Protein AF-0000000072274643 (afdb_homodimer)

Organism: Rhodospirillum rubrum (strain ATCC 11170 / ATH 1.1.1 / DSM 467 / LMG 4362 / NCIMB 8255 / S1) (NCBI:txid269796)

Secondary structure (DSSP, 8-state):
-----------------------------------SS----SS---SSSHHHHHHTTEE-TTSS-EETT-STTHHHHHHHHHH--TT--PPPHHHHHHHHHHHHHHHHHHHHHHTTPPPPHHHHHHHHHHHTSPPPEEEE-TTT--EEEE-SSHHHHHHHHHHHHHHHHHTSGGGGGEEE-SSTTT--EEE---SS-----S-IIIIIHHHHHHHHHHHHS--/-----------------------------------SS----SS---SSSHHHHHHTTEE-TTSS-EETT-STTHHHHHHHHHH--TT--PPPHHHHHHHHHHHHHHHHHHHHHHTTPPPPHHHHHHHHHHHTSPPPEEEE-TTT--EEEE-SSHHHHHHHHHHHHHHHHHTSGGGGGEEE-SSTTT--EEE---SS-----S-IIIIIHHHHHHHHHHHH---

pLDDT: mean 82.39, std 26.28, range [21.48, 98.94]

Radius of gyration: 28.76 Å; Cα contacts (8 Å, |Δi|>4): 620; chains: 2; bounding box: 74×89×131 Å

Solvent-accessible surface area (backbone atoms only — not comparable to full-atom values): 25471 Å² total; per-residue (Å²): 138,79,76,78,76,81,82,74,76,77,81,75,77,68,76,82,76,79,81,73,79,71,72,73,42,71,62,76,79,54,75,78,73,68,83,60,83,76,60,86,61,88,65,72,83,69,18,78,42,73,34,42,26,50,34,44,39,45,33,27,65,52,58,76,61,44,56,62,51,72,47,89,64,29,54,40,53,47,46,30,69,68,71,49,47,83,84,62,64,84,65,50,72,69,53,49,50,51,52,50,50,51,24,51,37,46,40,56,43,50,51,24,41,43,65,72,44,77,47,56,56,70,44,39,52,52,41,32,58,41,17,60,38,64,61,56,26,62,34,58,38,48,86,79,44,38,35,30,73,47,47,100,46,60,68,50,15,50,48,9,51,36,31,42,47,39,43,52,39,62,34,36,88,58,26,81,32,33,38,55,19,64,49,71,46,34,47,44,50,29,51,46,82,54,92,82,63,68,76,48,50,67,34,60,86,49,54,35,43,50,51,52,48,51,53,50,50,62,66,63,61,68,119,139,77,88,68,89,70,88,62,87,60,87,70,81,69,80,83,73,79,75,70,78,68,76,77,70,68,83,64,90,58,72,85,71,74,83,64,82,80,58,88,61,86,63,71,84,67,19,79,42,73,33,40,26,49,35,43,39,44,33,26,66,52,57,74,62,42,57,62,51,70,47,89,63,29,55,39,54,48,45,30,68,72,72,60,46,82,84,62,63,84,63,49,72,69,54,48,49,50,53,51,50,50,27,52,38,46,40,55,43,50,52,24,41,43,67,73,44,77,47,54,56,70,46,39,51,52,41,32,58,42,17,61,37,63,61,58,27,62,35,58,37,48,86,79,44,39,66,46,74,48,47,100,46,59,66,50,14,49,48,8,51,38,32,42,44,38,43,51,38,62,34,36,89,56,25,81,32,32,37,54,20,65,49,71,46,34,47,43,49,28,53,47,82,54,92,82,62,68,77,50,49,69,34,60,85,49,55,34,43,50,49,52,49,52,52,50,50,62,66,62,61,68,118

Structure (mmCIF, N/CA/C/O backbone):
data_AF-0000000072274643-model_v1
#
loop_
_entity.id
_entity.type
_entity.pdbx_description
1 polymer 'Zinc finger CGNR domain-containing protein'
#
loop_
_atom_site.group_PDB
_atom_site.id
_atom_site.type_symbol
_atom_site.label_atom_id
_atom_site.label_alt_id
_atom_site.label_comp_id
_atom_site.label_asym_id
_atom_site.label_entity_id
_atom_site.label_seq_id
_atom_site.pdbx_PDB_ins_code
_atom_site.Cartn_x
_atom_site.Cartn_y
_atom_site.Cartn_z
_atom_site.occupancy
_atom_site.B_iso_or_equiv
_atom_site.auth_seq_id
_atom_site.auth_comp_id
_atom_site.auth_asym_id
_atom_site.auth_atom_id
_atom_site.pdbx_PDB_model_num
ATOM 1 N N . MET A 1 1 ? 52.156 6.035 -58.188 1 26.97 1 MET A N 1
ATOM 2 C CA . MET A 1 1 ? 52.562 4.898 -57.344 1 26.97 1 MET A CA 1
ATOM 3 C C . MET A 1 1 ? 52.219 5.152 -55.875 1 26.97 1 MET A C 1
ATOM 5 O O . MET A 1 1 ? 53 5.766 -55.156 1 26.97 1 MET A O 1
ATOM 9 N N . GLY A 1 2 ? 51 5.738 -55.656 1 26.72 2 GLY A N 1
ATOM 10 C CA . GLY A 1 2 ? 50.312 6.617 -54.719 1 26.72 2 GLY A CA 1
ATOM 11 C C . GLY A 1 2 ? 49.938 5.934 -53.438 1 26.72 2 GLY A C 1
ATOM 12 O O . GLY A 1 2 ? 49 5.129 -53.406 1 26.72 2 GLY A O 1
ATOM 13 N N . ASP A 1 3 ? 50.969 5.527 -52.688 1 23.17 3 ASP A N 1
ATOM 14 C CA . ASP A 1 3 ? 50.906 4.668 -51.531 1 23.17 3 ASP A CA 1
ATOM 15 C C . ASP A 1 3 ? 50.125 5.336 -50.406 1 23.17 3 ASP A C 1
ATOM 17 O O . ASP A 1 3 ? 50.688 6.152 -49.656 1 23.17 3 ASP A O 1
ATOM 21 N N . LYS A 1 4 ? 48.938 5.934 -50.688 1 27.94 4 LYS A N 1
ATOM 22 C CA . LYS A 1 4 ? 48.188 6.738 -49.719 1 27.94 4 LYS A CA 1
ATOM 23 C C . LYS A 1 4 ? 47.844 5.922 -48.469 1 27.94 4 LYS A C 1
ATOM 25 O O . LYS A 1 4 ? 47.031 5.012 -48.531 1 27.94 4 LYS A O 1
ATOM 30 N N . GLY A 1 5 ? 48.844 5.586 -47.719 1 24.62 5 GLY A N 1
ATOM 31 C CA . GLY A 1 5 ? 48.719 4.719 -46.531 1 24.62 5 GLY A CA 1
ATOM 32 C C . GLY A 1 5 ? 47.594 5.129 -45.594 1 24.62 5 GLY A C 1
ATOM 33 O O . GLY A 1 5 ? 47.031 6.203 -45.781 1 24.62 5 GLY A O 1
ATOM 34 N N . GLY A 1 6 ? 47.312 4.293 -44.5 1 25.25 6 GLY A N 1
ATOM 35 C CA . GLY A 1 6 ? 46.344 3.668 -43.594 1 25.25 6 GLY A CA 1
ATOM 36 C C . GLY A 1 6 ? 46 4.543 -42.406 1 25.25 6 GLY A C 1
ATOM 37 O O . GLY A 1 6 ? 46.875 5.098 -41.75 1 25.25 6 GLY A O 1
ATOM 38 N N . LEU A 1 7 ? 44.938 5.309 -42.5 1 26.11 7 LEU A N 1
ATOM 39 C CA . LEU A 1 7 ? 44.312 6.277 -41.625 1 26.11 7 LEU A CA 1
ATOM 40 C C . LEU A 1 7 ? 44 5.656 -40.25 1 26.11 7 LEU A C 1
ATOM 42 O O . LEU A 1 7 ? 43.188 4.75 -40.156 1 26.11 7 LEU A O 1
ATOM 46 N N . SER A 1 8 ? 45.062 5.215 -39.469 1 25.22 8 SER A N 1
ATOM 47 C CA . SER A 1 8 ? 44.844 4.551 -38.188 1 25.22 8 SER A CA 1
ATOM 48 C C . SER A 1 8 ? 44.094 5.461 -37.219 1 25.22 8 SER A C 1
ATOM 50 O O . SER A 1 8 ? 44.594 6.523 -36.844 1 25.22 8 SER A O 1
ATOM 52 N N . LEU A 1 9 ? 42.781 5.707 -37.5 1 25.61 9 LEU A N 1
ATOM 53 C CA . LEU A 1 9 ? 42.062 6.652 -36.656 1 25.61 9 LEU A CA 1
ATOM 54 C C . LEU A 1 9 ? 42.125 6.223 -35.188 1 25.61 9 LEU A C 1
ATOM 56 O O . LEU A 1 9 ? 41.938 5.047 -34.875 1 25.61 9 LEU A O 1
ATOM 60 N N . PRO A 1 10 ? 42.938 6.926 -34.312 1 28.05 10 PRO A N 1
ATOM 61 C CA . PRO A 1 10 ? 43.156 6.695 -32.875 1 28.05 10 PRO A CA 1
ATOM 62 C C . PRO A 1 10 ? 41.844 6.57 -32.094 1 28.05 10 PRO A C 1
ATOM 64 O O . PRO A 1 10 ? 40.812 7.078 -32.531 1 28.05 10 PRO A O 1
ATOM 67 N N . PHE A 1 11 ? 41.656 5.461 -31.344 1 24.62 11 PHE A N 1
ATOM 68 C CA . PHE A 1 11 ? 40.688 4.898 -30.422 1 24.62 11 PHE A CA 1
ATOM 69 C C . PHE A 1 11 ? 40.406 5.871 -29.281 1 24.62 11 PHE A C 1
ATOM 71 O O . PHE A 1 11 ? 41.25 6.141 -28.453 1 24.62 11 PHE A O 1
ATOM 78 N N . PHE A 1 12 ? 39.75 7.027 -29.625 1 23.55 12 PHE A N 1
ATOM 79 C CA . PHE A 1 12 ? 39.438 7.984 -28.562 1 23.55 12 PHE A CA 1
ATOM 80 C C . PHE A 1 12 ? 38.719 7.301 -27.406 1 23.55 12 PHE A C 1
ATOM 82 O O . PHE A 1 12 ? 37.688 6.625 -27.609 1 23.55 12 PHE A O 1
ATOM 89 N N . MET A 1 13 ? 39.469 6.875 -26.406 1 26.28 13 MET A N 1
ATOM 90 C CA . MET A 1 13 ? 39.062 6.344 -25.109 1 26.28 13 MET A CA 1
ATOM 91 C C . MET A 1 13 ? 38 7.223 -24.469 1 26.28 13 MET A C 1
ATOM 93 O O . MET A 1 13 ? 38.281 8.367 -24.094 1 26.28 13 MET A O 1
ATOM 97 N N . GLY A 1 14 ? 36.844 7.426 -25.156 1 24.31 14 GLY A N 1
ATOM 98 C CA . GLY A 1 14 ? 35.938 8.367 -24.531 1 24.31 14 GLY A CA 1
ATOM 99 C C . GLY A 1 14 ? 35.656 8.047 -23.078 1 24.31 14 GLY A C 1
ATOM 100 O O . GLY A 1 14 ? 35.719 6.887 -22.656 1 24.31 14 GLY A O 1
ATOM 101 N N . PRO A 1 15 ? 35.906 8.992 -22.172 1 24.67 15 PRO A N 1
ATOM 102 C CA . PRO A 1 15 ? 35.812 8.836 -20.719 1 24.67 15 PRO A CA 1
ATOM 103 C C . PRO A 1 15 ? 34.469 8.273 -20.266 1 24.67 15 PRO A C 1
ATOM 105 O O . PRO A 1 15 ? 33.469 8.5 -20.922 1 24.67 15 PRO A O 1
ATOM 108 N N . ALA A 1 16 ? 34.469 7.031 -19.844 1 24.89 16 ALA A N 1
ATOM 109 C CA . ALA A 1 16 ? 33.344 6.348 -19.188 1 24.89 16 ALA A CA 1
ATOM 110 C C . ALA A 1 16 ? 32.688 7.25 -18.172 1 24.89 16 ALA A C 1
ATOM 112 O O . ALA A 1 16 ? 33.281 7.605 -17.156 1 24.89 16 ALA A O 1
ATOM 113 N N . ARG A 1 17 ? 31.875 8.18 -18.688 1 22.3 17 ARG A N 1
ATOM 114 C CA . ARG A 1 17 ? 31.141 9.086 -17.812 1 22.3 17 ARG A CA 1
ATOM 115 C C . ARG A 1 17 ? 30.547 8.328 -16.609 1 22.3 17 ARG A C 1
ATOM 117 O O . ARG A 1 17 ? 30.453 7.102 -16.641 1 22.3 17 ARG A O 1
ATOM 124 N N . ASP A 1 18 ? 29.656 9.102 -15.852 1 22.23 18 ASP A N 1
ATOM 125 C CA . ASP A 1 18 ? 29.172 9.359 -14.492 1 22.23 18 ASP A CA 1
ATOM 126 C C . ASP A 1 18 ? 28.188 8.281 -14.047 1 22.23 18 ASP A C 1
ATOM 128 O O . ASP A 1 18 ? 27.328 7.848 -14.82 1 22.23 18 ASP A O 1
ATOM 132 N N . GLN A 1 19 ? 28.672 7.453 -13.148 1 24.11 19 GLN A N 1
ATOM 133 C CA . GLN A 1 19 ? 28.094 6.465 -12.242 1 24.11 19 GLN A CA 1
ATOM 134 C C . GLN A 1 19 ? 26.703 6.883 -11.773 1 24.11 19 GLN A C 1
ATOM 136 O O . GLN A 1 19 ? 26.531 7.953 -11.188 1 24.11 19 GLN A O 1
ATOM 141 N N . GLY A 1 20 ? 25.797 6.613 -12.742 1 21.48 20 GLY A N 1
ATOM 142 C CA . GLY A 1 20 ? 24.375 6.852 -12.484 1 21.48 20 GLY A CA 1
ATOM 143 C C . GLY A 1 20 ? 23.953 6.484 -11.078 1 21.48 20 GLY A C 1
ATOM 144 O O . GLY A 1 20 ? 24.297 5.406 -10.586 1 21.48 20 GLY A O 1
ATOM 145 N N . LEU A 1 21 ? 23.828 7.469 -10.25 1 24.47 21 LEU A N 1
ATOM 146 C CA . LEU A 1 21 ? 23.297 7.496 -8.891 1 24.47 21 LEU A CA 1
ATOM 147 C C . LEU A 1 21 ? 22 6.703 -8.805 1 24.47 21 LEU A C 1
ATOM 149 O O . LEU A 1 21 ? 20.969 7.133 -9.328 1 24.47 21 LEU A O 1
ATOM 153 N N . GLY A 1 22 ? 22.109 5.422 -9.031 1 22.08 22 GLY A N 1
ATOM 154 C CA . GLY A 1 22 ? 20.969 4.52 -8.914 1 22.08 22 GLY A CA 1
ATOM 155 C C . GLY A 1 22 ? 20.109 4.797 -7.703 1 22.08 22 GLY A C 1
ATOM 156 O O . GLY A 1 22 ? 20.625 4.973 -6.598 1 22.08 22 GLY A O 1
ATOM 157 N N . ALA A 1 23 ? 18.938 5.355 -8.023 1 23.52 23 ALA A N 1
ATOM 158 C CA . ALA A 1 23 ? 17.906 5.746 -7.062 1 23.52 23 ALA A CA 1
ATOM 159 C C . ALA A 1 23 ? 17.578 4.598 -6.113 1 23.52 23 ALA A C 1
ATOM 161 O O . ALA A 1 23 ? 17.391 3.459 -6.547 1 23.52 23 ALA A O 1
ATOM 162 N N . ILE A 1 24 ? 17.969 4.672 -4.918 1 25.16 24 ILE A N 1
ATOM 163 C CA . ILE A 1 24 ? 17.766 3.908 -3.691 1 25.16 24 ILE A CA 1
ATOM 164 C C . ILE A 1 24 ? 16.281 3.574 -3.527 1 25.16 24 ILE A C 1
ATOM 166 O O . ILE A 1 24 ? 15.43 4.465 -3.586 1 25.16 24 ILE A O 1
ATOM 170 N N . VAL A 1 25 ? 15.875 2.451 -3.9 1 24.62 25 VAL A N 1
ATOM 171 C CA . VAL A 1 25 ? 14.594 1.812 -3.602 1 24.62 25 VAL A CA 1
ATOM 172 C C . VAL A 1 25 ? 14.195 2.102 -2.154 1 24.62 25 VAL A C 1
ATOM 174 O O . VAL A 1 25 ? 14.977 1.844 -1.23 1 24.62 25 VAL A O 1
ATOM 177 N N . GLU A 1 26 ? 13.195 2.893 -2.006 1 24.12 26 GLU A N 1
ATOM 178 C CA . GLU A 1 26 ? 12.625 3.51 -0.813 1 24.12 26 GLU A CA 1
ATOM 179 C C . GLU A 1 26 ? 12.133 2.453 0.172 1 24.12 26 GLU A C 1
ATOM 181 O O . GLU A 1 26 ? 11.32 1.595 -0.185 1 24.12 26 GLU A O 1
ATOM 186 N N . LYS A 1 27 ? 12.859 2.004 1.222 1 30.69 27 LYS A N 1
ATOM 187 C CA . LYS A 1 27 ? 12.648 1.399 2.533 1 30.69 27 LYS A CA 1
ATOM 188 C C . LYS A 1 27 ? 11.312 1.819 3.123 1 30.69 27 L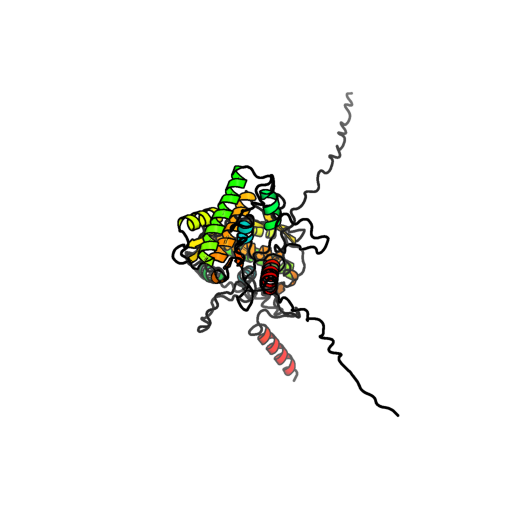YS A C 1
ATOM 190 O O . LYS A 1 27 ? 10.805 2.906 2.828 1 30.69 27 LYS A O 1
ATOM 195 N N . PRO A 1 28 ? 10.555 0.908 3.715 1 28.77 28 PRO A N 1
ATOM 196 C CA . PRO A 1 28 ? 9.5 1.457 4.57 1 28.77 28 PRO A CA 1
ATOM 197 C C . PRO A 1 28 ? 9.93 2.725 5.301 1 28.77 28 PRO A C 1
ATOM 199 O O . PRO A 1 28 ? 11.102 2.871 5.648 1 28.77 28 PRO A O 1
ATOM 202 N N . TYR A 1 29 ? 9.227 3.775 4.938 1 28.58 29 TYR A N 1
ATOM 203 C CA . TYR A 1 29 ? 9.672 5.039 5.512 1 28.58 29 TYR A CA 1
ATOM 204 C C . TYR A 1 29 ? 9.953 4.891 7.004 1 28.58 29 TYR A C 1
ATOM 206 O O . TYR A 1 29 ? 9.031 4.98 7.824 1 28.58 29 TYR A O 1
ATOM 214 N N . LYS A 1 30 ? 10.469 3.842 7.418 1 33 30 LYS A N 1
ATOM 215 C CA . LYS A 1 30 ? 11.008 4.098 8.75 1 33 30 LYS A CA 1
ATOM 216 C C . LYS A 1 30 ? 11.859 5.367 8.766 1 33 30 LYS A C 1
ATOM 218 O O . LYS A 1 30 ? 12.805 5.496 7.988 1 33 30 LYS A O 1
ATOM 223 N N . PRO A 1 31 ? 11.352 6.469 9.172 1 29.75 31 PRO A N 1
ATOM 224 C CA . PRO A 1 31 ? 12.453 7.406 9.367 1 29.75 31 PRO A CA 1
ATOM 225 C C . PRO A 1 31 ? 13.719 6.723 9.891 1 29.75 31 PRO A C 1
ATOM 227 O O . PRO A 1 31 ? 13.641 5.848 10.75 1 29.75 31 PRO A O 1
ATOM 230 N N . VAL A 1 32 ? 14.625 6.34 9.039 1 31.17 32 VAL A N 1
ATOM 231 C CA . VAL A 1 32 ? 15.922 5.973 9.586 1 31.17 32 VAL A CA 1
ATOM 232 C C . VAL A 1 32 ? 16.281 6.91 10.742 1 31.17 32 VAL A C 1
ATOM 234 O O . VAL A 1 32 ? 16.672 8.055 10.523 1 31.17 32 VAL A O 1
ATOM 237 N N . TYR A 1 33 ? 15.586 6.723 11.844 1 29.84 33 TYR A N 1
ATOM 238 C CA . TYR A 1 33 ? 16.094 7.41 13.023 1 29.84 33 TYR A CA 1
ATOM 239 C C . TYR A 1 33 ? 17.5 6.926 13.383 1 29.84 33 TYR A C 1
ATOM 241 O O . TYR A 1 33 ? 17.672 5.773 13.773 1 29.84 33 TYR A O 1
ATOM 249 N N . SER A 1 34 ? 18.578 7.199 12.562 1 30.48 34 SER A N 1
ATOM 250 C CA . SER A 1 34 ? 19.891 7.027 13.164 1 30.48 34 SER A CA 1
ATOM 251 C C . SER A 1 34 ? 19.984 7.727 14.523 1 30.48 34 SER A C 1
ATOM 253 O O . SER A 1 34 ? 19.406 8.805 14.703 1 30.48 34 SER A O 1
ATOM 255 N N . ASP A 1 35 ? 20.312 7.074 15.578 1 31.28 35 ASP A N 1
ATOM 256 C CA . ASP A 1 35 ? 20.609 7.492 16.938 1 31.28 35 ASP A CA 1
ATOM 257 C C . ASP A 1 35 ? 21.594 8.664 16.953 1 31.28 35 ASP A C 1
ATOM 259 O O . ASP A 1 35 ? 22.156 8.992 18 1 31.28 35 ASP A O 1
ATOM 263 N N . SER A 1 36 ? 22.5 8.805 15.875 1 33.78 36 SER A N 1
ATOM 264 C CA . SER A 1 36 ? 23.562 9.727 16.25 1 33.78 36 SER A CA 1
ATOM 265 C C . SER A 1 36 ? 23 11.055 16.734 1 33.78 36 SER A C 1
ATOM 267 O O . SER A 1 36 ? 21.812 11.336 16.562 1 33.78 36 SER A O 1
ATOM 269 N N . MET A 1 37 ? 23.844 12.195 16.859 1 33.66 37 MET A N 1
ATOM 270 C CA . MET A 1 37 ? 23.516 13.547 17.297 1 33.66 37 MET A CA 1
ATOM 271 C C . MET A 1 37 ? 22.219 14.031 16.656 1 33.66 37 MET A C 1
ATOM 273 O O . MET A 1 37 ? 22.062 13.953 15.43 1 33.66 37 MET A O 1
ATOM 277 N N . LYS A 1 38 ? 21.094 14.117 17.312 1 41.25 38 LYS A N 1
ATOM 278 C CA . LYS A 1 38 ? 19.75 14.438 16.828 1 41.25 38 LYS A CA 1
ATOM 279 C C . LYS A 1 38 ? 19.797 15.578 15.82 1 41.25 38 LYS A C 1
ATOM 281 O O . LYS A 1 38 ? 20.141 16.703 16.156 1 41.25 38 LYS A O 1
ATOM 286 N N . PRO A 1 39 ? 20.359 15.586 14.625 1 42.31 39 PRO A N 1
ATOM 287 C CA . PRO A 1 39 ? 20.438 16.797 13.797 1 42.31 39 PRO A CA 1
ATOM 288 C C . PRO A 1 39 ? 19.281 17.75 14.039 1 42.31 39 PRO A C 1
ATOM 290 O O . PRO A 1 39 ? 18.203 17.328 14.484 1 42.31 39 PRO A O 1
ATOM 293 N N . SER A 1 40 ? 19.453 19 14.242 1 47.97 40 SER A N 1
ATOM 294 C CA . SER A 1 40 ? 18.406 20.016 14.242 1 47.97 40 SER A CA 1
ATOM 295 C C . SER A 1 40 ? 17.234 19.609 13.367 1 47.97 40 SER A C 1
ATOM 297 O O . SER A 1 40 ? 17.359 19.547 12.141 1 47.97 40 SER A O 1
ATOM 299 N N . GLU A 1 41 ? 16.438 18.609 13.617 1 68.94 41 GLU A N 1
ATOM 300 C CA . GLU A 1 41 ? 15.438 17.969 12.766 1 68.94 41 GLU A CA 1
ATOM 301 C C . GLU A 1 41 ? 14.445 18.984 12.227 1 68.94 41 GLU A C 1
ATOM 303 O O . GLU A 1 41 ? 13.672 19.562 12.984 1 68.94 41 GLU A O 1
ATOM 308 N N . GLU A 1 42 ? 14.883 19.734 11.234 1 84.75 42 GLU A N 1
ATOM 309 C CA . GLU A 1 42 ? 14.062 20.75 10.57 1 84.75 42 GLU A CA 1
ATOM 310 C C . GLU A 1 42 ? 12.586 20.375 10.602 1 84.75 42 GLU A C 1
ATOM 312 O O . GLU A 1 42 ? 11.727 21.219 10.844 1 84.75 42 GLU A O 1
ATOM 317 N N . PHE A 1 43 ? 12.391 19.125 10.539 1 94.88 43 PHE A N 1
ATOM 318 C CA . PHE A 1 43 ? 11.016 18.656 10.477 1 94.88 43 PHE A CA 1
ATOM 319 C C . PHE A 1 43 ? 10.766 17.578 11.523 1 94.88 43 PHE A C 1
ATOM 321 O O . PHE A 1 43 ? 11.711 16.953 12.008 1 94.88 43 PHE A O 1
ATOM 328 N N . ARG A 1 44 ? 9.57 17.516 11.961 1 92.81 44 ARG A N 1
ATOM 329 C CA . ARG A 1 44 ? 9.117 16.469 12.875 1 92.81 44 ARG A CA 1
ATOM 330 C C . ARG A 1 44 ? 8.125 15.539 12.188 1 92.81 44 ARG A C 1
ATOM 332 O O . ARG A 1 44 ? 7.219 16 11.484 1 92.81 44 ARG A O 1
ATOM 339 N N . PHE A 1 45 ? 8.375 14.281 12.398 1 95 45 PHE A N 1
ATOM 340 C CA . PHE A 1 45 ? 7.477 13.258 11.867 1 95 45 PHE A CA 1
ATOM 341 C C . PHE A 1 45 ? 6.938 12.375 12.984 1 95 45 PHE A C 1
ATOM 343 O O . PHE A 1 45 ? 7.305 11.203 13.094 1 95 45 PHE A O 1
ATOM 350 N N . ASN A 1 46 ? 6.051 12.898 13.773 1 94.25 46 ASN A N 1
ATOM 351 C CA . ASN A 1 46 ? 5.66 12.211 15 1 94.25 46 ASN A CA 1
ATOM 352 C C . ASN A 1 46 ? 4.141 12.133 15.141 1 94.25 46 ASN A C 1
ATOM 354 O O . ASN A 1 46 ? 3.627 11.891 16.234 1 94.25 46 ASN A O 1
ATOM 358 N N . SER A 1 47 ? 3.424 12.406 14.117 1 97.12 47 SER A N 1
ATOM 359 C CA . SER A 1 47 ? 1.968 12.406 14.195 1 97.12 47 SER A CA 1
ATOM 360 C C . SER A 1 47 ? 1.41 10.992 14.086 1 97.12 47 SER A C 1
ATOM 362 O O . SER A 1 47 ? 0.247 10.75 14.414 1 97.12 47 SER A O 1
ATOM 364 N N . GLY A 1 48 ? 2.145 10.086 13.523 1 96.56 48 GLY A N 1
ATOM 365 C CA . GLY A 1 48 ? 1.709 8.719 13.312 1 96.56 48 GLY A CA 1
ATOM 366 C C . GLY A 1 48 ? 1.237 8.453 11.898 1 96.56 48 GLY A C 1
ATOM 367 O O . GLY A 1 48 ? 0.973 7.305 11.531 1 96.56 48 GLY A O 1
ATOM 368 N N . ARG A 1 49 ? 1.062 9.469 11.078 1 97.31 49 ARG A N 1
ATOM 369 C CA . ARG A 1 49 ? 0.639 9.328 9.688 1 97.31 49 ARG A CA 1
ATOM 370 C C . ARG A 1 49 ? 1.279 10.398 8.812 1 97.31 49 ARG A C 1
ATOM 372 O O . ARG A 1 49 ? 1.385 11.555 9.211 1 97.31 49 ARG A O 1
ATOM 379 N N . LEU A 1 50 ? 1.633 10.031 7.598 1 97.44 50 LEU A N 1
ATOM 380 C CA . LEU A 1 50 ? 2.27 10.922 6.637 1 97.44 50 LEU A CA 1
ATOM 381 C C . LEU A 1 50 ? 1.421 12.172 6.414 1 97.44 50 LEU A C 1
ATOM 383 O O . LEU A 1 50 ? 1.941 13.289 6.418 1 97.44 50 LEU A O 1
ATOM 387 N N . SER A 1 51 ? 0.151 12.039 6.199 1 98.69 51 SER A N 1
ATOM 388 C CA . SER A 1 51 ? -0.752 13.148 5.934 1 98.69 51 SER A CA 1
ATOM 389 C C . SER A 1 51 ? -0.806 14.109 7.117 1 98.69 51 SER A C 1
ATOM 391 O O . SER A 1 51 ? -0.729 15.328 6.938 1 98.69 51 SER A O 1
ATOM 393 N N . LEU A 1 52 ? -0.847 13.617 8.289 1 98.69 52 LEU A N 1
ATOM 394 C CA . LEU A 1 52 ? -0.897 14.469 9.477 1 98.69 52 LEU A CA 1
ATOM 395 C C . LEU A 1 52 ? 0.446 15.148 9.719 1 98.69 52 LEU A C 1
ATOM 397 O O . LEU A 1 52 ? 0.497 16.266 10.242 1 98.69 52 LEU A O 1
ATOM 401 N N . ASP A 1 53 ? 1.495 14.484 9.297 1 98.31 53 ASP A N 1
ATOM 402 C CA . ASP A 1 53 ? 2.809 15.109 9.391 1 98.31 53 ASP A CA 1
ATOM 403 C C . ASP A 1 53 ? 2.885 16.359 8.523 1 98.31 53 ASP A C 1
ATOM 405 O O . ASP A 1 53 ? 3.543 17.344 8.891 1 98.31 53 ASP A O 1
ATOM 409 N N . LEU A 1 54 ? 2.244 16.328 7.426 1 98.5 54 LEU A N 1
ATOM 410 C CA . LEU A 1 54 ? 2.203 17.531 6.598 1 98.5 54 LEU A CA 1
ATOM 411 C C . LEU A 1 54 ? 1.411 18.641 7.285 1 98.5 54 LEU A C 1
ATOM 413 O O . LEU A 1 54 ? 1.862 19.781 7.344 1 98.5 54 LEU A O 1
ATOM 417 N N . ALA A 1 55 ? 0.282 18.312 7.805 1 98.69 55 ALA A N 1
ATOM 418 C CA . ALA A 1 55 ? -0.533 19.297 8.508 1 98.69 55 ALA A CA 1
ATOM 419 C C . ALA A 1 55 ? 0.23 19.891 9.688 1 98.69 55 ALA A C 1
ATOM 421 O O . ALA A 1 55 ? 0.068 21.078 10 1 98.69 55 ALA A O 1
ATOM 422 N N . ALA A 1 56 ? 1.108 19.109 10.258 1 98.12 56 ALA A N 1
ATOM 423 C CA . ALA A 1 56 ? 1.828 19.484 11.469 1 98.12 56 ALA A CA 1
ATOM 424 C C . ALA A 1 56 ? 2.982 20.438 11.148 1 98.12 56 ALA A C 1
ATOM 426 O O . ALA A 1 56 ? 3.65 20.938 12.055 1 98.12 56 ALA A O 1
ATOM 427 N N . THR A 1 57 ? 3.148 20.672 9.914 1 98.19 57 THR A N 1
ATOM 428 C CA . THR A 1 57 ? 4.238 21.578 9.547 1 98.19 57 THR A CA 1
ATOM 429 C C . THR A 1 57 ? 3.891 23.016 9.898 1 98.19 57 THR A C 1
ATOM 431 O O . THR A 1 57 ? 4.762 23.891 9.891 1 98.19 57 THR A O 1
ATOM 434 N N . VAL A 1 58 ? 2.684 23.344 10.164 1 98.25 58 VAL A N 1
ATOM 435 C CA . VAL A 1 58 ? 2.338 24.562 10.891 1 98.25 58 VAL A CA 1
ATOM 436 C C . VAL A 1 58 ? 2.215 24.266 12.383 1 98.25 58 VAL A C 1
ATOM 438 O O . VAL A 1 58 ? 1.305 23.547 12.805 1 98.25 58 VAL A O 1
ATOM 441 N N . ARG A 1 59 ? 3.082 24.797 13.07 1 96.31 59 ARG A N 1
ATOM 442 C CA . ARG A 1 59 ? 3.135 24.578 14.516 1 96.31 59 ARG A CA 1
ATOM 443 C C . ARG A 1 59 ? 2.309 25.625 15.266 1 96.31 59 ARG A C 1
ATOM 445 O O . ARG A 1 59 ? 2.074 26.719 14.75 1 96.31 59 ARG A O 1
ATOM 452 N N . ARG A 1 60 ? 1.869 25.25 16.469 1 95.94 60 ARG A N 1
ATOM 453 C CA . ARG A 1 60 ? 1.219 26.172 17.406 1 95.94 60 ARG A CA 1
ATOM 454 C C . ARG A 1 60 ? 0.03 26.859 16.75 1 95.94 60 ARG A C 1
ATOM 456 O O . ARG A 1 60 ? -0.081 28.094 16.797 1 95.94 60 ARG A O 1
ATOM 463 N N . ARG A 1 61 ? -0.822 26.047 16.078 1 95.94 61 ARG A N 1
ATOM 464 C CA . ARG A 1 61 ? -1.976 26.609 15.383 1 95.94 61 ARG A CA 1
ATOM 465 C C . ARG A 1 61 ? -2.963 27.219 16.375 1 95.94 61 ARG A C 1
ATOM 467 O O . ARG A 1 61 ? -3.783 28.062 15.992 1 95.94 61 ARG A O 1
ATOM 474 N N . GLY A 1 62 ? -2.885 26.891 17.594 1 93.81 62 GLY A N 1
ATOM 475 C CA . GLY A 1 62 ? -3.775 27.422 18.609 1 93.81 62 GLY A CA 1
ATOM 476 C C . GLY A 1 62 ? -3.326 28.75 19.172 1 93.81 62 GLY A C 1
ATOM 477 O O . GLY A 1 62 ? -4.031 29.375 19.984 1 93.81 62 GLY A O 1
ATOM 478 N N . SER A 1 63 ? -2.18 29.234 18.797 1 94.31 63 SER A N 1
ATOM 479 C CA . SER A 1 63 ? -1.632 30.516 19.25 1 94.31 63 SER A CA 1
ATOM 480 C C . SER A 1 63 ? -1.009 31.281 18.094 1 94.31 63 SER A C 1
ATOM 482 O O . SER A 1 63 ? -1.722 31.828 17.25 1 94.31 63 SER A O 1
ATOM 484 N N . LEU A 1 64 ? 0.389 31.391 18.125 1 93.81 64 LEU A N 1
ATOM 485 C CA . LEU A 1 64 ? 1.086 32.031 17.016 1 93.81 64 LEU A CA 1
ATOM 486 C C . LEU A 1 64 ? 1.661 30.969 16.062 1 93.81 64 LEU A C 1
ATOM 488 O O . LEU A 1 64 ? 2.758 30.469 16.297 1 93.81 64 LEU A O 1
ATOM 492 N N . PRO A 1 65 ? 0.896 30.75 15.055 1 96.5 65 PRO A N 1
ATOM 493 C CA . PRO A 1 65 ? 1.324 29.672 14.156 1 96.5 65 PRO A CA 1
ATOM 494 C C . PRO A 1 65 ? 2.711 29.922 13.562 1 96.5 65 PRO A C 1
ATOM 496 O O . PRO A 1 65 ? 3.055 31.047 13.234 1 96.5 65 PRO A O 1
ATOM 499 N N . ASN A 1 66 ? 3.508 28.875 13.5 1 96.5 66 ASN A N 1
ATOM 500 C CA . ASN A 1 66 ? 4.828 28.844 12.883 1 96.5 66 ASN A CA 1
ATOM 501 C C . ASN A 1 66 ? 4.883 27.844 11.727 1 96.5 66 ASN A C 1
ATOM 503 O O . ASN A 1 66 ? 4.848 26.641 11.953 1 96.5 66 ASN A O 1
ATOM 507 N N . ASP A 1 67 ? 5.031 28.375 10.516 1 98 67 ASP A N 1
ATOM 508 C CA . ASP A 1 67 ? 5.078 27.547 9.312 1 98 67 ASP A CA 1
ATOM 509 C C . ASP A 1 67 ? 6.512 27.125 8.992 1 98 67 ASP A C 1
ATOM 511 O O . ASP A 1 67 ? 7.289 27.922 8.461 1 98 67 ASP A O 1
ATOM 515 N N . VAL A 1 68 ? 6.789 25.891 9.164 1 97 68 VAL A N 1
ATOM 516 C CA . VAL A 1 68 ? 8.172 25.453 8.992 1 97 68 VAL A CA 1
ATOM 517 C C . VAL A 1 68 ? 8.469 25.25 7.512 1 97 68 VAL A C 1
ATOM 519 O O . VAL A 1 68 ? 9.625 25.078 7.117 1 97 68 VAL A O 1
ATOM 522 N N . LEU A 1 69 ? 7.461 25.359 6.66 1 97.31 69 LEU A N 1
ATOM 523 C CA . LEU A 1 69 ? 7.676 25.219 5.223 1 97.31 69 LEU A CA 1
ATOM 524 C C . LEU A 1 69 ? 7.898 26.594 4.582 1 97.31 69 LEU A C 1
ATOM 526 O O . LEU A 1 69 ? 8.18 26.672 3.383 1 97.31 69 LEU A O 1
ATOM 530 N N . ALA A 1 70 ? 7.844 27.641 5.352 1 96.25 70 ALA A N 1
ATOM 531 C CA . ALA A 1 70 ? 7.938 29 4.797 1 96.25 70 ALA A CA 1
ATOM 532 C C . ALA A 1 70 ? 9.359 29.297 4.324 1 96.25 70 ALA A C 1
ATOM 534 O O . ALA A 1 70 ? 9.555 30.094 3.408 1 96.25 70 ALA A O 1
ATOM 535 N N . ALA A 1 71 ? 10.305 28.641 4.879 1 94.19 71 ALA A N 1
ATOM 536 C CA . ALA A 1 71 ? 11.695 28.875 4.504 1 94.19 71 ALA A CA 1
ATOM 537 C C . ALA A 1 71 ? 11.969 28.391 3.084 1 94.19 71 ALA A C 1
ATOM 539 O O . ALA A 1 71 ? 11.469 27.344 2.668 1 94.19 71 ALA A O 1
ATOM 540 N N . PRO A 1 72 ? 12.789 29.172 2.395 1 92.5 72 PRO A N 1
ATOM 541 C CA . PRO A 1 72 ? 13.125 28.75 1.033 1 92.5 72 PRO A CA 1
ATOM 542 C C . PRO A 1 72 ? 13.68 27.328 0.978 1 92.5 72 PRO A C 1
ATOM 544 O O . PRO A 1 72 ? 14.57 26.969 1.751 1 92.5 72 PRO A O 1
ATOM 547 N N . GLY A 1 73 ? 13.07 26.562 0.152 1 93.81 73 GLY A N 1
ATOM 548 C CA . GLY A 1 73 ? 13.562 25.203 -0.054 1 93.81 73 GLY A CA 1
ATOM 549 C C . GLY A 1 73 ? 12.984 24.203 0.929 1 93.81 73 GLY A C 1
ATOM 550 O O . GLY A 1 73 ? 13.133 22.984 0.751 1 93.81 73 GLY A O 1
ATOM 551 N N . ALA A 1 74 ? 12.281 24.656 1.926 1 95.56 74 ALA A N 1
ATOM 552 C CA . ALA A 1 74 ? 11.797 23.797 3 1 95.56 74 ALA A CA 1
ATOM 553 C C . ALA A 1 74 ? 10.773 22.797 2.479 1 95.56 74 ALA A C 1
ATOM 555 O O . ALA A 1 74 ? 10.812 21.609 2.828 1 95.56 74 ALA A O 1
ATOM 556 N N . PRO A 1 75 ? 9.898 23.25 1.57 1 95.75 75 PRO A N 1
ATOM 557 C CA . PRO A 1 75 ? 8.922 22.281 1.074 1 95.75 75 PRO A CA 1
ATOM 558 C C . PRO A 1 75 ? 9.57 21.094 0.364 1 95.75 75 PRO A C 1
ATOM 560 O O . PRO A 1 75 ? 9.18 19.953 0.587 1 95.75 75 PRO A O 1
ATOM 563 N N . ALA A 1 76 ? 10.578 21.344 -0.391 1 93.94 76 ALA A N 1
ATOM 564 C CA . ALA A 1 76 ? 11.273 20.281 -1.1 1 93.94 76 ALA A CA 1
ATOM 565 C C . ALA A 1 76 ? 12.016 19.375 -0.125 1 93.94 76 ALA A C 1
ATOM 567 O O . ALA A 1 76 ? 11.992 18.141 -0.264 1 93.94 76 ALA A O 1
ATOM 568 N N . ARG A 1 77 ? 12.664 19.953 0.784 1 93.31 77 ARG A N 1
ATOM 569 C CA . A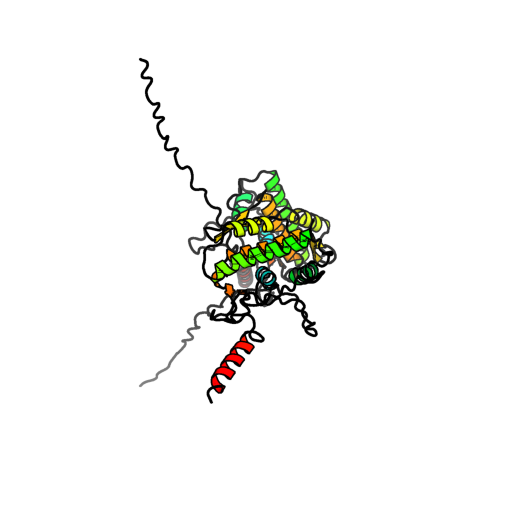RG A 1 77 ? 13.391 19.172 1.777 1 93.31 77 ARG A CA 1
ATOM 570 C C . ARG A 1 77 ? 12.438 18.297 2.596 1 93.31 77 ARG A C 1
ATOM 572 O O . ARG A 1 77 ? 12.734 17.141 2.889 1 93.31 77 ARG A O 1
ATOM 579 N N . TRP A 1 78 ? 11.32 18.875 2.914 1 95.5 78 TRP A N 1
ATOM 580 C CA . TRP A 1 78 ? 10.336 18.109 3.674 1 95.5 78 TRP A CA 1
ATOM 581 C C . TRP A 1 78 ? 9.867 16.891 2.881 1 95.5 78 TRP A C 1
ATOM 583 O O . TRP A 1 78 ? 9.805 15.781 3.412 1 95.5 78 TRP A O 1
ATOM 593 N N . LEU A 1 79 ? 9.562 17.109 1.629 1 94.69 79 LEU A N 1
ATOM 594 C CA . LEU A 1 79 ? 9.078 16.016 0.779 1 94.69 79 LEU A CA 1
ATOM 595 C C . LEU A 1 79 ? 10.125 14.922 0.65 1 94.69 79 LEU A C 1
ATOM 597 O O . LEU A 1 79 ? 9.797 13.734 0.708 1 94.69 79 LEU A O 1
ATOM 601 N N . ARG A 1 80 ? 11.312 15.305 0.481 1 91.44 80 ARG A N 1
ATOM 602 C CA . ARG A 1 80 ? 12.391 14.32 0.365 1 91.44 80 ARG A CA 1
ATOM 603 C C . ARG A 1 80 ? 12.492 13.469 1.626 1 91.44 80 ARG A C 1
ATOM 605 O O . ARG A 1 80 ? 12.648 12.25 1.546 1 91.44 80 ARG A O 1
ATOM 612 N N . GLU A 1 81 ? 12.328 14.117 2.725 1 91 81 GLU A N 1
ATOM 613 C CA . GLU A 1 81 ? 12.422 13.398 3.994 1 91 81 GLU A CA 1
ATOM 614 C C . GLU A 1 81 ? 11.188 12.547 4.238 1 91 81 GLU A C 1
ATOM 616 O O . GLU A 1 81 ? 11.281 11.43 4.75 1 91 81 GLU A O 1
ATOM 621 N N . ALA A 1 82 ? 10.07 13.047 3.887 1 92.19 82 ALA A N 1
ATOM 622 C CA . ALA A 1 82 ? 8.789 12.414 4.195 1 92.19 82 ALA A CA 1
ATOM 623 C C . ALA A 1 82 ? 8.555 11.188 3.311 1 92.19 82 ALA A C 1
ATOM 625 O O . ALA A 1 82 ? 8.102 10.148 3.787 1 92.19 82 ALA A O 1
ATOM 626 N N . ILE A 1 83 ? 8.758 11.289 2.018 1 85.44 83 ILE A N 1
ATOM 627 C CA . ILE A 1 83 ? 8.344 10.258 1.075 1 85.44 83 ILE A CA 1
ATOM 628 C C . ILE A 1 83 ? 9.578 9.562 0.498 1 85.44 83 ILE A C 1
ATOM 630 O O . ILE A 1 83 ? 9.461 8.516 -0.141 1 85.44 83 ILE A O 1
ATOM 634 N N . GLY A 1 84 ? 10.727 10.086 0.763 1 77.31 84 GLY A N 1
ATOM 635 C CA . GLY A 1 84 ? 11.938 9.453 0.264 1 77.31 84 GLY A CA 1
ATOM 636 C C . GLY A 1 84 ? 12.133 9.641 -1.229 1 77.31 84 GLY A C 1
ATOM 637 O O . GLY A 1 84 ? 12.609 8.727 -1.913 1 77.31 84 GLY A O 1
ATOM 638 N N . VAL A 1 85 ? 11.625 10.688 -1.779 1 73 85 VAL A N 1
ATOM 639 C CA . VAL A 1 85 ? 11.859 10.977 -3.189 1 73 85 VAL A CA 1
ATOM 640 C C . VAL A 1 85 ? 13.203 11.695 -3.352 1 73 85 VAL A C 1
ATOM 642 O O . VAL A 1 85 ? 13.273 12.922 -3.23 1 73 85 VAL A O 1
ATOM 645 N N . GLU A 1 86 ? 14.195 10.992 -3.602 1 69 86 GLU A N 1
ATOM 646 C CA . GLU A 1 86 ? 15.539 11.555 -3.594 1 69 86 GLU A CA 1
ATOM 647 C C . GLU A 1 86 ? 15.75 12.508 -4.77 1 69 86 GLU A C 1
ATOM 649 O O . GLU A 1 86 ? 16.516 13.477 -4.668 1 69 86 GLU A O 1
ATOM 654 N N . ASP A 1 87 ? 15.023 12.336 -5.773 1 72.5 87 ASP A N 1
ATOM 655 C CA . ASP A 1 87 ? 15.32 13.117 -6.969 1 72.5 87 ASP A CA 1
ATOM 656 C C . ASP A 1 87 ? 14.328 14.258 -7.141 1 72.5 87 ASP A C 1
ATOM 658 O O . ASP A 1 87 ? 13.992 14.641 -8.266 1 72.5 87 ASP A O 1
ATOM 662 N N . LEU A 1 88 ? 13.914 14.875 -6.066 1 81.5 88 LEU A N 1
ATOM 663 C CA . LEU A 1 88 ? 12.992 15.992 -6.203 1 81.5 88 LEU A CA 1
ATOM 664 C C . LEU A 1 88 ? 13.75 17.312 -6.273 1 81.5 88 LEU A C 1
ATOM 666 O O . LEU A 1 88 ? 14.445 17.688 -5.328 1 81.5 88 LEU A O 1
ATOM 670 N N . PRO A 1 89 ? 13.719 17.969 -7.387 1 80.62 89 PRO A N 1
ATOM 671 C CA . PRO A 1 89 ? 14.328 19.297 -7.484 1 80.62 89 PRO A CA 1
ATOM 672 C C . PRO A 1 89 ? 13.617 20.328 -6.621 1 80.62 89 PRO A C 1
ATOM 674 O O . PRO A 1 89 ? 12.633 20.016 -5.949 1 80.62 89 PRO A O 1
ATOM 677 N N . ALA A 1 90 ? 14.219 21.594 -6.656 1 90.06 90 ALA A N 1
ATOM 678 C CA . ALA A 1 90 ? 13.547 22.719 -6.016 1 90.06 90 ALA A CA 1
ATOM 679 C C . ALA A 1 90 ? 12.141 22.906 -6.578 1 90.06 90 ALA A C 1
ATOM 681 O O . ALA A 1 90 ? 11.922 22.734 -7.777 1 90.06 90 ALA A O 1
ATOM 682 N N . LEU A 1 91 ? 11.297 23.25 -5.695 1 95.25 91 LEU A N 1
ATOM 683 C CA . LEU A 1 91 ? 9.906 23.422 -6.105 1 95.25 91 LEU A CA 1
ATOM 684 C C . LEU A 1 91 ? 9.672 24.828 -6.652 1 95.25 91 LEU A C 1
ATOM 686 O O . LEU A 1 91 ? 10.219 25.812 -6.129 1 95.25 91 LEU A O 1
ATOM 690 N N . SER A 1 92 ? 8.891 24.875 -7.68 1 96.12 92 SER A N 1
ATOM 691 C CA . SER A 1 92 ? 8.398 26.172 -8.133 1 96.12 92 SER A CA 1
ATOM 692 C C . SER A 1 92 ? 7.418 26.766 -7.133 1 96.12 92 SER A C 1
ATOM 694 O O . SER A 1 92 ? 6.895 26.062 -6.266 1 96.12 92 SER A O 1
ATOM 696 N N . PRO A 1 93 ? 7.211 28.047 -7.223 1 96.38 93 PRO A N 1
ATOM 697 C CA . PRO A 1 93 ? 6.223 28.672 -6.344 1 96.38 93 PRO A CA 1
ATOM 698 C C . PRO A 1 93 ? 4.848 28.016 -6.445 1 96.38 93 PRO A C 1
ATOM 700 O O . PRO A 1 93 ? 4.156 27.859 -5.434 1 96.38 93 PRO A O 1
ATOM 703 N N . ALA A 1 94 ? 4.508 27.641 -7.641 1 97.38 94 ALA A N 1
ATOM 704 C CA . ALA A 1 94 ? 3.217 26.984 -7.844 1 97.38 94 ALA A CA 1
ATOM 705 C C . ALA A 1 94 ? 3.166 25.641 -7.145 1 97.38 94 ALA A C 1
ATOM 707 O O . ALA A 1 94 ? 2.143 25.266 -6.562 1 97.38 94 ALA A O 1
ATOM 708 N N . GLN A 1 95 ? 4.262 24.922 -7.207 1 97.44 95 GLN A N 1
ATOM 709 C CA . GLN A 1 95 ? 4.344 23.625 -6.543 1 97.44 95 GLN A CA 1
ATOM 710 C C . GLN A 1 95 ? 4.301 23.766 -5.027 1 97.44 95 GLN A C 1
ATOM 712 O O . GLN A 1 95 ? 3.639 23 -4.336 1 97.44 95 GLN A O 1
ATOM 717 N N . GLU A 1 96 ? 4.953 24.781 -4.535 1 97.56 96 GLU A N 1
ATOM 718 C CA . GLU A 1 96 ? 4.914 25.047 -3.1 1 97.56 96 GLU A CA 1
ATOM 719 C C . GLU A 1 96 ? 3.504 25.391 -2.641 1 97.56 96 GLU A C 1
ATOM 721 O O . GLU A 1 96 ? 3.053 24.922 -1.594 1 97.56 96 GLU A O 1
ATOM 726 N N . ALA A 1 97 ? 2.865 26.188 -3.426 1 98 97 ALA A N 1
ATOM 727 C CA . ALA A 1 97 ? 1.489 26.562 -3.109 1 98 97 ALA A CA 1
ATOM 728 C C . ALA A 1 97 ? 0.575 25.344 -3.098 1 98 97 ALA A C 1
ATOM 730 O O . ALA A 1 97 ? -0.306 25.219 -2.242 1 98 97 ALA A O 1
ATOM 731 N N . ALA A 1 98 ? 0.802 24.406 -4.031 1 98.5 98 ALA A N 1
ATOM 732 C CA . ALA A 1 98 ? -0.006 23.203 -4.105 1 98.5 98 ALA A CA 1
ATOM 733 C C . ALA A 1 98 ? 0.204 22.328 -2.873 1 98.5 98 ALA A C 1
ATOM 735 O O . ALA A 1 98 ? -0.751 21.766 -2.336 1 98.5 98 ALA A O 1
ATOM 736 N N . LEU A 1 99 ? 1.403 22.25 -2.43 1 98.38 99 LEU A N 1
ATOM 737 C CA . LEU A 1 99 ? 1.709 21.469 -1.232 1 98.38 99 LEU A CA 1
ATOM 738 C C . LEU A 1 99 ? 1.027 22.078 -0.008 1 98.38 99 LEU A C 1
ATOM 740 O O . LEU A 1 99 ? 0.439 21.344 0.798 1 98.38 99 LEU A O 1
ATOM 744 N N . ARG A 1 100 ? 1.094 23.359 0.09 1 98.56 100 ARG A N 1
ATOM 745 C CA . ARG A 1 100 ? 0.459 24.047 1.211 1 98.56 100 ARG A CA 1
ATOM 746 C C . ARG A 1 100 ? -1.059 23.906 1.148 1 98.56 100 ARG A C 1
ATOM 748 O O . ARG A 1 100 ? -1.719 23.781 2.182 1 98.56 100 ARG A O 1
ATOM 755 N N . ALA A 1 101 ? -1.56 23.953 -0.057 1 98.81 101 ALA A N 1
ATOM 756 C CA . ALA A 1 101 ? -3 23.781 -0.219 1 98.81 101 ALA A CA 1
ATOM 757 C C . ALA A 1 101 ? -3.432 22.391 0.253 1 98.81 101 ALA A C 1
ATOM 759 O O . ALA A 1 101 ? -4.457 22.25 0.925 1 98.81 101 ALA A O 1
ATOM 760 N N . LEU A 1 102 ? -2.664 21.391 -0.111 1 98.88 102 LEU A N 1
ATOM 761 C CA . LEU A 1 102 ? -2.957 20.047 0.366 1 98.88 102 LEU A CA 1
ATOM 762 C C . LEU A 1 102 ? -2.871 19.984 1.888 1 98.88 102 LEU A C 1
ATOM 764 O O . LEU A 1 102 ? -3.719 19.359 2.535 1 98.88 102 LEU A O 1
ATOM 768 N N . ARG A 1 103 ? -1.87 20.625 2.43 1 98.88 103 ARG A N 1
ATOM 769 C CA . ARG A 1 103 ? -1.701 20.703 3.877 1 98.88 103 ARG A CA 1
ATOM 770 C C . ARG A 1 103 ? -2.967 21.219 4.551 1 98.88 103 ARG A C 1
ATOM 772 O O . ARG A 1 103 ? -3.465 20.609 5.5 1 98.88 103 ARG A O 1
ATOM 779 N N . GLU A 1 104 ? -3.463 22.297 4.027 1 98.81 104 GLU A N 1
ATOM 780 C CA . GLU A 1 104 ? -4.625 22.938 4.641 1 98.81 104 GLU A CA 1
ATOM 781 C C . GLU A 1 104 ? -5.883 22.094 4.445 1 98.81 104 GLU A C 1
ATOM 783 O O . GLU A 1 104 ? -6.762 22.078 5.309 1 98.81 104 GLU A O 1
ATOM 788 N N . THR A 1 105 ? -5.984 21.438 3.301 1 98.94 105 THR A N 1
ATOM 789 C CA . THR A 1 105 ? -7.086 20.516 3.074 1 98.94 105 THR A CA 1
ATOM 790 C C . THR A 1 105 ? -7.078 19.391 4.113 1 98.94 105 THR A C 1
ATOM 792 O O . THR A 1 105 ? -8.109 19.094 4.723 1 98.94 105 THR A O 1
ATOM 795 N N . ILE A 1 106 ? -5.949 18.844 4.352 1 98.94 106 ILE A N 1
ATOM 796 C CA . ILE A 1 106 ? -5.809 17.75 5.305 1 98.94 106 ILE A CA 1
ATOM 797 C C . ILE A 1 106 ? -6.094 18.25 6.719 1 98.94 106 ILE A C 1
ATOM 799 O O . ILE A 1 106 ? -6.789 17.578 7.492 1 98.94 106 ILE A O 1
ATOM 803 N N . TRP A 1 107 ? -5.574 19.438 7.047 1 98.81 107 TRP A N 1
ATOM 804 C CA . TRP A 1 107 ? -5.844 20.031 8.352 1 98.81 107 TRP A CA 1
ATOM 805 C C . TRP A 1 107 ? -7.344 20.188 8.578 1 98.81 107 TRP A C 1
ATOM 807 O O . TRP A 1 107 ? -7.859 19.797 9.633 1 98.81 107 TRP A O 1
ATOM 817 N N . THR A 1 108 ? -8.023 20.703 7.621 1 98.75 108 THR A N 1
ATOM 818 C CA . THR A 1 108 ? -9.461 20.938 7.703 1 98.75 108 THR A CA 1
ATOM 819 C C . THR A 1 108 ? -10.219 19.625 7.938 1 98.75 108 THR A C 1
ATOM 821 O O . THR A 1 108 ? -11.039 19.547 8.852 1 98.75 108 THR A O 1
ATOM 824 N N . LEU A 1 109 ? -9.883 18.625 7.195 1 98.88 109 LEU A N 1
ATOM 825 C CA . LEU A 1 109 ? -10.602 17.359 7.254 1 98.88 109 LEU A CA 1
ATOM 826 C C . LEU A 1 109 ? -10.266 16.609 8.531 1 98.88 109 LEU A C 1
ATOM 828 O O . LEU A 1 109 ? -11.148 16.047 9.188 1 98.88 109 LEU A O 1
ATOM 832 N N . ALA A 1 110 ? -9 16.594 8.891 1 98.81 110 ALA A N 1
ATOM 833 C CA . ALA A 1 110 ? -8.586 15.867 10.094 1 98.81 110 ALA A CA 1
ATOM 834 C C . ALA A 1 110 ? -9.117 16.547 11.352 1 98.81 110 ALA A C 1
ATOM 836 O O . ALA A 1 110 ? -9.445 15.883 12.336 1 98.81 110 ALA A O 1
ATOM 837 N N . THR A 1 111 ? -9.172 17.859 11.32 1 98.44 111 THR A N 1
ATOM 838 C CA . THR A 1 111 ? -9.773 18.594 12.43 1 98.44 111 THR A CA 1
ATOM 839 C C . THR A 1 111 ? -11.242 18.203 12.594 1 98.44 111 THR A C 1
ATOM 841 O O . THR A 1 111 ? -11.688 17.922 13.711 1 98.44 111 THR A O 1
ATOM 844 N N . ALA A 1 112 ? -11.945 18.203 11.516 1 98.44 112 ALA A N 1
ATOM 845 C CA . ALA A 1 112 ? -13.344 17.781 11.562 1 98.44 112 ALA A CA 1
ATOM 846 C C . ALA A 1 112 ? -13.477 16.375 12.117 1 98.44 112 ALA A C 1
ATOM 848 O O . ALA A 1 112 ? -14.328 16.109 12.969 1 98.44 112 ALA A O 1
ATOM 849 N N . ALA A 1 113 ? -12.641 15.484 11.625 1 97.94 113 ALA A N 1
ATOM 850 C CA . ALA A 1 113 ? -12.672 14.102 12.078 1 97.94 113 ALA A CA 1
ATOM 851 C C . ALA A 1 113 ? -12.398 14.008 13.578 1 97.94 113 ALA A C 1
ATOM 853 O O . ALA A 1 113 ? -13.062 13.258 14.297 1 97.94 113 ALA A O 1
ATOM 854 N N . SER A 1 114 ? -11.422 14.734 14.008 1 97.44 114 SER A N 1
ATOM 855 C CA . SER A 1 114 ? -11.031 14.695 15.414 1 97.44 114 SER A CA 1
ATOM 856 C C . SER A 1 114 ? -12.164 15.18 16.312 1 97.44 114 SER A C 1
ATOM 858 O O . SER A 1 114 ? -12.234 14.805 17.484 1 97.44 114 SER A O 1
ATOM 860 N N . ALA A 1 115 ? -13.008 15.977 15.789 1 96.62 115 ALA A N 1
ATOM 861 C CA . ALA A 1 115 ? -14.133 16.531 16.531 1 96.62 115 ALA A CA 1
ATOM 862 C C . ALA A 1 115 ? -15.414 15.75 16.25 1 96.62 115 ALA A C 1
ATOM 864 O O . ALA A 1 115 ? -16.5 16.172 16.641 1 96.62 115 ALA A O 1
ATOM 865 N N . ASP A 1 116 ? -15.297 14.672 15.469 1 95.56 116 ASP A N 1
ATOM 866 C CA . ASP A 1 116 ? -16.438 13.859 15.062 1 95.56 116 ASP A CA 1
ATOM 867 C C . ASP A 1 116 ? -17.484 14.703 14.336 1 95.56 116 ASP A C 1
ATOM 869 O O . ASP A 1 116 ? -18.688 14.555 14.578 1 95.56 116 ASP A O 1
ATOM 873 N N . ALA A 1 117 ? -17.031 15.664 13.609 1 96.94 117 ALA A N 1
ATOM 874 C CA . ALA A 1 117 ? -17.891 16.531 12.82 1 96.94 117 ALA A CA 1
ATOM 875 C C . ALA A 1 117 ? -18 16.047 11.375 1 96.94 117 ALA A C 1
ATOM 877 O O . ALA A 1 117 ? -17.219 15.188 10.945 1 96.94 117 ALA A O 1
ATOM 878 N N . VAL A 1 118 ? -18.906 16.609 10.648 1 97 118 VAL A N 1
ATOM 879 C CA . VAL A 1 118 ? -19.109 16.281 9.242 1 97 118 VAL A CA 1
ATOM 880 C C . VAL A 1 118 ? -17.922 16.781 8.422 1 97 118 VAL A C 1
ATOM 882 O O . VAL A 1 118 ? -17.453 17.906 8.641 1 97 118 VAL A O 1
ATOM 885 N N . LEU A 1 119 ? -17.531 15.953 7.527 1 98.25 119 LEU A N 1
ATOM 886 C CA . LEU A 1 119 ? -16.453 16.391 6.648 1 98.25 119 LEU A CA 1
ATOM 887 C C . LEU A 1 119 ? -16.953 17.391 5.625 1 98.25 119 LEU A C 1
ATOM 889 O O . LEU A 1 119 ? -17.969 17.156 4.961 1 98.25 119 LEU A O 1
ATOM 893 N N . PRO A 1 120 ? -16.297 18.516 5.527 1 98.56 120 PRO A N 1
ATOM 894 C CA . PRO A 1 120 ? -16.688 19.484 4.496 1 98.56 120 PRO A CA 1
ATOM 895 C C . PRO A 1 120 ? -16.531 18.922 3.08 1 98.56 120 PRO A C 1
ATOM 897 O O . PRO A 1 120 ? -15.422 18.547 2.688 1 98.56 120 PRO A O 1
ATOM 900 N N . ALA A 1 121 ? -17.531 19 2.281 1 98.25 121 ALA A N 1
ATOM 901 C CA . ALA A 1 121 ? -17.562 18.359 0.965 1 98.25 121 ALA A CA 1
ATOM 902 C C . ALA A 1 121 ? -16.531 18.984 0.03 1 98.25 121 ALA A C 1
ATOM 904 O O . ALA A 1 121 ? -15.891 18.266 -0.75 1 98.25 121 ALA A O 1
ATOM 905 N N . ALA A 1 122 ? -16.359 20.25 0.125 1 98.56 122 ALA A N 1
ATOM 906 C CA . ALA A 1 122 ? -15.414 20.938 -0.752 1 98.56 122 ALA A CA 1
ATOM 907 C C . ALA A 1 122 ? -13.984 20.469 -0.49 1 98.56 122 ALA A C 1
ATOM 909 O O . ALA A 1 122 ? -13.211 20.281 -1.427 1 98.56 122 ALA A O 1
ATOM 910 N N . ALA A 1 123 ? -13.656 20.281 0.796 1 98.81 123 ALA A N 1
ATOM 911 C CA . ALA A 1 123 ? -12.328 19.797 1.158 1 98.81 123 ALA A CA 1
ATOM 912 C C . ALA A 1 123 ? -12.125 18.359 0.711 1 98.81 123 ALA A C 1
ATOM 914 O O . ALA A 1 123 ? -11.031 17.984 0.28 1 98.81 123 ALA A O 1
ATOM 915 N N . VAL A 1 124 ? -13.141 17.578 0.799 1 98.81 124 VAL A N 1
ATOM 916 C CA . VAL A 1 124 ? -13.086 16.203 0.332 1 98.81 124 VAL A CA 1
ATOM 917 C C . VAL A 1 124 ? -12.844 16.172 -1.175 1 98.81 124 VAL A C 1
ATOM 919 O O . VAL A 1 124 ? -12.023 15.391 -1.665 1 98.81 124 VAL A O 1
ATOM 922 N N . ASP A 1 125 ? -13.516 17.047 -1.895 1 98.75 125 ASP A N 1
ATOM 923 C CA . ASP A 1 125 ? -13.328 17.125 -3.34 1 98.75 125 ASP A CA 1
ATOM 924 C C . ASP A 1 125 ? -11.891 17.484 -3.689 1 98.75 125 ASP A C 1
ATOM 926 O O . ASP A 1 125 ? -11.305 16.906 -4.602 1 98.75 125 ASP A O 1
ATOM 930 N N . ASP A 1 126 ? -11.359 18.438 -2.961 1 98.81 126 ASP A N 1
ATOM 931 C CA . ASP A 1 126 ? -9.977 18.844 -3.184 1 98.81 126 ASP A CA 1
ATOM 932 C C . ASP A 1 126 ? -9.016 17.688 -2.918 1 98.81 126 ASP A C 1
ATOM 934 O O . ASP A 1 126 ? -8.078 17.469 -3.688 1 98.81 126 ASP A O 1
ATOM 938 N N . LEU A 1 127 ? -9.266 16.969 -1.847 1 98.94 127 LEU A N 1
ATOM 939 C CA . LEU A 1 127 ? -8.422 15.828 -1.479 1 98.94 127 LEU A CA 1
ATOM 940 C C . LEU A 1 127 ? -8.484 14.742 -2.545 1 98.94 127 LEU A C 1
ATOM 942 O O . LEU A 1 127 ? -7.445 14.227 -2.971 1 98.94 127 LEU A O 1
ATOM 946 N N . ASN A 1 128 ? -9.664 14.453 -2.996 1 98.75 128 ASN A N 1
ATOM 947 C CA . ASN A 1 128 ? -9.875 13.438 -4.02 1 98.75 128 ASN A CA 1
ATOM 948 C C . ASN A 1 128 ? -9.195 13.82 -5.336 1 98.75 128 ASN A C 1
ATOM 950 O O . ASN A 1 128 ? -8.609 12.977 -6.004 1 98.75 128 ASN A O 1
ATOM 954 N N . ALA A 1 129 ? -9.289 15.062 -5.684 1 98.5 129 ALA A N 1
ATOM 955 C CA . ALA A 1 129 ? -8.656 15.539 -6.91 1 98.5 129 ALA A CA 1
ATOM 956 C C . ALA A 1 129 ? -7.141 15.352 -6.852 1 98.5 129 ALA A C 1
ATOM 958 O O . ALA A 1 129 ? -6.52 14.938 -7.832 1 98.5 129 ALA A O 1
ATOM 959 N N . THR A 1 130 ? -6.566 15.641 -5.719 1 98.69 130 THR A N 1
ATOM 960 C CA . THR A 1 130 ? -5.125 15.5 -5.547 1 98.69 130 THR A CA 1
ATOM 961 C C . THR A 1 130 ? -4.719 14.023 -5.574 1 98.69 130 THR A C 1
ATOM 963 O O . THR A 1 130 ? -3.711 13.664 -6.188 1 98.69 130 THR A O 1
ATOM 966 N N . ALA A 1 131 ? -5.539 13.164 -4.965 1 98.25 131 ALA A N 1
ATOM 967 C CA . ALA A 1 131 ? -5.242 11.734 -4.895 1 98.25 131 ALA A CA 1
ATOM 968 C C . ALA A 1 131 ? -5.309 11.094 -6.277 1 98.25 131 ALA A C 1
ATOM 970 O O . ALA A 1 131 ? -4.793 9.992 -6.484 1 98.25 131 ALA A O 1
ATOM 971 N N . ALA A 1 132 ? -5.918 11.805 -7.207 1 96.81 132 ALA A N 1
ATOM 972 C CA . ALA A 1 132 ? -6.156 11.25 -8.539 1 96.81 132 ALA A CA 1
ATOM 973 C C . ALA A 1 132 ? -4.918 11.398 -9.422 1 96.81 132 ALA A C 1
ATOM 975 O O . ALA A 1 132 ? -4.848 10.812 -10.508 1 96.81 132 ALA A O 1
ATOM 976 N N . PHE A 1 133 ? -3.918 12.18 -8.961 1 95.94 133 PHE A N 1
ATOM 977 C CA . PHE A 1 133 ? -2.684 12.266 -9.734 1 95.94 133 PHE A CA 1
ATOM 978 C C . PHE A 1 133 ? -1.997 10.906 -9.805 1 95.94 133 PHE A C 1
ATOM 980 O O . PHE A 1 133 ? -2.148 10.078 -8.906 1 95.94 133 PHE A O 1
ATOM 987 N N . PRO A 1 134 ? -1.244 10.688 -10.867 1 93.44 134 PRO A N 1
ATOM 988 C CA . PRO A 1 134 ? -0.561 9.398 -11.008 1 93.44 134 PRO A CA 1
ATOM 989 C C . PRO A 1 134 ? 0.488 9.164 -9.922 1 93.44 134 PRO A C 1
ATOM 991 O O . PRO A 1 134 ? 1.289 10.062 -9.625 1 93.44 134 PRO A O 1
ATOM 994 N N . LEU A 1 135 ? 0.451 7.98 -9.438 1 93.5 135 LEU A N 1
ATOM 995 C CA . LEU A 1 135 ? 1.437 7.57 -8.438 1 93.5 135 LEU A CA 1
ATOM 996 C C . LEU A 1 135 ? 2.713 7.074 -9.109 1 93.5 135 LEU A C 1
ATOM 998 O O . LEU A 1 135 ? 2.719 6.789 -10.312 1 93.5 135 LEU A O 1
ATOM 1002 N N . ALA A 1 136 ? 3.754 7.059 -8.266 1 92.31 136 ALA A N 1
ATOM 1003 C CA . ALA A 1 136 ? 4.969 6.387 -8.727 1 92.31 136 ALA A CA 1
ATOM 1004 C C . ALA A 1 136 ? 4.742 4.887 -8.875 1 92.31 136 ALA A C 1
ATOM 1006 O O . ALA A 1 136 ? 3.934 4.297 -8.148 1 92.31 136 ALA A O 1
ATOM 1007 N N . THR A 1 137 ? 5.43 4.309 -9.82 1 94.44 137 THR A N 1
ATOM 1008 C CA . THR A 1 137 ? 5.301 2.879 -10.078 1 94.44 137 THR A CA 1
ATOM 1009 C C . THR A 1 137 ? 6.578 2.139 -9.703 1 94.44 137 THR A C 1
ATOM 1011 O O . THR A 1 137 ? 7.684 2.631 -9.945 1 94.44 137 THR A O 1
ATOM 1014 N N . PRO A 1 138 ? 6.43 0.996 -9.055 1 95.75 138 PRO A N 1
ATOM 1015 C CA . PRO A 1 138 ? 7.629 0.228 -8.711 1 95.75 138 PRO A CA 1
ATOM 1016 C C . PRO A 1 138 ? 8.258 -0.462 -9.922 1 95.75 138 PRO A C 1
ATOM 1018 O O . PRO A 1 138 ? 7.539 -0.963 -10.789 1 95.75 138 PRO A O 1
ATOM 1021 N N . GLN A 1 139 ? 9.531 -0.396 -9.977 1 96.69 139 GLN A N 1
ATOM 1022 C CA . GLN A 1 139 ? 10.32 -1.083 -10.992 1 96.69 139 GLN A CA 1
ATOM 1023 C C . GLN A 1 139 ? 11.383 -1.97 -10.352 1 96.69 139 GLN A C 1
ATOM 1025 O O . GLN A 1 139 ? 12.133 -1.521 -9.484 1 96.69 139 GLN A O 1
ATOM 1030 N N . LEU A 1 140 ? 11.414 -3.197 -10.812 1 98.25 140 LEU A N 1
ATOM 1031 C CA . LEU A 1 140 ? 12.383 -4.172 -10.328 1 98.25 140 LEU A CA 1
ATOM 1032 C C . LEU A 1 140 ? 13.617 -4.207 -11.227 1 98.25 140 LEU A C 1
ATOM 1034 O O . LEU A 1 140 ? 13.492 -4.227 -12.453 1 98.25 140 LEU A O 1
ATOM 1038 N N . ASP A 1 141 ? 14.766 -4.078 -10.609 1 97.19 141 ASP A N 1
ATOM 1039 C CA . ASP A 1 141 ? 16 -4.281 -11.352 1 97.19 141 ASP A CA 1
ATOM 1040 C C . ASP A 1 141 ? 16.422 -5.75 -11.32 1 97.19 141 ASP A C 1
ATOM 1042 O O . ASP A 1 141 ? 16.625 -6.32 -10.25 1 97.19 141 ASP A O 1
ATOM 1046 N N . ALA A 1 142 ? 16.609 -6.312 -12.453 1 95.5 142 ALA A N 1
ATOM 1047 C CA . ALA A 1 142 ? 16.875 -7.746 -12.547 1 95.5 142 ALA A CA 1
ATOM 1048 C C . ALA A 1 142 ? 18.234 -8.086 -11.961 1 95.5 142 ALA A C 1
ATOM 1050 O O . ALA A 1 142 ? 18.406 -9.133 -11.336 1 95.5 142 ALA A O 1
ATOM 1051 N N . ALA A 1 143 ? 19.172 -7.234 -12.133 1 94.44 143 ALA A N 1
ATOM 1052 C CA . ALA A 1 143 ? 20.547 -7.508 -11.734 1 94.44 143 ALA A CA 1
ATOM 1053 C C . ALA A 1 143 ? 20.734 -7.316 -10.234 1 94.44 143 ALA A C 1
ATOM 1055 O O . ALA A 1 143 ? 21.219 -8.211 -9.539 1 94.44 143 ALA A O 1
ATOM 1056 N N . SER A 1 144 ? 20.266 -6.211 -9.688 1 95.06 144 SER A N 1
ATOM 1057 C CA . SER A 1 144 ? 20.484 -5.902 -8.281 1 95.06 144 SER A CA 1
ATOM 1058 C C . SER A 1 144 ? 19.344 -6.402 -7.41 1 95.06 144 SER A C 1
ATOM 1060 O O . SER A 1 144 ? 19.453 -6.449 -6.184 1 95.06 144 SER A O 1
ATOM 1062 N N . VAL A 1 145 ? 18.25 -6.75 -8.047 1 96 145 VAL A N 1
ATOM 1063 C CA . VAL A 1 145 ? 17.047 -7.223 -7.375 1 96 145 VAL A CA 1
ATOM 1064 C C . VAL A 1 145 ? 16.578 -6.184 -6.359 1 96 145 VAL A C 1
ATOM 1066 O O . VAL A 1 145 ? 16.281 -6.52 -5.215 1 96 145 VAL A O 1
ATOM 1069 N N . THR A 1 146 ? 16.656 -4.945 -6.758 1 95.69 146 THR A N 1
ATOM 1070 C CA . THR A 1 146 ? 16.156 -3.834 -5.961 1 95.69 146 THR A CA 1
ATOM 1071 C C . THR A 1 146 ? 14.992 -3.143 -6.668 1 95.69 146 THR A C 1
ATOM 1073 O O . THR A 1 146 ? 14.82 -3.293 -7.879 1 95.69 146 THR A O 1
ATOM 1076 N N . VAL A 1 147 ? 14.188 -2.51 -5.852 1 96.31 147 VAL A N 1
ATOM 1077 C CA . VAL A 1 147 ? 13.008 -1.836 -6.391 1 96.31 147 VAL A CA 1
ATOM 1078 C C . VAL A 1 147 ? 13.227 -0.324 -6.367 1 96.31 147 VAL A C 1
ATOM 1080 O O . VAL A 1 147 ? 13.711 0.226 -5.379 1 96.31 147 VAL A O 1
ATOM 1083 N N . ARG A 1 148 ? 12.938 0.279 -7.469 1 92 148 ARG A N 1
ATOM 1084 C CA . ARG A 1 148 ? 12.898 1.736 -7.531 1 92 148 ARG A CA 1
ATOM 1085 C C . ARG A 1 148 ? 11.516 2.232 -7.926 1 92 148 ARG A C 1
ATOM 1087 O O . ARG A 1 148 ? 10.781 1.545 -8.641 1 92 148 ARG A O 1
ATOM 1094 N N . LEU A 1 149 ? 11.164 3.357 -7.422 1 91.75 149 LEU A N 1
ATOM 1095 C CA . LEU A 1 149 ? 9.906 3.992 -7.793 1 91.75 149 LEU A CA 1
ATOM 1096 C C . LEU A 1 149 ? 10.117 5.004 -8.914 1 91.75 149 LEU A C 1
ATOM 1098 O O . LEU A 1 149 ? 10.984 5.871 -8.82 1 91.75 149 LEU A O 1
ATOM 1102 N N . LEU A 1 150 ? 9.352 4.809 -9.961 1 90.81 150 LEU A N 1
ATOM 1103 C CA . LEU A 1 150 ? 9.43 5.719 -11.094 1 90.81 150 LEU A CA 1
ATOM 1104 C C . LEU A 1 150 ? 8.156 6.543 -11.227 1 90.81 150 LEU A C 1
ATOM 1106 O O . LEU A 1 150 ? 7.047 6.004 -11.117 1 90.81 150 LEU A O 1
ATOM 1110 N N . ALA A 1 151 ? 8.32 7.84 -11.352 1 91.44 151 ALA A N 1
ATOM 1111 C CA . ALA A 1 151 ? 7.188 8.734 -11.578 1 91.44 151 ALA A CA 1
ATOM 1112 C C . ALA A 1 151 ? 7.453 9.672 -12.758 1 91.44 151 ALA A C 1
ATOM 1114 O O . ALA A 1 151 ? 8.562 10.188 -12.906 1 91.44 151 ALA A O 1
ATOM 1115 N N . ALA A 1 152 ? 6.441 9.812 -13.609 1 90.56 152 ALA A N 1
ATOM 1116 C CA . ALA A 1 152 ? 6.547 10.812 -14.672 1 90.56 152 ALA A CA 1
ATOM 1117 C C . ALA A 1 152 ? 6.719 12.211 -14.086 1 90.56 152 ALA A C 1
ATOM 1119 O O . ALA A 1 152 ? 7.48 13.023 -14.617 1 90.56 152 ALA A O 1
ATOM 1120 N N . ASP A 1 153 ? 6.047 12.492 -13.039 1 92.94 153 ASP A N 1
ATOM 1121 C CA . ASP A 1 153 ? 6.141 13.719 -12.25 1 92.94 153 ASP A CA 1
ATOM 1122 C C . ASP A 1 153 ? 6.262 13.414 -10.758 1 92.94 153 ASP A C 1
ATOM 1124 O O . ASP A 1 153 ? 5.254 13.195 -10.086 1 92.94 153 ASP A O 1
ATOM 1128 N N . PRO A 1 154 ? 7.484 13.469 -10.266 1 92.94 154 PRO A N 1
ATOM 1129 C CA . PRO A 1 154 ? 7.707 13.078 -8.875 1 92.94 154 PRO A CA 1
ATOM 1130 C C . PRO A 1 154 ? 6.945 13.961 -7.883 1 92.94 154 PRO A C 1
ATOM 1132 O O . PRO A 1 154 ? 6.516 13.484 -6.832 1 92.94 154 PRO A O 1
ATOM 1135 N N . PHE A 1 155 ? 6.73 15.234 -8.227 1 94.75 155 PHE A N 1
ATOM 1136 C CA . PHE A 1 155 ? 6.012 16.125 -7.328 1 94.75 155 PHE A CA 1
ATOM 1137 C C . PHE A 1 155 ? 4.539 15.734 -7.234 1 94.75 155 PHE A C 1
ATOM 1139 O O . PHE A 1 155 ? 4 15.586 -6.137 1 94.75 155 PHE A O 1
ATOM 1146 N N . LEU A 1 156 ? 3.947 15.5 -8.352 1 95.44 156 LEU A N 1
ATOM 1147 C CA . LEU A 1 156 ? 2.537 15.125 -8.359 1 95.44 156 LEU A CA 1
ATOM 1148 C C . LEU A 1 156 ? 2.33 13.766 -7.707 1 95.44 156 LEU A C 1
ATOM 1150 O O . LEU A 1 156 ? 1.332 13.547 -7.02 1 95.44 156 LEU A O 1
ATOM 1154 N N . ALA A 1 157 ? 3.285 12.906 -7.949 1 94.81 157 ALA A N 1
ATOM 1155 C CA . ALA A 1 157 ? 3.209 11.594 -7.309 1 94.81 157 ALA A CA 1
ATOM 1156 C C . ALA A 1 157 ? 3.277 11.719 -5.793 1 94.81 157 ALA A C 1
ATOM 1158 O O . ALA A 1 157 ? 2.58 11 -5.07 1 94.81 157 ALA A O 1
ATOM 1159 N N . ALA A 1 158 ? 4.09 12.594 -5.324 1 95.38 158 ALA A N 1
ATOM 1160 C CA . ALA A 1 158 ? 4.211 12.82 -3.887 1 95.38 158 ALA A CA 1
ATOM 1161 C C . ALA A 1 158 ? 2.908 13.367 -3.305 1 95.38 158 ALA A C 1
ATOM 1163 O O . ALA A 1 158 ? 2.453 12.914 -2.252 1 95.38 158 ALA A O 1
ATOM 1164 N N . LEU A 1 159 ? 2.322 14.297 -4.02 1 97.5 159 LEU A N 1
ATOM 1165 C CA . LEU A 1 159 ? 1.053 14.844 -3.564 1 97.5 159 LEU A CA 1
ATOM 1166 C C . LEU A 1 159 ? -0.019 13.766 -3.498 1 97.5 159 LEU A C 1
ATOM 1168 O O . LEU A 1 159 ? -0.768 13.688 -2.52 1 97.5 159 LEU A O 1
ATOM 1172 N N . ALA A 1 160 ? -0.006 12.984 -4.52 1 97.19 160 ALA A N 1
ATOM 1173 C CA . ALA A 1 160 ? -0.994 11.914 -4.586 1 97.19 160 ALA A CA 1
ATOM 1174 C C . ALA A 1 160 ? -0.801 10.922 -3.441 1 97.19 160 ALA A C 1
ATOM 1176 O O . ALA A 1 160 ? -1.774 10.445 -2.852 1 97.19 160 ALA A O 1
ATOM 1177 N N . ALA A 1 161 ? 0.392 10.625 -3.162 1 96.44 161 ALA A N 1
ATOM 1178 C CA . ALA A 1 161 ? 0.694 9.688 -2.08 1 96.44 161 ALA A CA 1
ATOM 1179 C C . ALA A 1 161 ? 0.223 10.234 -0.736 1 96.44 161 ALA A C 1
ATOM 1181 O O . ALA A 1 161 ? -0.375 9.516 0.062 1 96.44 161 ALA A O 1
ATOM 1182 N N . ILE A 1 162 ? 0.455 11.477 -0.499 1 98.12 162 ILE A N 1
ATOM 1183 C CA . ILE A 1 162 ? 0.041 12.109 0.749 1 98.12 162 ILE A CA 1
ATOM 1184 C C . ILE A 1 162 ? -1.483 12.156 0.823 1 98.12 162 ILE A C 1
ATOM 1186 O O . ILE A 1 162 ? -2.072 11.828 1.856 1 98.12 162 ILE A O 1
ATOM 1190 N N . ALA A 1 163 ? -2.1 12.531 -0.292 1 98.81 163 ALA A N 1
ATOM 1191 C CA . ALA A 1 163 ? -3.557 12.586 -0.345 1 98.81 163 ALA A CA 1
ATOM 1192 C C . ALA A 1 163 ? -4.168 11.203 -0.136 1 98.81 163 ALA A C 1
ATOM 1194 O O . ALA A 1 163 ? -5.164 11.062 0.58 1 98.81 163 ALA A O 1
ATOM 1195 N N . GLY A 1 164 ? -3.537 10.25 -0.761 1 98.31 164 GLY A N 1
ATOM 1196 C CA . GLY A 1 164 ? -3.996 8.891 -0.56 1 98.31 164 GLY A CA 1
ATOM 1197 C C . GLY A 1 164 ? -3.893 8.43 0.883 1 98.31 164 GLY A C 1
ATOM 1198 O O . GLY A 1 164 ? -4.781 7.738 1.385 1 98.31 164 GLY A O 1
ATOM 1199 N N . ASP A 1 165 ? -2.857 8.812 1.483 1 98.12 165 ASP A N 1
ATOM 1200 C CA . ASP A 1 165 ? -2.682 8.5 2.898 1 98.12 165 ASP A CA 1
ATOM 1201 C C . ASP A 1 165 ? -3.785 9.133 3.742 1 98.12 165 ASP A C 1
ATOM 1203 O O . ASP A 1 165 ? -4.32 8.492 4.648 1 98.12 165 ASP A O 1
ATOM 1207 N N . ALA A 1 166 ? -4.121 10.297 3.443 1 98.81 166 ALA A N 1
ATOM 1208 C CA . ALA A 1 166 ? -5.195 11 4.148 1 98.81 166 ALA A CA 1
ATOM 1209 C C . ALA A 1 166 ? -6.535 10.297 3.938 1 98.81 166 ALA A C 1
ATOM 1211 O O . ALA A 1 166 ? -7.305 10.117 4.883 1 98.81 166 ALA A O 1
ATOM 1212 N N . ILE A 1 167 ? -6.77 9.914 2.734 1 98.81 167 ILE A N 1
ATOM 1213 C CA . ILE A 1 167 ? -8.023 9.242 2.416 1 98.81 167 ILE A CA 1
ATOM 1214 C C . ILE A 1 167 ? -8.109 7.922 3.174 1 98.81 167 ILE A C 1
ATOM 1216 O O . ILE A 1 167 ? -9.148 7.598 3.752 1 98.81 167 ILE A O 1
ATOM 1220 N N . ASP A 1 168 ? -7.051 7.23 3.191 1 98 168 ASP A N 1
ATOM 1221 C CA . ASP A 1 168 ? -7 5.969 3.928 1 98 168 ASP A CA 1
ATOM 1222 C C . ASP A 1 168 ? -7.301 6.188 5.41 1 98 168 ASP A C 1
ATOM 1224 O O . ASP A 1 168 ? -8.07 5.438 6.008 1 98 168 ASP A O 1
ATOM 1228 N N . LEU A 1 169 ? -6.75 7.195 5.949 1 98.31 169 LEU A N 1
ATOM 1229 C CA . LEU A 1 169 ? -6.934 7.512 7.359 1 98.31 169 LEU A CA 1
ATOM 1230 C C . LEU A 1 169 ? -8.367 7.953 7.637 1 98.31 169 LEU A C 1
ATOM 1232 O O . LEU A 1 169 ? -9.031 7.387 8.508 1 98.31 169 LEU A O 1
ATOM 1236 N N . LEU A 1 170 ? -8.875 8.859 6.895 1 98.56 170 LEU A N 1
ATOM 1237 C CA . LEU A 1 170 ? -10.172 9.484 7.121 1 98.56 170 LEU A CA 1
ATOM 1238 C C . LEU A 1 170 ? -11.312 8.516 6.832 1 98.56 170 LEU A C 1
ATOM 1240 O O . LEU A 1 170 ? -12.375 8.586 7.449 1 98.56 170 LEU A O 1
ATOM 1244 N N . GLY A 1 171 ? -11.016 7.668 5.922 1 98 171 GLY A N 1
ATOM 1245 C CA . GLY A 1 171 ? -12.047 6.715 5.539 1 98 171 GLY A CA 1
ATOM 1246 C C . GLY A 1 171 ? -11.891 5.363 6.215 1 98 171 GLY A C 1
ATOM 1247 O O . GLY A 1 171 ? -12.656 4.438 5.949 1 98 171 GLY A O 1
ATOM 1248 N N . GLY A 1 172 ? -10.906 5.246 7.055 1 96.62 172 GLY A N 1
ATOM 1249 C CA . GLY A 1 172 ? -10.594 3.949 7.633 1 96.62 172 GLY A CA 1
ATOM 1250 C C . GLY A 1 172 ? -10.922 3.859 9.109 1 96.62 172 GLY A C 1
ATOM 1251 O O . GLY A 1 172 ? -11.5 4.789 9.68 1 96.62 172 GLY A O 1
ATOM 1252 N N . ALA A 1 173 ? -10.492 2.75 9.664 1 94.25 173 ALA A N 1
ATOM 1253 C CA . ALA A 1 173 ? -10.836 2.408 11.047 1 94.25 173 ALA A CA 1
ATOM 1254 C C . ALA A 1 173 ? -10.133 3.34 12.031 1 94.25 173 ALA A C 1
ATOM 1256 O O . ALA A 1 173 ? -10.609 3.541 13.148 1 94.25 173 ALA A O 1
ATOM 1257 N N . LEU A 1 174 ? -9.094 3.963 11.594 1 96.56 174 LEU A N 1
ATOM 1258 C CA . LEU A 1 174 ? -8.281 4.762 12.508 1 96.56 174 LEU A CA 1
ATOM 1259 C C . LEU A 1 174 ? -8.789 6.203 12.562 1 96.56 174 LEU A C 1
ATOM 1261 O O . LEU A 1 174 ? -8.258 7.023 13.312 1 96.56 174 LEU A O 1
ATOM 1265 N N . ARG A 1 175 ? -9.789 6.496 11.852 1 97.25 175 ARG A N 1
ATOM 1266 C CA . ARG A 1 175 ? -10.336 7.848 11.805 1 97.25 175 ARG A CA 1
ATOM 1267 C C . ARG A 1 175 ? -10.672 8.352 13.211 1 97.25 175 ARG A C 1
ATOM 1269 O O . ARG A 1 175 ? -10.398 9.5 13.547 1 97.25 175 ARG A O 1
ATOM 1276 N N . SER A 1 176 ? -11.211 7.438 14.016 1 96 176 SER A N 1
ATOM 1277 C CA . SER A 1 176 ? -11.688 7.812 15.344 1 96 176 SER A CA 1
ATOM 1278 C C . SER A 1 176 ? -10.531 8.016 16.312 1 96 176 SER A C 1
ATOM 1280 O O . SER A 1 176 ? -10.727 8.461 17.438 1 96 176 SER A O 1
ATOM 1282 N N . ARG A 1 177 ? -9.328 7.723 15.82 1 97.81 177 ARG A N 1
ATOM 1283 C CA . ARG A 1 177 ? -8.156 7.824 16.672 1 97.81 177 ARG A CA 1
ATOM 1284 C C . ARG A 1 177 ? -7.391 9.117 16.406 1 97.81 177 ARG A C 1
ATOM 1286 O O . ARG A 1 177 ? -6.328 9.344 16.984 1 97.81 177 ARG A O 1
ATOM 1293 N N . ILE A 1 178 ? -7.891 9.852 15.539 1 98.5 178 ILE A N 1
ATOM 1294 C CA . ILE A 1 178 ? -7.301 11.164 15.305 1 98.5 178 ILE A CA 1
ATOM 1295 C C . ILE A 1 178 ? -7.613 12.086 16.484 1 98.5 178 ILE A C 1
ATOM 1297 O O . ILE A 1 178 ? -8.773 12.258 16.859 1 98.5 178 ILE A O 1
ATOM 1301 N N . LYS A 1 179 ? -6.586 12.711 17.016 1 98.19 179 LYS A N 1
ATOM 1302 C CA . LYS A 1 179 ? -6.75 13.609 18.141 1 98.19 179 LYS A CA 1
ATOM 1303 C C . LYS A 1 179 ? -5.992 14.914 17.922 1 98.19 179 LYS A C 1
ATOM 1305 O O . LYS A 1 179 ? -5.039 14.961 17.141 1 98.19 179 LYS A O 1
ATOM 1310 N N . ALA A 1 180 ? -6.43 15.891 18.656 1 97.88 180 ALA A N 1
ATOM 1311 C CA . ALA A 1 180 ? -5.707 17.156 18.75 1 97.88 180 ALA A CA 1
ATOM 1312 C C . ALA A 1 180 ? -4.988 17.266 20.094 1 97.88 180 ALA A C 1
ATOM 1314 O O . ALA A 1 180 ? -5.539 16.906 21.125 1 97.88 180 ALA A O 1
ATOM 1315 N N . CYS A 1 181 ? -3.754 17.703 20.016 1 98.06 181 CYS A N 1
ATOM 1316 C CA . CYS A 1 181 ? -2.979 17.953 21.219 1 98.06 181 CYS A CA 1
ATOM 1317 C C . CYS A 1 181 ? -3.752 18.828 22.203 1 98.06 181 CYS A C 1
ATOM 1319 O O . CYS A 1 181 ? -4.301 19.859 21.797 1 98.06 181 CYS A O 1
ATOM 1321 N N . ALA A 1 182 ? -3.746 18.484 23.453 1 96.31 182 ALA A N 1
ATOM 1322 C CA . ALA A 1 182 ? -4.566 19.141 24.453 1 96.31 182 ALA A CA 1
ATOM 1323 C C . ALA A 1 182 ? -3.912 20.438 24.938 1 96.31 182 ALA A C 1
ATOM 1325 O O . ALA A 1 182 ? -4.531 21.234 25.656 1 96.31 182 ALA A O 1
ATOM 1326 N N . GLN A 1 183 ? -2.666 20.641 24.578 1 95.06 183 GLN A N 1
ATOM 1327 C CA . GLN A 1 183 ? -2.084 21.953 24.859 1 95.06 183 GLN A CA 1
ATOM 1328 C C . GLN A 1 183 ? -2.779 23.047 24.047 1 95.06 183 GLN A C 1
ATOM 1330 O O . GLN A 1 183 ? -2.818 22.984 22.812 1 95.06 183 GLN A O 1
ATOM 1335 N N . PRO A 1 184 ? -3.309 24.062 24.703 1 92.75 184 PRO A N 1
ATOM 1336 C CA . PRO A 1 184 ? -4.152 25.047 24.016 1 92.75 184 PRO A CA 1
ATOM 1337 C C . PRO A 1 184 ? -3.42 25.781 22.906 1 92.75 184 PRO A C 1
ATOM 1339 O O . PRO A 1 184 ? -4.043 26.219 21.938 1 92.75 184 PRO A O 1
ATOM 1342 N N . ASP A 1 185 ? -2.107 25.953 23.062 1 94.25 185 ASP A N 1
ATOM 1343 C CA . ASP A 1 185 ? -1.364 26.734 22.094 1 94.25 185 ASP A CA 1
ATOM 1344 C C . ASP A 1 185 ? -0.841 25.844 20.953 1 94.25 185 ASP A C 1
ATOM 1346 O O . ASP A 1 185 ? -0.283 26.344 19.984 1 94.25 185 ASP A O 1
ATOM 1350 N N . CYS A 1 186 ? -0.916 24.609 20.984 1 96.25 186 CYS A N 1
ATOM 1351 C CA . CYS A 1 186 ? -0.319 23.672 20.031 1 96.25 186 CYS A CA 1
ATOM 1352 C C . CYS A 1 186 ? -1.357 23.172 19.047 1 96.25 186 CYS A C 1
ATOM 1354 O O . CYS A 1 186 ? -1.372 23.594 17.891 1 96.25 186 CYS A O 1
ATOM 1356 N N . GLN A 1 187 ? -2.279 22.297 19.328 1 95.56 187 GLN A N 1
ATOM 1357 C CA . GLN A 1 187 ? -3.418 21.734 18.625 1 95.56 187 GLN A CA 1
ATOM 1358 C C . GLN A 1 187 ? -2.959 20.828 17.469 1 95.56 187 GLN A C 1
ATOM 1360 O O . GLN A 1 187 ? -3.699 20.609 16.516 1 95.56 187 GLN A O 1
ATOM 1365 N N . MET A 1 188 ? -1.661 20.406 17.594 1 97.94 188 MET A N 1
ATOM 1366 C CA . MET A 1 188 ? -1.194 19.453 16.578 1 97.94 188 MET A CA 1
ATOM 1367 C C . MET A 1 188 ? -2.094 18.234 16.531 1 97.94 188 MET A C 1
ATOM 1369 O O . MET A 1 188 ? -2.504 17.703 17.562 1 97.94 188 MET A O 1
ATOM 1373 N N . LEU A 1 189 ? -2.488 17.812 15.312 1 98.5 189 LEU A N 1
ATOM 1374 C CA . LEU A 1 189 ? -3.256 16.594 15.125 1 98.5 189 LEU A CA 1
ATOM 1375 C C . LEU A 1 189 ? -2.334 15.375 15.07 1 98.5 189 LEU A C 1
ATOM 1377 O O . LEU A 1 189 ? -1.266 15.43 14.453 1 98.5 189 LEU A O 1
ATOM 1381 N N . PHE A 1 190 ? -2.678 14.297 15.711 1 98.31 190 PHE A N 1
ATOM 1382 C CA . PHE A 1 190 ? -1.879 13.078 15.719 1 98.31 190 PHE A CA 1
ATOM 1383 C C . PHE A 1 190 ? -2.768 11.852 15.859 1 98.31 190 PHE A C 1
ATOM 1385 O O . PHE A 1 190 ? -3.961 11.969 16.141 1 98.31 190 PHE A O 1
ATOM 1392 N N . LEU A 1 191 ? -2.201 10.75 15.508 1 98 191 LEU A N 1
ATOM 1393 C CA . LEU A 1 191 ? -2.895 9.477 15.656 1 98 191 LEU A CA 1
ATOM 1394 C C . LEU A 1 191 ? -2.596 8.852 17.016 1 98 191 LEU A C 1
ATOM 1396 O O . LEU A 1 191 ? -1.434 8.625 17.359 1 98 191 LEU A O 1
ATOM 1400 N N . ASP A 1 192 ? -3.6 8.648 17.812 1 97.44 192 ASP A N 1
ATOM 1401 C CA . ASP A 1 192 ? -3.445 7.988 19.109 1 97.44 192 ASP A CA 1
ATOM 1402 C C . ASP A 1 192 ? -3.518 6.469 18.953 1 97.44 192 ASP A C 1
ATOM 1404 O O . ASP A 1 192 ? -4.602 5.887 19.016 1 97.44 192 ASP A O 1
ATOM 1408 N N . LEU A 1 193 ? -2.408 5.809 18.906 1 94.44 193 LEU A N 1
ATOM 1409 C CA . LEU A 1 193 ? -2.352 4.359 18.719 1 94.44 193 LEU A CA 1
ATOM 1410 C C . LEU A 1 193 ? -2.182 3.648 20.062 1 94.44 193 LEU A C 1
ATOM 1412 O O . LEU A 1 193 ? -1.914 2.445 20.094 1 94.44 193 LEU A O 1
ATOM 1416 N N . SER A 1 194 ? -2.328 4.422 21.094 1 92.81 194 SER A N 1
ATOM 1417 C CA . SER A 1 194 ? -2.215 3.803 22.406 1 92.81 194 SER A CA 1
ATOM 1418 C C . SER A 1 194 ? -3.385 2.863 22.688 1 92.81 194 SER A C 1
ATOM 1420 O O . SER A 1 194 ? -4.473 3.041 22.125 1 92.81 194 SER A O 1
ATOM 1422 N N . ARG A 1 195 ? -3.256 1.815 23.422 1 90.75 195 ARG A N 1
ATOM 1423 C CA . ARG A 1 195 ? -4.277 0.841 23.781 1 90.75 195 ARG A CA 1
ATOM 1424 C C . ARG A 1 195 ? -5.441 1.513 24.5 1 90.75 195 ARG A C 1
ATOM 1426 O O . ARG A 1 195 ? -6.605 1.2 24.234 1 90.75 195 ARG A O 1
ATOM 1433 N N . SER A 1 196 ? -5.141 2.477 25.406 1 91.75 196 SER A N 1
ATOM 1434 C CA . SER A 1 196 ? -6.141 3.131 26.25 1 91.75 196 SER A CA 1
ATOM 1435 C C . SER A 1 196 ? -6.883 4.215 25.469 1 91.75 196 SER A C 1
ATOM 1437 O O . SER A 1 196 ? -7.945 4.672 25.891 1 91.75 196 SER A O 1
ATOM 1439 N N . ARG A 1 197 ? -6.324 4.719 24.406 1 93.31 197 ARG A N 1
ATOM 1440 C CA . ARG A 1 197 ? -6.887 5.801 23.609 1 93.31 197 ARG A CA 1
ATOM 1441 C C . ARG A 1 197 ? -7.059 7.066 24.453 1 93.31 197 ARG A C 1
ATOM 1443 O O . ARG A 1 197 ? -8.047 7.785 24.297 1 93.31 197 ARG A O 1
ATOM 1450 N N . ARG A 1 198 ? -6.105 7.285 25.312 1 93.94 198 ARG A N 1
ATOM 1451 C CA . ARG A 1 198 ? -6.254 8.414 26.219 1 93.94 198 ARG A CA 1
ATOM 1452 C C . ARG A 1 198 ? -5.078 9.383 26.094 1 93.94 198 ARG A C 1
ATOM 1454 O O . ARG A 1 198 ? -4.887 10.25 26.953 1 93.94 198 ARG A O 1
ATOM 1461 N N . ARG A 1 199 ? -4.332 9.102 25.031 1 95.75 199 ARG A N 1
ATOM 1462 C CA . ARG A 1 199 ? -3.229 10.031 24.812 1 95.75 199 ARG A CA 1
ATOM 1463 C C . ARG A 1 199 ? -3.74 11.453 24.609 1 95.75 199 ARG A C 1
ATOM 1465 O O . ARG A 1 199 ? -4.664 11.68 23.828 1 95.75 199 ARG A O 1
ATOM 1472 N N . ARG A 1 200 ? -3.043 12.398 25.328 1 95.25 200 ARG A N 1
ATOM 1473 C CA . ARG A 1 200 ? -3.529 13.773 25.312 1 95.25 200 ARG A CA 1
ATOM 1474 C C . ARG A 1 200 ? -2.568 14.68 24.562 1 95.25 200 ARG A C 1
ATOM 1476 O O . ARG A 1 200 ? -2.979 15.703 24 1 95.25 200 ARG A O 1
ATOM 1483 N N . TRP A 1 201 ? -1.319 14.234 24.609 1 96.19 201 TRP A N 1
ATOM 1484 C CA . TRP A 1 201 ? -0.285 15.133 24.109 1 96.19 201 TRP A CA 1
ATOM 1485 C C . TRP A 1 201 ? 0.342 14.594 22.844 1 96.19 201 TRP A C 1
ATOM 1487 O O . TRP A 1 201 ? 0.575 13.383 22.719 1 96.19 201 TRP A O 1
ATOM 1497 N N . CYS A 1 202 ? 0.708 15.484 21.922 1 96.56 202 CYS A N 1
ATOM 1498 C CA . CYS A 1 202 ? 1.369 15.094 20.672 1 96.56 202 CYS A CA 1
ATOM 1499 C C . CYS A 1 202 ? 2.781 14.586 20.953 1 96.56 202 CYS A C 1
ATOM 1501 O O . CYS A 1 202 ? 3.311 13.781 20.188 1 96.56 202 CYS A O 1
ATOM 1503 N N . SER A 1 203 ? 3.361 15.156 21.953 1 95.12 203 SER A N 1
ATOM 1504 C CA . SER A 1 203 ? 4.684 14.75 22.422 1 95.12 203 SER A CA 1
ATOM 1505 C C . SER A 1 203 ? 4.801 14.859 23.938 1 95.12 203 SER A C 1
ATOM 1507 O O . SER A 1 203 ? 4.602 15.93 24.5 1 95.12 203 SER A O 1
ATOM 1509 N N . MET A 1 204 ? 5.176 13.82 24.531 1 91.44 204 MET A N 1
ATOM 1510 C CA . MET A 1 204 ? 5.328 13.828 25.984 1 91.44 204 MET A CA 1
ATOM 1511 C C . MET A 1 204 ? 6.539 14.648 26.406 1 91.44 204 MET A C 1
ATOM 1513 O O . MET A 1 204 ? 6.539 15.266 27.469 1 91.44 204 MET A O 1
ATOM 1517 N N . ASP A 1 205 ? 7.48 14.672 25.5 1 92.5 205 ASP A N 1
ATOM 1518 C CA . ASP A 1 205 ? 8.719 15.367 25.828 1 92.5 205 ASP A CA 1
ATOM 1519 C C . ASP A 1 205 ? 8.578 16.875 25.609 1 92.5 205 ASP A C 1
ATOM 1521 O O . ASP A 1 205 ? 9.422 17.656 26.047 1 92.5 205 ASP A O 1
ATOM 1525 N N . ARG A 1 206 ? 7.562 17.266 24.953 1 93.81 206 ARG A N 1
ATOM 1526 C CA . ARG A 1 206 ? 7.348 18.688 24.688 1 93.81 206 ARG A CA 1
ATOM 1527 C C . ARG A 1 206 ? 6.039 19.156 25.312 1 93.81 206 ARG A C 1
ATOM 1529 O O . ARG A 1 206 ? 6.02 19.594 26.469 1 93.81 206 ARG A O 1
ATOM 1536 N N . CYS A 1 207 ? 4.969 18.922 24.734 1 95.19 207 CYS A N 1
ATOM 1537 C CA . CYS A 1 207 ? 3.686 19.406 25.25 1 95.19 207 CYS A CA 1
ATOM 1538 C C . CYS A 1 207 ? 3.344 18.75 26.578 1 95.19 207 CYS A C 1
ATOM 1540 O O . CYS A 1 207 ? 2.828 19.406 27.484 1 95.19 207 CYS A O 1
ATOM 1542 N N . GLY A 1 208 ? 3.605 17.438 26.719 1 93.75 208 GLY A N 1
ATOM 1543 C CA . GLY A 1 208 ? 3.381 16.766 27.984 1 93.75 208 GLY A CA 1
ATOM 1544 C C . GLY A 1 208 ? 4.219 17.344 29.125 1 93.75 208 GLY A C 1
ATOM 1545 O O . GLY A 1 208 ? 3.707 17.594 30.219 1 93.75 208 GLY A O 1
ATOM 1546 N N . SER A 1 209 ? 5.43 17.531 28.844 1 92.88 209 SER A N 1
ATOM 1547 C CA . SER A 1 209 ? 6.348 18.109 29.812 1 92.88 209 SER A CA 1
ATOM 1548 C C . SER A 1 209 ? 5.91 19.5 30.25 1 92.88 209 SER A C 1
ATOM 1550 O O . SER A 1 209 ? 5.965 19.828 31.438 1 92.88 209 SER A O 1
ATOM 1552 N N . ARG A 1 210 ? 5.527 20.234 29.312 1 92.75 210 ARG A N 1
ATOM 1553 C CA . ARG A 1 210 ? 5.047 21.594 29.609 1 92.75 210 ARG A CA 1
ATOM 1554 C C . ARG A 1 210 ? 3.809 21.547 30.5 1 92.75 210 ARG A C 1
ATOM 1556 O O . ARG A 1 210 ? 3.688 22.328 31.453 1 92.75 210 ARG A O 1
ATOM 1563 N N . ALA A 1 211 ? 2.896 20.688 30.188 1 91.88 211 ALA A N 1
ATOM 1564 C CA . ALA A 1 211 ? 1.682 20.562 30.984 1 91.88 211 ALA A CA 1
ATOM 1565 C C . ALA A 1 211 ? 2.008 20.156 32.406 1 91.88 211 ALA A C 1
ATOM 1567 O O . ALA A 1 211 ? 1.427 20.688 33.375 1 91.88 211 ALA A O 1
ATOM 1568 N N . LYS A 1 212 ? 2.869 19.234 32.5 1 91.88 212 LYS A N 1
ATOM 1569 C CA . LYS A 1 212 ? 3.303 18.797 33.812 1 91.88 212 LYS A CA 1
ATOM 1570 C C . LYS A 1 212 ? 3.947 19.953 34.594 1 91.88 212 LYS A C 1
ATOM 1572 O O . LYS A 1 212 ? 3.705 20.125 35.781 1 91.88 212 LYS A O 1
ATOM 1577 N N . GLY A 1 213 ? 4.762 20.656 33.938 1 90.56 213 GLY A N 1
ATOM 1578 C CA . GLY A 1 213 ? 5.367 21.828 34.531 1 90.56 213 GLY A CA 1
ATOM 1579 C C . GLY A 1 213 ? 4.352 22.875 35 1 90.56 213 GLY A C 1
ATOM 1580 O O . GLY A 1 213 ? 4.441 23.391 36.094 1 90.56 213 GLY A O 1
ATOM 1581 N N . ASP A 1 214 ? 3.461 23.141 34.156 1 90.25 214 ASP A N 1
ATOM 1582 C CA . ASP A 1 214 ? 2.398 24.094 34.5 1 90.25 214 ASP A CA 1
ATOM 1583 C C . ASP A 1 214 ? 1.601 23.625 35.719 1 90.25 214 ASP A C 1
ATOM 1585 O O . ASP A 1 214 ? 1.298 24.422 36.594 1 90.25 214 ASP A O 1
ATOM 1589 N N . ALA A 1 215 ? 1.28 22.344 35.688 1 88.81 215 ALA A N 1
ATOM 1590 C CA . ALA A 1 215 ? 0.55 21.781 36.844 1 88.81 215 ALA A CA 1
ATOM 1591 C C . ALA A 1 215 ? 1.358 21.891 38.125 1 88.81 215 ALA A C 1
ATOM 1593 O O . ALA A 1 215 ? 0.807 22.203 39.188 1 88.81 215 ALA A O 1
ATOM 1594 N N . PHE A 1 216 ? 2.557 21.672 38 1 90.12 216 PHE A N 1
ATOM 1595 C CA . PHE A 1 216 ? 3.457 21.781 39.156 1 90.12 216 PHE A CA 1
ATOM 1596 C C . PHE A 1 216 ? 3.49 23.203 39.688 1 90.12 216 PHE A C 1
ATOM 1598 O O . PHE A 1 216 ? 3.379 23.422 40.906 1 90.12 216 PHE A O 1
ATOM 1605 N N . ARG A 1 217 ? 3.627 24.156 38.844 1 89.81 217 ARG A N 1
ATOM 1606 C CA . ARG A 1 217 ? 3.672 25.562 39.219 1 89.81 217 ARG A CA 1
ATOM 1607 C C . ARG A 1 217 ? 2.363 26 39.875 1 89.81 217 ARG A C 1
ATOM 1609 O O . ARG A 1 217 ? 2.367 26.75 40.844 1 89.81 217 ARG A O 1
ATOM 1616 N N . GLN A 1 218 ? 1.31 25.531 39.375 1 88.44 218 GLN A N 1
ATOM 1617 C CA . GLN A 1 218 ? -0.001 25.875 39.906 1 88.44 218 GLN A CA 1
ATOM 1618 C C . GLN A 1 218 ? -0.177 25.312 41.312 1 88.44 218 GLN A C 1
ATOM 1620 O O . GLN A 1 218 ? -0.745 25.969 42.188 1 88.44 218 GLN A O 1
ATOM 1625 N N . ARG A 1 219 ? 0.362 24.141 41.5 1 88.12 219 ARG A N 1
ATOM 1626 C CA . ARG A 1 219 ? 0.264 23.5 42.812 1 88.12 219 ARG A CA 1
ATOM 1627 C C . ARG A 1 219 ? 1.147 24.203 43.812 1 88.12 219 ARG A C 1
ATOM 1629 O O . ARG A 1 219 ? 0.836 24.219 45.031 1 88.12 219 ARG A O 1
ATOM 1636 N N . HIS A 1 220 ? 2.182 24.766 43.469 1 84.81 220 HIS A N 1
ATOM 1637 C CA . HIS A 1 220 ? 3.135 25.359 44.406 1 84.81 220 HIS A CA 1
ATOM 1638 C C . HIS A 1 220 ? 2.986 26.875 44.438 1 84.81 220 HIS A C 1
ATOM 1640 O O . HIS A 1 220 ? 3.697 27.562 45.188 1 84.81 220 HIS A O 1
ATOM 1646 N N . ARG A 1 221 ? 2.385 27.531 43.625 1 72.81 221 ARG A N 1
ATOM 1647 C CA . ARG A 1 221 ? 2.072 28.953 43.75 1 72.81 221 ARG A CA 1
ATOM 1648 C C . ARG A 1 221 ? 1.105 29.188 44.906 1 72.81 221 ARG A C 1
ATOM 1650 O O . ARG A 1 221 ? 0.91 30.312 45.344 1 72.81 221 ARG A O 1
ATOM 1657 N N . ASP A 1 222 ? 0.287 28.312 45.375 1 54.44 222 ASP A N 1
ATOM 1658 C CA . ASP A 1 222 ? -0.532 28.641 46.531 1 54.44 222 ASP A CA 1
ATOM 1659 C C . ASP A 1 222 ? 0.328 28.797 47.781 1 54.44 222 ASP A C 1
ATOM 1661 O O . ASP A 1 222 ? 0.905 27.828 48.281 1 54.44 222 ASP A O 1
ATOM 1665 N N . PRO A 1 223 ? 1.157 29.875 47.844 1 49.94 223 PRO A N 1
ATOM 1666 C CA . PRO A 1 223 ? 1.513 30.203 49.25 1 49.94 223 PRO A CA 1
ATOM 1667 C C . PRO A 1 223 ? 0.299 30.562 50.094 1 49.94 223 PRO A C 1
ATOM 1669 O O . PRO A 1 223 ? -0.712 31.031 49.562 1 49.94 223 PRO A O 1
ATOM 1672 N N . MET B 1 1 ? 26.891 -6.625 74.25 1 24.83 1 MET B N 1
ATOM 1673 C CA . MET B 1 1 ? 25.828 -7.387 73.625 1 24.83 1 MET B CA 1
ATOM 1674 C C . MET B 1 1 ? 25.422 -6.742 72.312 1 24.83 1 MET B C 1
ATOM 1676 O O . MET B 1 1 ? 25.672 -5.555 72.062 1 24.83 1 MET B O 1
ATOM 1680 N N . GLY B 1 2 ? 24.688 -7.562 71.438 1 22.89 2 GLY B N 1
ATOM 1681 C CA . GLY B 1 2 ? 24.562 -7.957 70 1 22.89 2 GLY B CA 1
ATOM 1682 C C . GLY B 1 2 ? 23.594 -7.09 69.25 1 22.89 2 GLY B C 1
ATOM 1683 O O . GLY B 1 2 ? 23.344 -7.332 68.062 1 22.89 2 GLY B O 1
ATOM 1684 N N . ASP B 1 3 ? 22.875 -6.215 69.812 1 22.53 3 ASP B N 1
ATOM 1685 C CA . ASP B 1 3 ? 21.609 -6.047 69.125 1 22.53 3 ASP B CA 1
ATOM 1686 C C . ASP B 1 3 ? 21.812 -5.438 67.75 1 22.53 3 ASP B C 1
ATOM 1688 O O . ASP B 1 3 ? 22.547 -4.457 67.625 1 22.53 3 ASP B O 1
ATOM 1692 N N . LYS B 1 4 ? 21.328 -6.16 66.688 1 24.58 4 LYS B N 1
ATOM 1693 C CA . LYS B 1 4 ? 21.281 -6.469 65.312 1 24.58 4 LYS B CA 1
ATOM 1694 C C . LYS B 1 4 ? 20.484 -5.414 64.5 1 24.58 4 LYS B C 1
ATOM 1696 O O . LYS B 1 4 ? 20.234 -5.566 63.344 1 24.58 4 LYS B O 1
ATOM 1701 N N . GLY B 1 5 ? 19.922 -4.348 65 1 24.61 5 GLY B N 1
ATOM 1702 C CA . GLY B 1 5 ? 18.75 -3.934 64.25 1 24.61 5 GLY B CA 1
ATOM 1703 C C . GLY B 1 5 ? 19.047 -3.566 62.812 1 24.61 5 GLY B C 1
ATOM 1704 O O . GLY B 1 5 ? 20.109 -3.018 62.531 1 24.61 5 GLY B O 1
ATOM 1705 N N . GLY B 1 6 ? 18.469 -4.301 61.812 1 24.25 6 GLY B N 1
ATOM 1706 C CA . GLY B 1 6 ? 18.453 -4.652 60.406 1 24.25 6 GLY B CA 1
ATOM 1707 C C . GLY B 1 6 ? 17.938 -3.533 59.5 1 24.25 6 GLY B C 1
ATOM 1708 O O . GLY B 1 6 ? 16.859 -3.646 58.938 1 24.25 6 GLY B O 1
ATOM 1709 N N . LEU B 1 7 ? 18.062 -2.242 59.625 1 26.91 7 L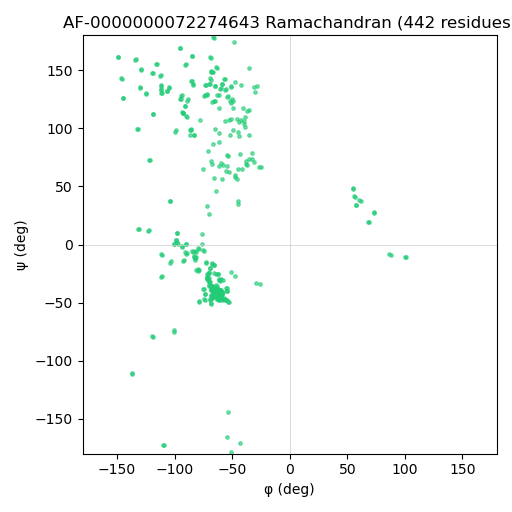EU B N 1
ATOM 1710 C CA . LEU B 1 7 ? 17.203 -1.391 58.812 1 26.91 7 LEU B CA 1
ATOM 1711 C C . LEU B 1 7 ? 17.469 -1.644 57.312 1 26.91 7 LEU B C 1
ATOM 1713 O O . LEU B 1 7 ? 18.594 -1.446 56.844 1 26.91 7 LEU B O 1
ATOM 1717 N N . SER B 1 8 ? 16.75 -2.662 56.656 1 23.97 8 SER B N 1
ATOM 1718 C CA . SER B 1 8 ? 16.812 -3.234 55.312 1 23.97 8 SER B CA 1
ATOM 1719 C C . SER B 1 8 ? 16.297 -2.248 54.25 1 23.97 8 SER B C 1
ATOM 1721 O O . SER B 1 8 ? 16.281 -2.555 53.062 1 23.97 8 SER B O 1
ATOM 1723 N N . LEU B 1 9 ? 16.266 -0.975 54.25 1 25.8 9 LEU B N 1
ATOM 1724 C CA . LEU B 1 9 ? 15.305 -0.421 53.281 1 25.8 9 LEU B CA 1
ATOM 1725 C C . LEU B 1 9 ? 15.719 -0.737 51.844 1 25.8 9 LEU B C 1
ATOM 1727 O O . LEU B 1 9 ? 16.688 -0.161 51.344 1 25.8 9 LEU B O 1
ATOM 1731 N N . PRO B 1 10 ? 15.938 -2.002 51.312 1 26.34 10 PRO B N 1
ATOM 1732 C CA . PRO B 1 10 ? 16.625 -2.146 50.031 1 26.34 10 PRO B CA 1
ATOM 1733 C C . PRO B 1 10 ? 15.734 -1.797 48.844 1 26.34 10 PRO B C 1
ATOM 1735 O O . PRO B 1 10 ? 16.172 -1.892 47.688 1 26.34 10 PRO B O 1
ATOM 1738 N N . PHE B 1 11 ? 14.523 -1.242 48.844 1 24.02 11 PHE B N 1
ATOM 1739 C CA . PHE B 1 11 ? 13.727 -1.73 47.719 1 24.02 11 PHE B CA 1
ATOM 1740 C C . PHE B 1 11 ? 14.312 -1.252 46.406 1 24.02 11 PHE B C 1
ATOM 1742 O O . PHE B 1 11 ? 14.438 -0.048 46.156 1 24.02 11 PHE B O 1
ATOM 1749 N N . PHE B 1 12 ? 15.266 -1.918 45.781 1 23.53 12 PHE B N 1
ATOM 1750 C CA . PHE B 1 12 ? 15.914 -1.748 44.469 1 23.53 12 PHE B CA 1
ATOM 1751 C C . PHE B 1 12 ? 14.891 -1.83 43.344 1 23.53 12 PHE B C 1
ATOM 1753 O O . PHE B 1 12 ? 14.359 -2.906 43.062 1 23.53 12 PHE B O 1
ATOM 1760 N N . MET B 1 13 ? 13.82 -0.97 43.375 1 25.47 13 MET B N 1
ATOM 1761 C CA . MET B 1 13 ? 12.883 -1.177 42.281 1 25.47 13 MET B CA 1
ATOM 1762 C C . MET B 1 13 ? 13.625 -1.333 40.938 1 25.47 13 MET B C 1
ATOM 1764 O O . MET B 1 13 ? 14.555 -0.579 40.656 1 25.47 13 MET B O 1
ATOM 1768 N N . GLY B 1 14 ? 13.656 -2.527 40.406 1 24.25 14 GLY B N 1
ATOM 1769 C CA . GLY B 1 14 ? 14.172 -3.143 39.188 1 24.25 14 GLY B CA 1
ATOM 1770 C C . GLY B 1 14 ? 13.805 -2.373 37.938 1 24.25 14 GLY B C 1
ATOM 1771 O O . GLY B 1 14 ? 12.891 -1.546 37.938 1 24.25 14 GLY B O 1
ATOM 1772 N N . PRO B 1 15 ? 14.805 -2.328 37.062 1 24.7 15 PRO B N 1
ATOM 1773 C CA . PRO B 1 15 ? 14.781 -1.601 35.781 1 24.7 15 PRO B CA 1
ATOM 1774 C C . PRO B 1 15 ? 13.531 -1.889 34.969 1 24.7 15 PRO B C 1
ATOM 1776 O O . PRO B 1 15 ? 12.922 -2.951 35.094 1 24.7 15 PRO B O 1
ATOM 1779 N N . ALA B 1 16 ? 12.734 -0.903 34.719 1 23.48 16 ALA B N 1
ATOM 1780 C CA . ALA B 1 16 ? 11.594 -0.927 33.812 1 23.48 16 ALA B CA 1
ATOM 1781 C C . ALA B 1 16 ? 11.914 -1.721 32.562 1 23.48 16 ALA B C 1
ATOM 1783 O O . ALA B 1 16 ? 12.922 -1.458 31.891 1 23.48 16 ALA B O 1
ATOM 1784 N N . ARG B 1 17 ? 11.422 -2.984 32.406 1 23.23 17 ARG B N 1
ATOM 1785 C CA . ARG B 1 17 ? 11.406 -3.941 31.312 1 23.23 17 ARG B CA 1
ATOM 1786 C C . ARG B 1 17 ? 11.094 -3.246 30 1 23.23 17 ARG B C 1
ATOM 1788 O O . ARG B 1 17 ? 10.422 -2.211 29.969 1 23.23 17 ARG B O 1
ATOM 1795 N N . ASP B 1 18 ? 11.812 -3.637 29 1 24.27 18 ASP B N 1
ATOM 1796 C CA . ASP B 1 18 ? 11.875 -3.477 27.547 1 24.27 18 ASP B CA 1
ATOM 1797 C C . ASP B 1 18 ? 10.492 -3.646 26.922 1 24.27 18 ASP B C 1
ATOM 1799 O O . ASP B 1 18 ? 9.953 -4.758 26.875 1 24.27 18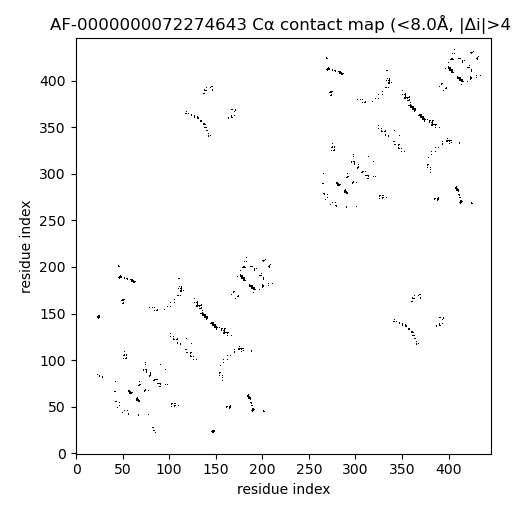 ASP B O 1
ATOM 1803 N N . GLN B 1 19 ? 9.523 -2.822 27.391 1 25.47 19 GLN B N 1
ATOM 1804 C CA . GLN B 1 19 ? 8.289 -3.043 26.656 1 25.47 19 GLN B CA 1
ATOM 1805 C C . GLN B 1 19 ? 8.547 -3.154 25.156 1 25.47 19 GLN B C 1
ATOM 1807 O O . GLN B 1 19 ? 9.172 -2.271 24.562 1 25.47 19 GLN B O 1
ATOM 1812 N N . GLY B 1 20 ? 8.727 -4.359 24.688 1 23.52 20 GLY B N 1
ATOM 1813 C CA . GLY B 1 20 ? 8.68 -4.863 23.328 1 23.52 20 GLY B CA 1
ATOM 1814 C C . GLY B 1 20 ? 7.633 -4.168 22.469 1 23.52 20 GLY B C 1
ATOM 1815 O O . GLY B 1 20 ? 6.441 -4.227 22.766 1 23.52 20 GLY B O 1
ATOM 1816 N N . LEU B 1 21 ? 7.965 -2.91 22.109 1 26.78 21 LEU B N 1
ATOM 1817 C CA . LEU B 1 21 ? 7.164 -2.355 21.031 1 26.78 21 LEU B CA 1
ATOM 1818 C C . LEU B 1 21 ? 6.82 -3.432 20 1 26.78 21 LEU B C 1
ATOM 1820 O O . LEU B 1 21 ? 7.68 -3.859 19.234 1 26.78 21 LEU B O 1
ATOM 1824 N N . GLY B 1 22 ? 5.996 -4.387 20.375 1 25.12 22 GLY B N 1
ATOM 1825 C CA . GLY B 1 22 ? 5.445 -5.328 19.406 1 25.12 22 GLY B CA 1
ATOM 1826 C C . GLY B 1 22 ? 5.047 -4.68 18.094 1 25.12 22 GLY B C 1
ATOM 1827 O O . GLY B 1 22 ? 4.676 -3.504 18.062 1 25.12 22 GLY B O 1
ATOM 1828 N N . ALA B 1 23 ? 5.738 -5.133 17.031 1 28.81 23 ALA B N 1
ATOM 1829 C CA . ALA B 1 23 ? 5.461 -5.008 15.609 1 28.81 23 ALA B CA 1
ATOM 1830 C C . ALA B 1 23 ? 3.959 -5.008 15.336 1 28.81 23 ALA B C 1
ATOM 1832 O O . ALA B 1 23 ? 3.287 -6.023 15.539 1 28.81 23 ALA B O 1
ATOM 1833 N N . ILE B 1 24 ? 3.352 -3.926 15.664 1 25.05 24 ILE B N 1
ATOM 1834 C CA . ILE B 1 24 ? 2.016 -3.934 15.07 1 25.05 24 ILE B CA 1
ATOM 1835 C C . ILE B 1 24 ? 2.115 -4.199 13.57 1 25.05 24 ILE B C 1
ATOM 1837 O O . ILE B 1 24 ? 2.543 -3.332 12.805 1 25.05 24 ILE B O 1
ATOM 1841 N N . VAL B 1 25 ? 2.562 -5.223 13.094 1 27.33 25 VAL B N 1
ATOM 1842 C CA . VAL B 1 25 ? 2.33 -5.785 11.766 1 27.33 25 VAL B CA 1
ATOM 1843 C C . VAL B 1 25 ? 0.84 -5.723 11.43 1 27.33 25 VAL B C 1
ATOM 1845 O O . VAL B 1 25 ? 0.085 -6.641 11.766 1 27.33 25 VAL B O 1
ATOM 1848 N N . GLU B 1 26 ? 0.152 -4.672 11.883 1 27.69 26 GLU B N 1
ATOM 1849 C CA . GLU B 1 26 ? -1.22 -5.055 11.562 1 27.69 26 GLU B CA 1
ATOM 1850 C C . GLU B 1 26 ? -1.358 -5.422 10.086 1 27.69 26 GLU B C 1
ATOM 1852 O O . GLU B 1 26 ? -0.482 -5.109 9.273 1 27.69 26 GLU B O 1
ATOM 1857 N N . LYS B 1 27 ? -2.701 -5.043 9.344 1 28.09 27 LYS B N 1
ATOM 1858 C CA . LYS B 1 27 ? -3.611 -5.98 8.695 1 28.09 27 LYS B CA 1
ATOM 1859 C C . LYS B 1 27 ? -3.182 -6.27 7.262 1 28.09 27 LYS B C 1
ATOM 1861 O O . LYS B 1 27 ? -3.08 -5.352 6.445 1 28.09 27 LYS B O 1
ATOM 1866 N N . PRO B 1 28 ? -2.561 -7.312 7.047 1 27.66 28 PRO B N 1
ATOM 1867 C CA . PRO B 1 28 ? -2.463 -7.891 5.703 1 27.66 28 PRO B CA 1
ATOM 1868 C C . PRO B 1 28 ? -3.74 -7.699 4.887 1 27.66 28 PRO B C 1
ATOM 1870 O O . PRO B 1 28 ? -4.801 -7.426 5.449 1 27.66 28 PRO B O 1
ATOM 1873 N N . TYR B 1 29 ? -3.529 -7.637 3.518 1 30.28 29 TYR B N 1
ATOM 1874 C CA . TYR B 1 29 ? -4.582 -8.094 2.621 1 30.28 29 TYR B CA 1
ATOM 1875 C C . TYR B 1 29 ? -5.387 -9.227 3.258 1 30.28 29 TYR B C 1
ATOM 1877 O O . TYR B 1 29 ? -4.891 -10.344 3.406 1 30.28 29 TYR B O 1
ATOM 1885 N N . LYS B 1 30 ? -6.117 -8.852 4.188 1 35.03 30 LYS B N 1
ATOM 1886 C CA . LYS B 1 30 ? -7.008 -9.945 4.547 1 35.03 30 LYS B CA 1
ATOM 1887 C C . LYS B 1 30 ? -7.961 -10.281 3.404 1 35.03 30 LYS B C 1
ATOM 1889 O O . LYS B 1 30 ? -8.75 -9.438 2.98 1 35.03 30 LYS B O 1
ATOM 1894 N N . PRO B 1 31 ? -7.742 -11.211 2.66 1 32.59 31 PRO B N 1
ATOM 1895 C CA . PRO B 1 31 ? -8.938 -11.625 1.926 1 32.59 31 PRO B CA 1
ATOM 1896 C C . PRO B 1 31 ? -10.195 -11.602 2.789 1 32.59 31 PRO B C 1
ATOM 1898 O O . PRO B 1 31 ? -10.133 -11.883 3.988 1 32.59 31 PRO B O 1
ATOM 1901 N N . VAL B 1 32 ? -11.062 -10.648 2.605 1 31.47 32 VAL B N 1
ATOM 1902 C CA . VAL B 1 32 ? -12.367 -10.766 3.26 1 31.47 32 VAL B CA 1
ATOM 1903 C C . VAL B 1 32 ? -12.828 -12.227 3.227 1 31.47 32 VAL B C 1
ATOM 1905 O O . VAL B 1 32 ? -13.359 -12.688 2.219 1 31.47 32 VAL B O 1
ATOM 1908 N N . TYR B 1 33 ? -12.164 -13.086 3.98 1 30.92 33 TYR B N 1
ATOM 1909 C CA . TYR B 1 33 ? -12.664 -14.445 4.137 1 30.92 33 TYR B CA 1
ATOM 1910 C C . TYR B 1 33 ? -13.93 -14.469 4.992 1 30.92 33 TYR B C 1
ATOM 1912 O O . TYR B 1 33 ? -13.898 -14.078 6.16 1 30.92 33 TYR B O 1
ATOM 1920 N N . SER B 1 34 ? -15.133 -14.156 4.465 1 30.58 34 SER B N 1
ATOM 1921 C CA . SER B 1 34 ? -16.344 -14.531 5.199 1 30.58 34 SER B CA 1
ATOM 1922 C C . SER B 1 34 ? -16.312 -16 5.598 1 30.58 34 SER B C 1
ATOM 1924 O O . SER B 1 34 ? -15.852 -16.859 4.828 1 30.58 34 SER B O 1
ATOM 1926 N N . ASP B 1 35 ? -16.406 -16.422 6.852 1 32.81 35 ASP B N 1
ATOM 1927 C CA . ASP B 1 35 ? -16.5 -17.734 7.512 1 32.81 35 ASP B CA 1
ATOM 1928 C C . ASP B 1 35 ? -17.609 -18.578 6.902 1 32.81 35 ASP B C 1
ATOM 1930 O O . ASP B 1 35 ? -18.031 -19.578 7.504 1 32.81 35 ASP B O 1
ATOM 1934 N N . SER B 1 36 ? -18.672 -18.062 6.238 1 33.34 36 SER B N 1
ATOM 1935 C CA . SER B 1 36 ? -19.75 -19.016 6.035 1 33.34 36 SER B CA 1
ATOM 1936 C C . SER B 1 36 ? -19.25 -20.312 5.422 1 33.34 36 SER B C 1
ATOM 1938 O O . SER B 1 36 ? -18.141 -20.359 4.895 1 33.34 36 SER B O 1
ATOM 1940 N N . MET B 1 37 ? -20.188 -21.375 5.113 1 34.03 37 MET B N 1
ATOM 1941 C CA . MET B 1 37 ? -19.984 -22.656 4.449 1 34.03 37 MET B CA 1
ATOM 1942 C C . MET B 1 37 ? -18.969 -22.531 3.32 1 34.03 37 MET B C 1
ATOM 1944 O O . MET B 1 37 ? -19.078 -21.641 2.484 1 34.03 37 MET B O 1
ATOM 1948 N N . LYS B 1 38 ? -17.812 -23.172 3.416 1 41.31 38 LYS B N 1
ATOM 1949 C CA . LYS B 1 38 ? -16.688 -23.062 2.496 1 41.31 38 LYS B CA 1
ATOM 1950 C C . LYS B 1 38 ? -17.141 -23.188 1.046 1 41.31 38 LYS B C 1
ATOM 1952 O O . LYS B 1 38 ? -17.578 -24.266 0.62 1 41.31 38 LYS B O 1
ATOM 1957 N N . PRO B 1 39 ? -17.984 -22.438 0.385 1 42.81 39 PRO B N 1
ATOM 1958 C CA . PRO B 1 39 ? -18.406 -22.734 -0.991 1 42.81 39 PRO B CA 1
ATOM 1959 C C . PRO B 1 39 ? -17.297 -23.438 -1.795 1 42.81 39 PRO B C 1
ATOM 1961 O O . PRO B 1 39 ? -16.125 -23.328 -1.451 1 42.81 39 PRO B O 1
ATOM 1964 N N . SER B 1 40 ? -17.547 -24.469 -2.557 1 47.94 40 SER B N 1
ATOM 1965 C CA . SER B 1 40 ? -16.625 -25.031 -3.537 1 47.94 40 SER B CA 1
ATOM 1966 C C . SER B 1 40 ? -15.633 -23.969 -4.016 1 47.94 40 SER B C 1
ATOM 1968 O O . SER B 1 40 ? -16.016 -23.016 -4.699 1 47.94 40 SER B O 1
ATOM 1970 N N . GLU B 1 41 ? -14.711 -23.438 -3.229 1 68.19 41 GLU B N 1
ATOM 1971 C CA . GLU B 1 41 ? -13.883 -22.266 -3.473 1 68.19 41 GLU B CA 1
ATOM 1972 C C . GLU B 1 41 ? -13.141 -22.375 -4.797 1 68.19 41 GLU B C 1
ATOM 1974 O O . GLU B 1 41 ? -12.281 -23.25 -4.961 1 68.19 41 GLU B O 1
ATOM 1979 N N . GLU B 1 42 ? -13.875 -22.156 -5.871 1 84.75 42 GLU B N 1
ATOM 1980 C CA . GLU B 1 42 ? -13.32 -22.172 -7.219 1 84.75 42 GLU B CA 1
ATOM 1981 C C . GLU B 1 42 ? -11.836 -21.828 -7.207 1 84.75 42 GLU B C 1
ATOM 1983 O O . GLU B 1 42 ? -11.039 -22.453 -7.902 1 84.75 42 GLU B O 1
ATOM 1988 N N . PHE B 1 43 ? -11.539 -21 -6.316 1 94.69 43 PHE B N 1
ATOM 1989 C CA . PHE B 1 43 ? -10.164 -20.531 -6.262 1 94.69 43 PHE B CA 1
ATOM 1990 C C . PHE B 1 43 ? -9.594 -20.672 -4.855 1 94.69 43 PHE B C 1
ATOM 1992 O O . PHE B 1 43 ? -10.352 -20.75 -3.883 1 94.69 43 PHE B O 1
ATOM 1999 N N . ARG B 1 44 ? -8.336 -20.859 -4.793 1 92.75 44 ARG B N 1
ATOM 2000 C CA . ARG B 1 44 ? -7.598 -20.891 -3.535 1 92.75 44 ARG B CA 1
ATOM 2001 C C . ARG B 1 44 ? -6.68 -19.688 -3.404 1 92.75 44 ARG B C 1
ATOM 2003 O O . ARG B 1 44 ? -5.992 -19.312 -4.359 1 92.75 44 ARG B O 1
ATOM 2010 N N . PHE B 1 45 ? -6.754 -19.094 -2.254 1 94.81 45 PHE B N 1
ATOM 2011 C CA . PHE B 1 45 ? -5.895 -17.953 -1.943 1 94.81 45 PHE B CA 1
ATOM 2012 C C . PHE B 1 45 ? -5.047 -18.25 -0.709 1 94.81 45 PHE B C 1
ATOM 2014 O O . PHE B 1 45 ? -5.25 -17.641 0.344 1 94.81 45 PHE B O 1
ATOM 2021 N N . ASN B 1 46 ? -4.074 -19.094 -0.833 1 94.19 46 ASN B N 1
ATOM 2022 C CA . ASN B 1 46 ? -3.375 -19.594 0.346 1 94.19 46 ASN B CA 1
ATOM 2023 C C . ASN B 1 46 ? -1.861 -19.516 0.174 1 94.19 46 ASN B C 1
ATOM 2025 O O . ASN B 1 46 ? -1.114 -20.172 0.897 1 94.19 46 ASN B O 1
ATOM 2029 N N . SER B 1 47 ? -1.397 -18.828 -0.791 1 97.06 47 SER B N 1
ATOM 2030 C CA . SER B 1 47 ? 0.038 -18.734 -1.039 1 97.06 47 SER B CA 1
ATOM 2031 C C . SER B 1 47 ? 0.702 -17.734 -0.102 1 97.06 47 SER B C 1
ATOM 2033 O O . SER B 1 47 ? 1.926 -17.734 0.047 1 97.06 47 SER B O 1
ATOM 2035 N N . GLY B 1 48 ? -0.041 -16.797 0.427 1 96.38 48 GLY B N 1
ATOM 2036 C CA . GLY B 1 48 ? 0.48 -15.758 1.294 1 96.38 48 GLY B CA 1
ATOM 2037 C C . GLY B 1 48 ? 0.677 -14.43 0.58 1 96.38 48 GLY B C 1
ATOM 2038 O O . GLY B 1 48 ? 0.985 -13.422 1.212 1 96.38 48 GLY B O 1
ATOM 2039 N N . ARG B 1 49 ? 0.573 -14.391 -0.737 1 97.25 49 ARG B N 1
ATOM 2040 C CA . ARG B 1 49 ? 0.714 -13.172 -1.522 1 97.25 49 ARG B CA 1
ATOM 2041 C C . ARG B 1 49 ? -0.199 -13.195 -2.742 1 97.25 49 ARG B C 1
ATOM 2043 O O . ARG B 1 49 ? -0.339 -14.227 -3.4 1 97.25 49 ARG B O 1
ATOM 2050 N N . LEU B 1 50 ? -0.763 -12.055 -3.074 1 97.38 50 LEU B N 1
ATOM 2051 C CA . LEU B 1 50 ? -1.669 -11.914 -4.211 1 97.38 50 LEU B CA 1
ATOM 2052 C C . LEU B 1 50 ? -1.015 -12.414 -5.492 1 97.38 50 LEU B C 1
ATOM 2054 O O . LEU B 1 50 ? -1.635 -13.148 -6.262 1 97.38 50 LEU B O 1
ATOM 2058 N N . SER B 1 51 ? 0.189 -12.039 -5.781 1 98.69 51 SER B N 1
ATOM 2059 C CA . SER B 1 51 ? 0.899 -12.422 -7 1 98.69 51 SER B CA 1
ATOM 2060 C C . SER B 1 51 ? 1.097 -13.93 -7.074 1 98.69 51 SER B C 1
ATOM 2062 O O . SER B 1 51 ? 0.858 -14.539 -8.117 1 98.69 51 SER B O 1
ATOM 2064 N N . LEU B 1 52 ? 1.429 -14.547 -6.008 1 98.69 52 LEU B N 1
ATOM 2065 C CA . LEU B 1 52 ? 1.636 -15.992 -5.996 1 98.69 52 LEU B CA 1
ATOM 2066 C C . LEU B 1 52 ? 0.309 -16.734 -6.113 1 98.69 52 LEU B C 1
ATOM 2068 O O . LEU B 1 52 ? 0.253 -17.828 -6.668 1 98.69 52 LEU B O 1
ATOM 2072 N N . ASP B 1 53 ? -0.738 -16.094 -5.621 1 98.31 53 ASP B N 1
ATOM 2073 C CA . ASP B 1 53 ? -2.059 -16.688 -5.785 1 98.31 53 ASP B CA 1
ATOM 2074 C C . ASP B 1 53 ? -2.441 -16.781 -7.262 1 98.31 53 ASP B C 1
ATOM 2076 O O . ASP B 1 53 ? -3.105 -17.734 -7.676 1 98.31 53 ASP B O 1
ATOM 2080 N N . LEU B 1 54 ? -2.033 -15.828 -8 1 98.5 54 LEU B N 1
ATOM 2081 C CA . LEU B 1 54 ? -2.285 -15.914 -9.438 1 98.5 54 LEU B CA 1
ATOM 2082 C C . LEU B 1 54 ? -1.486 -17.047 -10.07 1 98.5 54 LEU B C 1
ATOM 2084 O O . LEU B 1 54 ? -2.031 -17.844 -10.836 1 98.5 54 LEU B O 1
ATOM 2088 N N . ALA B 1 55 ? -0.241 -17.141 -9.75 1 98.69 55 ALA B N 1
ATOM 2089 C CA . ALA B 1 55 ? 0.596 -18.219 -10.273 1 98.69 55 ALA B CA 1
ATOM 2090 C C . ALA B 1 55 ? 0.03 -19.578 -9.906 1 98.69 55 ALA B C 1
ATOM 2092 O O . ALA B 1 55 ? 0.13 -20.531 -10.688 1 98.69 55 ALA B O 1
ATOM 2093 N N . ALA B 1 56 ? -0.632 -19.625 -8.781 1 98.12 56 ALA B N 1
ATOM 2094 C CA . ALA B 1 56 ? -1.125 -20.891 -8.227 1 98.12 56 ALA B CA 1
ATOM 2095 C C . ALA B 1 56 ? -2.408 -21.328 -8.922 1 98.12 56 ALA B C 1
ATOM 2097 O O . ALA B 1 56 ? -2.924 -22.422 -8.656 1 98.12 56 ALA B O 1
ATOM 2098 N N . THR B 1 57 ? -2.857 -20.531 -9.789 1 98.19 57 THR B N 1
ATOM 2099 C CA . THR B 1 57 ? -4.086 -20.891 -10.492 1 98.19 57 THR B CA 1
ATOM 2100 C C . THR B 1 57 ? -3.82 -22.016 -11.492 1 98.19 57 THR B C 1
ATOM 2102 O O . THR B 1 57 ? -4.758 -22.641 -12 1 98.19 57 THR B O 1
ATOM 2105 N N . VAL B 1 58 ? -2.611 -22.297 -11.844 1 98.25 58 VAL B N 1
ATOM 2106 C CA . VAL B 1 58 ? -2.252 -23.578 -12.453 1 98.25 58 VAL B CA 1
ATOM 2107 C C . VAL B 1 58 ? -1.797 -24.547 -11.375 1 98.25 58 VAL B C 1
ATOM 2109 O O . VAL B 1 58 ? -0.754 -24.359 -10.742 1 98.25 58 VAL B O 1
ATOM 2112 N N . ARG B 1 59 ? -2.557 -25.531 -11.219 1 96.38 59 ARG B N 1
ATOM 2113 C CA . ARG B 1 59 ? -2.289 -26.531 -10.195 1 96.38 59 ARG B CA 1
ATOM 2114 C C . ARG B 1 59 ? -1.44 -27.672 -10.75 1 96.38 59 ARG B C 1
ATOM 2116 O O . ARG B 1 59 ? -1.43 -27.906 -11.961 1 96.38 59 ARG B O 1
ATOM 2123 N N . ARG B 1 60 ? -0.72 -28.328 -9.844 1 96 60 ARG B N 1
ATOM 2124 C CA . ARG B 1 60 ? 0.012 -29.547 -10.156 1 96 60 ARG B CA 1
ATOM 2125 C C . ARG B 1 60 ? 0.963 -29.328 -11.328 1 96 60 ARG B C 1
ATOM 2127 O O . ARG B 1 60 ? 0.954 -30.109 -12.289 1 96 60 ARG B O 1
ATOM 2134 N N . ARG B 1 61 ? 1.734 -28.234 -11.242 1 95.88 61 ARG B N 1
ATOM 2135 C CA . ARG B 1 61 ? 2.654 -27.906 -12.328 1 95.88 61 ARG B CA 1
ATOM 2136 C C . ARG B 1 61 ? 3.758 -28.953 -12.445 1 95.88 61 ARG B C 1
ATOM 2138 O O . ARG B 1 61 ? 4.391 -29.094 -13.492 1 95.88 61 ARG B O 1
ATOM 2145 N N . GLY B 1 62 ? 3.963 -29.719 -11.461 1 93.88 62 GLY B N 1
ATOM 2146 C CA . GLY B 1 62 ? 4.984 -30.766 -11.461 1 93.88 62 GLY B CA 1
ATOM 2147 C C . GLY B 1 62 ? 4.523 -32.062 -12.102 1 93.88 62 GLY B C 1
ATOM 2148 O O . GLY B 1 62 ? 5.312 -33 -12.266 1 93.88 62 GLY B O 1
ATOM 2149 N N . SER B 1 63 ? 3.285 -32.156 -12.453 1 94.5 63 SER B N 1
ATOM 2150 C CA . SER B 1 63 ? 2.711 -33.344 -13.086 1 94.5 63 SER B CA 1
ATOM 2151 C C . SER B 1 63 ? 1.79 -32.969 -14.234 1 94.5 63 SER B C 1
ATOM 2153 O O . SER B 1 63 ? 2.258 -32.562 -15.305 1 94.5 63 SER B O 1
ATOM 2155 N N . LEU B 1 64 ? 0.438 -33.219 -14.031 1 93.88 64 LEU B N 1
ATOM 2156 C CA . LEU B 1 64 ? -0.53 -32.781 -15.039 1 93.88 64 LEU B CA 1
ATOM 2157 C C . LEU B 1 64 ? -1.178 -31.469 -14.641 1 93.88 64 LEU B C 1
ATOM 2159 O O . LEU B 1 64 ? -2.141 -31.453 -13.867 1 93.88 64 LEU B O 1
ATOM 2163 N N . PRO B 1 65 ? -0.636 -30.469 -15.211 1 96.56 65 PRO B N 1
ATOM 2164 C CA . PRO B 1 65 ? -1.13 -29.141 -14.797 1 96.56 65 PRO B CA 1
ATOM 2165 C C . PRO B 1 65 ? -2.627 -28.969 -15.047 1 96.56 65 PRO B C 1
ATOM 2167 O O . PRO B 1 65 ? -3.146 -29.453 -16.062 1 96.56 65 PRO B O 1
ATOM 2170 N N . ASN B 1 66 ? -3.299 -28.375 -14.102 1 96.56 66 ASN B N 1
ATOM 2171 C CA . ASN B 1 66 ? -4.711 -28.016 -14.164 1 96.56 66 ASN B CA 1
ATOM 2172 C C . ASN B 1 66 ? -4.902 -26.5 -14.039 1 96.56 66 ASN B C 1
ATOM 2174 O O . ASN B 1 66 ? -4.699 -25.938 -12.961 1 96.56 66 ASN B O 1
ATOM 2178 N N . ASP B 1 67 ? -5.344 -25.891 -15.117 1 97.94 67 ASP B N 1
ATOM 2179 C CA . ASP B 1 67 ? -5.555 -24.438 -15.156 1 97.94 67 ASP B CA 1
ATOM 2180 C C . ASP B 1 67 ? -6.977 -24.078 -14.727 1 97.94 67 ASP B C 1
ATOM 2182 O O . ASP B 1 67 ? -7.918 -24.219 -15.508 1 97.94 67 ASP B O 1
ATOM 2186 N N . VAL B 1 68 ? -7.086 -23.484 -13.594 1 97 68 VAL B N 1
ATOM 2187 C CA . VAL B 1 68 ? -8.422 -23.234 -13.07 1 97 68 VAL B CA 1
ATOM 2188 C C . VAL B 1 68 ? -8.992 -21.969 -13.703 1 97 68 VAL B C 1
ATOM 2190 O O . VAL B 1 68 ? -10.18 -21.672 -13.562 1 97 68 VAL B O 1
ATOM 2193 N N . LEU B 1 69 ? -8.195 -21.25 -14.5 1 97.31 69 LEU B N 1
ATOM 2194 C CA . LEU B 1 69 ? -8.68 -20.062 -15.188 1 97.31 69 LEU B CA 1
ATOM 2195 C C . LEU B 1 69 ? -9.164 -20.406 -16.594 1 97.31 69 LEU B C 1
ATOM 2197 O O . LEU B 1 69 ? -9.68 -19.547 -17.297 1 97.31 69 LEU B O 1
ATOM 2201 N N . ALA B 1 70 ? -9.047 -21.656 -16.984 1 96.25 70 ALA B N 1
ATOM 2202 C CA . ALA B 1 70 ? -9.383 -22.047 -18.344 1 96.25 70 ALA B CA 1
ATOM 2203 C C . ALA B 1 70 ? -10.898 -22 -18.562 1 96.25 70 ALA B C 1
ATOM 2205 O O . ALA B 1 70 ? -11.359 -21.797 -19.688 1 96.25 70 ALA B O 1
ATOM 2206 N N . ALA B 1 71 ? -11.633 -22.141 -17.531 1 94.19 71 ALA B N 1
ATOM 2207 C CA . ALA B 1 71 ? -13.086 -22.141 -17.672 1 94.19 71 ALA B CA 1
ATOM 2208 C C . ALA B 1 71 ? -13.602 -20.766 -18.062 1 94.19 71 ALA B C 1
ATOM 2210 O O . ALA B 1 71 ? -13.086 -19.75 -17.578 1 94.19 71 ALA B O 1
ATOM 2211 N N . PRO B 1 72 ? -14.617 -20.766 -18.906 1 92.44 72 PRO B N 1
ATOM 2212 C CA . PRO B 1 72 ? -15.18 -19.484 -19.297 1 92.44 72 PRO B CA 1
ATOM 2213 C C . PRO B 1 72 ? -15.586 -18.625 -18.094 1 92.44 72 PRO B C 1
ATOM 2215 O O . PRO B 1 72 ? -16.266 -19.109 -17.188 1 92.44 72 PRO B O 1
ATOM 2218 N N . GLY B 1 73 ? -15.102 -17.438 -18.109 1 93.88 73 GLY B N 1
ATOM 2219 C CA . GLY B 1 73 ? -15.484 -16.5 -17.062 1 93.88 73 GLY B CA 1
ATOM 2220 C C . GLY B 1 73 ? -14.625 -16.609 -15.812 1 93.88 73 GLY B C 1
ATOM 2221 O O . GLY B 1 73 ? -14.688 -15.75 -14.938 1 93.88 73 GLY B O 1
ATOM 2222 N N . ALA B 1 74 ? -13.781 -17.594 -15.719 1 95.56 74 ALA B N 1
ATOM 2223 C CA . ALA B 1 74 ? -13.008 -17.859 -14.508 1 95.56 74 ALA B CA 1
ATOM 2224 C C . ALA B 1 74 ? -12.008 -16.734 -14.234 1 95.56 74 ALA B C 1
ATOM 2226 O O . ALA B 1 74 ? -11.859 -16.297 -13.094 1 95.56 74 ALA B O 1
ATOM 2227 N N . PRO B 1 75 ? -11.383 -16.234 -15.312 1 95.75 75 PRO B N 1
ATOM 2228 C CA . PRO B 1 75 ? -10.438 -15.148 -15.039 1 95.75 75 PRO B CA 1
ATOM 2229 C C . PRO B 1 75 ? -11.094 -13.93 -14.398 1 95.75 75 PRO B C 1
ATOM 2231 O O . PRO B 1 75 ? -10.555 -13.367 -13.438 1 95.75 75 PRO B O 1
ATOM 2234 N N . ALA B 1 76 ? -12.258 -13.594 -14.828 1 93.94 76 ALA B N 1
ATOM 2235 C CA . ALA B 1 76 ? -12.969 -12.453 -14.258 1 93.94 76 ALA B CA 1
ATOM 2236 C C . ALA B 1 76 ? -13.406 -12.742 -12.82 1 93.94 76 ALA B C 1
ATOM 2238 O O . ALA B 1 76 ? -13.289 -11.883 -11.945 1 93.94 76 ALA B O 1
ATOM 2239 N N . ARG B 1 77 ? -13.898 -13.875 -12.609 1 93.31 77 ARG B N 1
ATOM 2240 C CA . ARG B 1 77 ? -14.328 -14.25 -11.266 1 93.31 77 ARG B CA 1
ATOM 2241 C C . ARG B 1 77 ? -13.148 -14.273 -10.297 1 93.31 77 ARG B C 1
ATOM 2243 O O . ARG B 1 77 ? -13.266 -13.82 -9.156 1 93.31 77 ARG B O 1
ATOM 2250 N N . TRP B 1 78 ? -12.055 -14.766 -10.797 1 95.44 78 TRP B N 1
ATOM 2251 C CA . TRP B 1 78 ? -10.867 -14.797 -9.945 1 95.44 78 TRP B CA 1
ATOM 2252 C C . TRP B 1 78 ? -10.445 -13.383 -9.555 1 95.44 78 TRP B C 1
ATOM 2254 O O . TRP B 1 78 ? -10.164 -13.117 -8.383 1 95.44 78 TRP B O 1
ATOM 2264 N N . LEU B 1 79 ? -10.438 -12.484 -10.508 1 94.62 79 LEU B N 1
ATOM 2265 C CA . LEU B 1 79 ? -10.031 -11.109 -10.25 1 94.62 79 LEU B CA 1
ATOM 2266 C C . LEU B 1 79 ? -10.969 -10.445 -9.25 1 94.62 79 LEU B C 1
ATOM 2268 O O . LEU B 1 79 ? -10.516 -9.734 -8.352 1 94.62 79 LEU B O 1
ATOM 2272 N N . ARG B 1 80 ? -12.188 -10.664 -9.391 1 91.38 80 ARG B N 1
ATOM 2273 C CA . ARG B 1 80 ? -13.156 -10.086 -8.469 1 91.38 80 ARG B CA 1
ATOM 2274 C C . ARG B 1 80 ? -12.922 -10.562 -7.047 1 91.38 80 ARG B C 1
ATOM 2276 O O . ARG B 1 80 ? -12.961 -9.773 -6.102 1 91.38 80 ARG B O 1
ATOM 2283 N N . GLU B 1 81 ? -12.586 -11.797 -6.938 1 90.94 81 GLU B N 1
ATOM 2284 C CA . GLU B 1 81 ? -12.344 -12.367 -5.617 1 90.94 81 GLU B CA 1
ATOM 2285 C C . GLU B 1 81 ? -11 -11.914 -5.055 1 90.94 81 GLU B C 1
ATOM 2287 O O . GLU B 1 81 ? -10.875 -11.648 -3.857 1 90.94 81 GLU B O 1
ATOM 2292 N N . ALA B 1 82 ? -10.039 -11.82 -5.887 1 92.06 82 ALA B N 1
ATOM 2293 C CA . ALA B 1 82 ? -8.664 -11.547 -5.469 1 92.06 82 ALA B CA 1
ATOM 2294 C C . ALA B 1 82 ? -8.492 -10.086 -5.074 1 92.06 82 ALA B C 1
ATOM 2296 O O . ALA B 1 82 ? -7.852 -9.781 -4.062 1 92.06 82 ALA B O 1
ATOM 2297 N N . ILE B 1 83 ? -8.969 -9.141 -5.863 1 85.25 83 ILE B N 1
ATOM 2298 C CA . ILE B 1 83 ? -8.648 -7.727 -5.672 1 85.25 83 ILE B CA 1
ATOM 2299 C C . ILE B 1 83 ? -9.898 -6.969 -5.23 1 85.25 83 ILE B C 1
ATOM 2301 O O . ILE B 1 83 ? -9.812 -5.809 -4.824 1 85.25 83 ILE B O 1
ATOM 2305 N N . GLY B 1 84 ? -11.016 -7.617 -5.25 1 77.12 84 GLY B N 1
ATOM 2306 C CA . GLY B 1 84 ? -12.227 -6.961 -4.801 1 77.12 84 GLY B CA 1
ATOM 2307 C C . GLY B 1 84 ? -12.75 -5.926 -5.781 1 77.12 84 GLY B C 1
ATOM 2308 O O . GLY B 1 84 ? -13.266 -4.883 -5.375 1 77.12 84 GLY B O 1
ATOM 2309 N N . VAL B 1 85 ? -12.461 -6.086 -7.031 1 72.5 85 VAL B N 1
ATOM 2310 C CA . VAL B 1 85 ? -13.008 -5.184 -8.039 1 72.5 85 VAL B CA 1
ATOM 2311 C C . VAL B 1 85 ? -14.422 -5.633 -8.422 1 72.5 85 VAL B C 1
ATOM 2313 O O . VAL B 1 85 ? -14.586 -6.5 -9.281 1 72.5 85 VAL B O 1
ATOM 2316 N N . GLU B 1 86 ? -15.367 -5.098 -7.812 1 69.19 86 GLU B N 1
ATOM 2317 C CA . GLU B 1 86 ? -16.734 -5.586 -7.973 1 69.19 86 GLU B CA 1
ATOM 2318 C C . GLU B 1 86 ? -17.281 -5.262 -9.367 1 69.19 86 GLU B C 1
ATOM 2320 O O . GLU B 1 86 ? -18.109 -6.004 -9.898 1 69.19 86 GLU B O 1
ATOM 2325 N N . ASP B 1 87 ? -16.766 -4.301 -9.969 1 73.19 87 ASP B N 1
ATOM 2326 C CA . ASP B 1 87 ? -17.375 -3.867 -11.219 1 73.19 87 ASP B CA 1
ATOM 2327 C C . ASP B 1 87 ? -16.562 -4.336 -12.422 1 73.19 87 ASP B C 1
ATOM 2329 O O . ASP B 1 87 ? -16.484 -3.641 -13.438 1 73.19 87 ASP B O 1
ATOM 2333 N N . LEU B 1 88 ? -16.016 -5.5 -12.367 1 81.88 88 LEU B N 1
ATOM 2334 C CA . LEU B 1 88 ? -15.266 -5.988 -13.516 1 81.88 88 LEU B CA 1
ATOM 2335 C C . LEU B 1 88 ? -16.156 -6.82 -14.438 1 81.88 88 LEU B C 1
ATOM 2337 O O . LEU B 1 88 ? -16.672 -7.859 -14.031 1 81.88 88 LEU B O 1
ATOM 2341 N N . PRO B 1 89 ? -16.406 -6.355 -15.609 1 80.81 89 PRO B N 1
ATOM 2342 C CA . PRO B 1 89 ? -17.156 -7.156 -16.578 1 80.81 89 PRO B CA 1
ATOM 2343 C C . PRO B 1 89 ? -16.391 -8.391 -17.031 1 80.81 89 PRO B C 1
ATOM 2345 O O . PRO B 1 89 ? -15.273 -8.633 -16.594 1 80.81 89 PRO B O 1
ATOM 2348 N N . ALA B 1 90 ? -17.125 -9.195 -17.938 1 90.19 90 ALA B N 1
ATOM 2349 C CA . ALA B 1 90 ? -16.453 -10.312 -18.578 1 90.19 90 ALA B CA 1
ATOM 2350 C C . ALA B 1 90 ? -15.211 -9.844 -19.344 1 90.19 90 ALA B C 1
ATOM 2352 O O . ALA B 1 90 ? -15.219 -8.766 -19.953 1 90.19 90 ALA B O 1
ATOM 2353 N N . LEU B 1 91 ? -14.25 -10.664 -19.266 1 95.25 91 LEU B N 1
ATOM 2354 C CA . LEU B 1 91 ? -13 -10.305 -19.922 1 95.25 91 LEU B CA 1
ATOM 2355 C C . LEU B 1 91 ? -13.023 -10.703 -21.391 1 95.25 91 LEU B C 1
ATOM 2357 O O . LEU B 1 91 ? -13.547 -11.758 -21.75 1 95.25 91 LEU B O 1
ATOM 2361 N N . SER B 1 92 ? -12.477 -9.844 -22.188 1 96.06 92 SER B N 1
ATOM 2362 C CA . SER B 1 92 ? -12.219 -10.227 -23.578 1 96.06 92 SER B CA 1
ATOM 2363 C C . SER B 1 92 ? -11.117 -11.281 -23.656 1 96.06 92 SER B C 1
ATOM 2365 O O . SER B 1 92 ? -10.367 -11.477 -22.703 1 96.06 92 SER B O 1
ATOM 2367 N N . PRO B 1 93 ? -11.078 -11.969 -24.75 1 96.38 93 PRO B N 1
ATOM 2368 C CA . PRO B 1 93 ? -9.992 -12.938 -24.938 1 96.38 93 PRO B CA 1
ATOM 2369 C C . PRO B 1 93 ? -8.609 -12.32 -24.766 1 96.38 93 PRO B C 1
ATOM 2371 O O . PRO B 1 93 ? -7.715 -12.953 -24.188 1 96.38 93 PRO B O 1
ATOM 2374 N N . ALA B 1 94 ? -8.492 -11.109 -25.234 1 97.31 94 ALA B N 1
ATOM 2375 C CA . ALA B 1 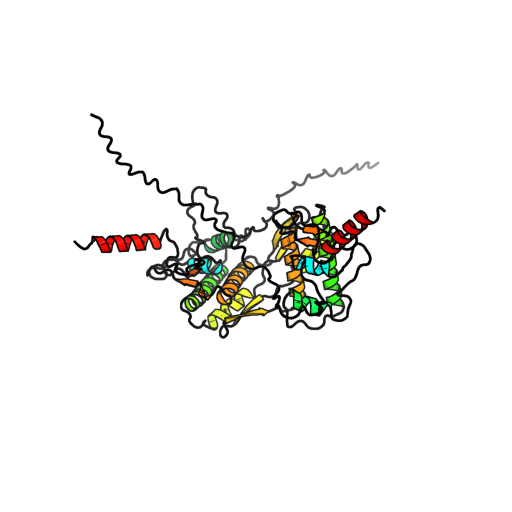94 ? -7.215 -10.422 -25.109 1 97.31 94 ALA B CA 1
ATOM 2376 C C . ALA B 1 94 ? -6.883 -10.141 -23.641 1 97.31 94 ALA B C 1
ATOM 2378 O O . ALA B 1 94 ? -5.727 -10.273 -23.234 1 97.31 94 ALA B O 1
ATOM 2379 N N . GLN B 1 95 ? -7.879 -9.766 -22.875 1 97.44 95 GLN B N 1
ATOM 2380 C CA . GLN B 1 95 ? -7.684 -9.5 -21.453 1 97.44 95 GLN B CA 1
ATOM 2381 C C . GLN B 1 95 ? -7.352 -10.781 -20.703 1 97.44 95 GLN B C 1
ATOM 2383 O O . GLN B 1 95 ? -6.484 -10.789 -19.828 1 97.44 95 GLN B O 1
ATOM 2388 N N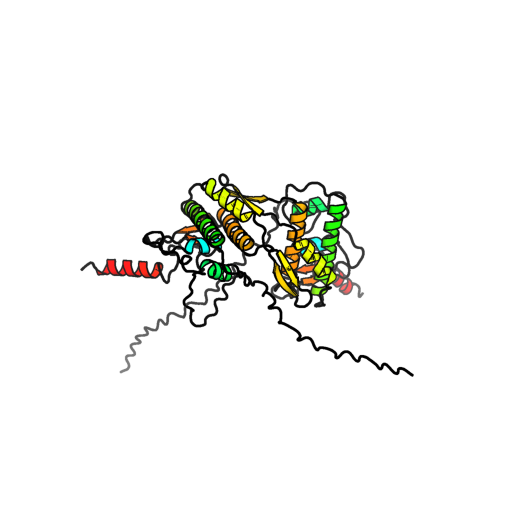 . GLU B 1 96 ? -7.984 -11.852 -21.078 1 97.56 96 GLU B N 1
ATOM 2389 C CA . GLU B 1 96 ? -7.68 -13.133 -20.469 1 97.56 96 GLU B CA 1
ATOM 2390 C C . GLU B 1 96 ? -6.242 -13.562 -20.766 1 97.56 96 GLU B C 1
ATOM 2392 O O . GLU B 1 96 ? -5.543 -14.055 -19.875 1 97.56 96 GLU B O 1
ATOM 2397 N N . ALA B 1 97 ? -5.867 -13.359 -21.969 1 98 97 ALA B N 1
ATOM 2398 C CA . ALA B 1 97 ? -4.504 -13.695 -22.359 1 98 97 ALA B CA 1
ATOM 2399 C C . ALA B 1 97 ? -3.488 -12.867 -21.578 1 98 97 ALA B C 1
ATOM 2401 O O . ALA B 1 97 ? -2.443 -13.375 -21.172 1 98 97 ALA B O 1
ATOM 2402 N N . ALA B 1 98 ? -3.807 -11.594 -21.344 1 98.44 98 ALA B N 1
ATOM 2403 C CA . ALA B 1 98 ? -2.912 -10.711 -20.609 1 98.44 98 ALA B CA 1
ATOM 2404 C C . ALA B 1 98 ? -2.775 -11.172 -19.156 1 98.44 98 ALA B C 1
ATOM 2406 O O . ALA B 1 98 ? -1.679 -11.148 -18.594 1 98.44 98 ALA B O 1
ATOM 2407 N N . LEU B 1 99 ? -3.844 -11.602 -18.594 1 98.38 99 LEU B N 1
ATOM 2408 C CA . LEU B 1 99 ? -3.818 -12.102 -17.219 1 98.38 99 LEU B CA 1
ATOM 2409 C C . LEU B 1 99 ? -2.965 -13.359 -17.125 1 98.38 99 LEU B C 1
ATOM 2411 O O . LEU B 1 99 ? -2.154 -13.492 -16.203 1 98.38 99 LEU B O 1
ATOM 2415 N N . ARG B 1 100 ? -3.133 -14.219 -18.062 1 98.56 100 ARG B N 1
ATOM 2416 C CA . ARG B 1 100 ? -2.354 -15.453 -18.078 1 98.56 100 ARG B CA 1
ATOM 2417 C C . ARG B 1 100 ? -0.876 -15.164 -18.312 1 98.56 100 ARG B C 1
ATOM 2419 O O . ARG B 1 100 ? -0.008 -15.836 -17.75 1 98.56 100 ARG B O 1
ATOM 2426 N N . ALA B 1 101 ? -0.641 -14.211 -19.156 1 98.81 101 ALA B N 1
ATOM 2427 C CA . ALA B 1 101 ? 0.746 -13.82 -19.406 1 98.81 101 ALA B CA 1
ATOM 2428 C C . ALA B 1 101 ? 1.403 -13.305 -18.125 1 98.81 101 ALA B C 1
ATOM 2430 O O . ALA B 1 101 ? 2.553 -13.641 -17.828 1 98.81 101 ALA B O 1
ATOM 2431 N N . LEU B 1 102 ? 0.681 -12.484 -17.406 1 98.88 102 LEU B N 1
ATOM 2432 C CA . LEU B 1 102 ? 1.201 -12.008 -16.125 1 98.88 102 LEU B CA 1
ATOM 2433 C C . LEU B 1 102 ? 1.437 -13.172 -15.164 1 98.88 102 LEU B C 1
ATOM 2435 O O . LEU B 1 102 ? 2.457 -13.219 -14.477 1 98.88 102 LEU B O 1
ATOM 2439 N N . ARG B 1 103 ? 0.512 -14.094 -15.148 1 98.88 103 ARG B N 1
ATOM 2440 C CA . ARG B 1 103 ? 0.638 -15.289 -14.328 1 98.88 103 ARG B CA 1
ATOM 2441 C C . ARG B 1 103 ? 1.956 -16 -14.602 1 98.88 103 ARG B C 1
ATOM 2443 O O . ARG B 1 103 ? 2.699 -16.328 -13.672 1 98.88 103 ARG B O 1
ATOM 2450 N N . GLU B 1 104 ? 2.219 -16.203 -15.859 1 98.81 104 GLU B N 1
ATOM 2451 C CA . GLU B 1 104 ? 3.41 -16.953 -16.234 1 98.81 104 GLU B CA 1
ATOM 2452 C C . GLU B 1 104 ? 4.68 -16.172 -15.953 1 98.81 104 GLU B C 1
ATOM 2454 O O . GLU B 1 104 ? 5.715 -16.75 -15.617 1 98.81 104 GLU B O 1
ATOM 2459 N N . THR B 1 105 ? 4.609 -14.859 -16.125 1 98.94 105 THR B N 1
ATOM 2460 C CA . THR B 1 105 ? 5.73 -14 -15.758 1 98.94 105 THR B CA 1
ATOM 2461 C C . THR B 1 105 ? 6.047 -14.141 -14.266 1 98.94 105 THR B C 1
ATOM 2463 O O . THR B 1 105 ? 7.207 -14.328 -13.891 1 98.94 105 THR B O 1
ATOM 2466 N N . ILE B 1 106 ? 5.055 -14.102 -13.469 1 98.94 106 ILE B N 1
ATOM 2467 C CA . ILE B 1 106 ? 5.223 -14.195 -12.023 1 98.94 106 ILE B CA 1
ATOM 2468 C C . ILE B 1 106 ? 5.742 -15.586 -11.656 1 98.94 106 ILE B C 1
ATOM 2470 O O . ILE B 1 106 ? 6.645 -15.711 -10.828 1 98.94 106 ILE B O 1
ATOM 2474 N N . TRP B 1 107 ? 5.184 -16.625 -12.281 1 98.81 107 TRP B N 1
ATOM 2475 C CA . TRP B 1 107 ? 5.656 -17.984 -12.047 1 98.81 107 TRP B CA 1
ATOM 2476 C C . TRP B 1 107 ? 7.148 -18.094 -12.344 1 98.81 107 TRP B C 1
ATOM 2478 O O . TRP B 1 107 ? 7.906 -18.641 -11.531 1 98.81 107 TRP B O 1
ATOM 2488 N N . THR B 1 108 ? 7.562 -17.594 -13.445 1 98.75 108 THR B N 1
ATOM 2489 C CA . THR B 1 108 ? 8.953 -17.656 -13.883 1 98.75 108 THR B CA 1
ATOM 2490 C C . THR B 1 108 ? 9.867 -16.969 -12.875 1 98.75 108 THR B C 1
ATOM 2492 O O . THR B 1 108 ? 10.867 -17.547 -12.445 1 98.75 108 THR B O 1
ATOM 2495 N N . LEU B 1 109 ? 9.492 -15.812 -12.453 1 98.88 109 LEU B N 1
ATOM 2496 C CA . LEU B 1 109 ? 10.328 -15.016 -11.57 1 98.88 109 LEU B CA 1
ATOM 2497 C C . LEU B 1 109 ? 10.344 -15.594 -10.156 1 98.88 109 LEU B C 1
ATOM 2499 O O . LEU B 1 109 ? 11.398 -15.68 -9.523 1 98.88 109 LEU B O 1
ATOM 2503 N N . ALA B 1 110 ? 9.18 -15.992 -9.688 1 98.81 110 ALA B N 1
ATOM 2504 C CA . ALA B 1 110 ? 9.094 -16.547 -8.336 1 98.81 110 ALA B CA 1
ATOM 2505 C C . ALA B 1 110 ? 9.805 -17.891 -8.242 1 98.81 110 ALA B C 1
ATOM 2507 O O . ALA B 1 110 ? 10.391 -18.219 -7.211 1 98.81 110 ALA B O 1
ATOM 2508 N N . THR B 1 111 ? 9.727 -18.656 -9.297 1 98.44 111 THR B N 1
ATOM 2509 C CA . THR B 1 111 ? 10.469 -19.906 -9.344 1 98.44 111 THR B CA 1
ATOM 2510 C C . THR B 1 111 ? 11.969 -19.656 -9.25 1 98.44 111 THR B C 1
ATOM 2512 O O . THR B 1 111 ? 12.664 -20.312 -8.469 1 98.44 111 THR B O 1
ATOM 2515 N N . ALA B 1 112 ? 12.43 -18.75 -10.023 1 98.44 112 ALA B N 1
ATOM 2516 C CA . ALA B 1 112 ? 13.844 -18.375 -9.953 1 98.44 112 ALA B CA 1
ATOM 2517 C C . ALA B 1 112 ? 14.227 -17.938 -8.539 1 98.44 112 ALA B C 1
ATOM 2519 O O . ALA B 1 112 ? 15.258 -18.359 -8.016 1 98.44 112 ALA B O 1
ATOM 2520 N N . ALA B 1 113 ? 13.414 -17.109 -7.969 1 98 113 ALA B N 1
ATOM 2521 C CA . ALA B 1 113 ? 13.68 -16.609 -6.621 1 98 113 ALA B CA 1
ATOM 2522 C C . ALA B 1 113 ? 13.719 -17.75 -5.617 1 98 113 ALA B C 1
ATOM 2524 O O . ALA B 1 113 ? 14.594 -17.797 -4.746 1 98 113 ALA B O 1
ATOM 2525 N N . SER B 1 114 ? 12.781 -18.641 -5.738 1 97.5 114 SER B N 1
ATOM 2526 C CA . SER B 1 114 ? 12.703 -19.766 -4.809 1 97.5 114 SER B CA 1
ATOM 2527 C C . SER B 1 114 ? 13.938 -20.641 -4.898 1 97.5 114 SER B C 1
ATOM 2529 O O . SER B 1 114 ? 14.289 -21.328 -3.936 1 97.5 114 SER B O 1
ATOM 2531 N N . ALA B 1 115 ? 14.578 -20.625 -6.004 1 96.69 115 ALA B N 1
ATOM 2532 C CA . ALA B 1 115 ? 15.773 -21.438 -6.238 1 96.69 115 ALA B CA 1
ATOM 2533 C C . ALA B 1 115 ? 17.031 -20.609 -6.051 1 96.69 115 ALA B C 1
ATOM 2535 O O . ALA B 1 115 ? 18.141 -21.047 -6.383 1 96.69 115 ALA B O 1
ATOM 2536 N N . ASP B 1 116 ? 16.859 -19.359 -5.637 1 95.5 116 ASP B N 1
ATOM 2537 C CA . ASP B 1 116 ? 17.969 -18.422 -5.469 1 95.5 116 ASP B CA 1
ATOM 2538 C C . ASP B 1 116 ? 18.75 -18.25 -6.77 1 95.5 116 ASP B C 1
ATOM 2540 O O . ASP B 1 116 ? 19.984 -18.234 -6.754 1 95.5 116 ASP B O 1
ATOM 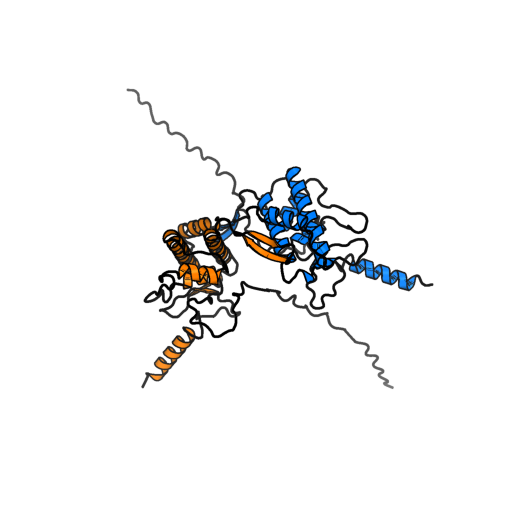2544 N N . ALA B 1 117 ? 18.062 -18.312 -7.848 1 96.88 117 ALA B N 1
ATOM 2545 C CA . ALA B 1 117 ? 18.656 -18.141 -9.172 1 96.88 117 ALA B CA 1
ATOM 2546 C C . ALA B 1 117 ? 18.516 -16.688 -9.648 1 96.88 117 ALA B C 1
ATOM 2548 O O . ALA B 1 117 ? 17.75 -15.914 -9.062 1 96.88 117 ALA B O 1
ATOM 2549 N N . VAL B 1 118 ? 19.188 -16.375 -10.695 1 96.88 118 VAL B N 1
ATOM 2550 C CA . VAL B 1 118 ? 19.109 -15.039 -11.289 1 96.88 118 VAL B CA 1
ATOM 2551 C C . VAL B 1 118 ? 17.75 -14.828 -11.93 1 96.88 118 VAL B C 1
ATOM 2553 O O . VAL B 1 118 ? 17.219 -15.727 -12.586 1 96.88 118 VAL B O 1
ATOM 2556 N N . LEU B 1 119 ? 17.25 -13.664 -11.703 1 98.25 119 LEU B N 1
ATOM 2557 C CA . LEU B 1 119 ? 15.977 -13.352 -12.336 1 98.25 119 LEU B CA 1
ATOM 2558 C C . LEU B 1 119 ? 16.156 -13.109 -13.828 1 98.25 119 LEU B C 1
ATOM 2560 O O . LEU B 1 119 ? 17.031 -12.336 -14.234 1 98.25 119 LEU B O 1
ATOM 2564 N N . PRO B 1 120 ? 15.391 -13.766 -14.633 1 98.56 120 PRO B N 1
ATOM 2565 C CA . PRO B 1 120 ? 15.469 -13.5 -16.062 1 98.56 120 PRO B CA 1
ATOM 2566 C C . PRO B 1 120 ? 15.07 -12.062 -16.422 1 98.56 120 PRO B C 1
ATOM 2568 O O . PRO B 1 120 ? 13.953 -11.633 -16.125 1 98.56 120 PRO B O 1
ATOM 2571 N N . ALA B 1 121 ? 15.875 -11.383 -17.156 1 98.31 121 ALA B N 1
ATOM 2572 C CA . ALA B 1 121 ? 15.703 -9.961 -17.438 1 98.31 121 ALA B CA 1
ATOM 2573 C C . ALA B 1 121 ? 14.438 -9.703 -18.266 1 98.31 121 ALA B C 1
ATOM 2575 O O . ALA B 1 121 ? 13.727 -8.727 -18.031 1 98.31 121 ALA B O 1
ATOM 2576 N N . ALA B 1 122 ? 14.164 -10.57 -19.172 1 98.62 122 ALA B N 1
ATOM 2577 C CA . ALA B 1 122 ? 13 -10.398 -20.031 1 98.62 122 ALA B CA 1
ATOM 2578 C C . ALA B 1 122 ? 11.711 -10.461 -19.219 1 98.62 122 ALA B C 1
ATOM 2580 O O . ALA B 1 122 ? 10.773 -9.688 -19.453 1 98.62 122 ALA B O 1
ATOM 2581 N N . ALA B 1 123 ? 11.664 -11.406 -18.25 1 98.88 123 ALA B N 1
ATOM 2582 C CA . ALA B 1 123 ? 10.492 -11.531 -17.391 1 98.88 123 ALA B CA 1
ATOM 2583 C C . ALA B 1 123 ? 10.352 -10.32 -16.469 1 98.88 123 ALA B C 1
ATOM 2585 O O . ALA B 1 123 ? 9.242 -9.859 -16.203 1 98.88 123 ALA B O 1
ATOM 2586 N N . VAL B 1 124 ? 11.445 -9.812 -16.016 1 98.81 124 VAL B N 1
ATOM 2587 C CA . VAL B 1 124 ? 11.438 -8.609 -15.195 1 98.81 124 VAL B CA 1
ATOM 2588 C C . VAL B 1 124 ? 10.898 -7.434 -16 1 98.81 124 VAL B C 1
ATOM 2590 O O . VAL B 1 124 ? 10.078 -6.656 -15.508 1 98.81 124 VAL B O 1
ATOM 2593 N N . ASP B 1 125 ? 11.305 -7.32 -17.25 1 98.75 125 ASP B N 1
ATOM 2594 C CA . ASP B 1 125 ? 10.82 -6.254 -18.109 1 98.75 125 ASP B CA 1
ATOM 2595 C C . ASP B 1 125 ? 9.305 -6.344 -18.297 1 98.75 125 ASP B C 1
ATOM 2597 O O . ASP B 1 125 ? 8.609 -5.328 -18.25 1 98.75 125 ASP B O 1
ATOM 2601 N N . ASP B 1 126 ? 8.859 -7.551 -18.5 1 98.81 126 ASP B N 1
ATOM 2602 C CA . ASP B 1 126 ? 7.426 -7.766 -18.672 1 98.81 126 ASP B CA 1
ATOM 2603 C C . ASP B 1 126 ? 6.66 -7.375 -17.406 1 98.81 126 ASP B C 1
ATOM 2605 O O . ASP B 1 126 ? 5.609 -6.73 -17.484 1 98.81 126 ASP B O 1
ATOM 2609 N N . LEU B 1 127 ? 7.191 -7.758 -16.266 1 98.94 127 LEU B N 1
ATOM 2610 C CA . LEU B 1 127 ? 6.566 -7.441 -14.992 1 98.94 127 LEU B CA 1
ATOM 2611 C C . LEU B 1 127 ? 6.516 -5.934 -14.773 1 98.94 127 LEU B C 1
ATOM 2613 O O . LEU B 1 127 ? 5.469 -5.391 -14.398 1 98.94 127 LEU B O 1
ATOM 2617 N N . ASN B 1 128 ? 7.602 -5.281 -15.047 1 98.75 128 ASN B N 1
ATOM 2618 C CA . ASN B 1 128 ? 7.695 -3.834 -14.883 1 98.75 128 ASN B CA 1
ATOM 2619 C C . ASN B 1 128 ? 6.73 -3.104 -15.812 1 98.75 128 ASN B C 1
ATOM 2621 O O . ASN B 1 128 ? 6.105 -2.119 -15.414 1 98.75 128 ASN B O 1
ATOM 2625 N N . ALA B 1 129 ? 6.609 -3.57 -17 1 98.56 129 ALA B N 1
ATOM 2626 C CA . ALA B 1 129 ? 5.691 -2.963 -17.969 1 98.56 129 ALA B CA 1
ATOM 2627 C C . ALA B 1 129 ? 4.25 -3.049 -17.469 1 98.56 129 ALA B C 1
ATOM 2629 O O . ALA B 1 129 ? 3.488 -2.086 -17.594 1 98.56 129 ALA B O 1
ATOM 2630 N N . THR B 1 130 ? 3.908 -4.172 -16.922 1 98.69 130 THR B N 1
ATOM 2631 C CA . THR B 1 130 ? 2.555 -4.367 -16.406 1 98.69 130 THR B CA 1
ATOM 2632 C C . THR B 1 130 ? 2.305 -3.49 -15.188 1 98.69 130 THR B C 1
ATOM 2634 O O . THR B 1 130 ? 1.232 -2.896 -15.055 1 98.69 130 THR B O 1
ATOM 2637 N N . ALA B 1 131 ? 3.318 -3.371 -14.336 1 98.25 131 ALA B N 1
ATOM 2638 C CA . ALA B 1 131 ? 3.193 -2.586 -13.109 1 98.25 131 ALA B CA 1
ATOM 2639 C C . ALA B 1 131 ? 3.037 -1.102 -13.422 1 98.25 131 ALA B C 1
ATOM 2641 O O . ALA B 1 131 ? 2.6 -0.323 -12.57 1 98.25 131 ALA B O 1
ATOM 2642 N N . ALA B 1 132 ? 3.371 -0.732 -14.641 1 96.81 132 ALA B N 1
ATOM 2643 C CA . ALA B 1 132 ? 3.383 0.677 -15.023 1 96.81 132 ALA B CA 1
ATOM 2644 C C . ALA B 1 132 ? 1.984 1.152 -15.406 1 96.81 132 ALA B C 1
ATOM 2646 O O . ALA B 1 132 ? 1.753 2.354 -15.57 1 96.81 132 ALA B O 1
ATOM 2647 N N . PHE B 1 133 ? 1.02 0.205 -15.539 1 96.06 133 PHE B N 1
ATOM 2648 C CA . PHE B 1 133 ? -0.348 0.634 -15.805 1 96.06 133 PHE B CA 1
ATOM 2649 C C . PHE B 1 133 ? -0.896 1.452 -14.641 1 96.06 133 PHE B C 1
ATOM 2651 O O . PHE B 1 133 ? -0.481 1.267 -13.492 1 96.06 133 PHE B O 1
ATOM 2658 N N . PRO B 1 134 ? -1.825 2.332 -14.93 1 93.56 134 PRO B N 1
ATOM 2659 C CA . PRO B 1 134 ? -2.389 3.16 -13.859 1 93.56 134 PRO B CA 1
ATOM 2660 C C . PRO B 1 134 ? -3.16 2.342 -12.828 1 93.56 134 PRO B C 1
ATOM 2662 O O . PRO B 1 134 ? -3.967 1.481 -13.188 1 93.56 134 PRO B O 1
ATOM 2665 N N . LEU B 1 135 ? -2.902 2.688 -11.625 1 93.5 135 LEU B N 1
ATOM 2666 C CA . LEU B 1 135 ? -3.613 2.055 -10.523 1 93.5 135 LEU B CA 1
ATOM 2667 C C . LEU B 1 135 ? -4.945 2.752 -10.258 1 93.5 135 LEU B C 1
ATOM 2669 O O . LEU B 1 135 ? -5.168 3.869 -10.734 1 93.5 135 LEU B O 1
ATOM 2673 N N . ALA B 1 136 ? -5.773 2.006 -9.539 1 92.44 136 ALA B N 1
ATOM 2674 C CA . ALA B 1 136 ? -6.98 2.646 -9.031 1 92.44 136 ALA B CA 1
ATOM 2675 C C . ALA B 1 136 ? -6.641 3.703 -7.98 1 92.44 136 ALA B C 1
ATOM 2677 O O . ALA B 1 136 ? -5.648 3.576 -7.262 1 92.44 136 ALA B O 1
ATOM 2678 N N . THR B 1 137 ? -7.453 4.73 -7.93 1 94.44 137 THR B N 1
ATOM 2679 C CA . THR B 1 137 ? -7.238 5.824 -6.988 1 94.44 137 THR B CA 1
ATOM 2680 C C . THR B 1 137 ? -8.328 5.844 -5.922 1 94.44 137 THR B C 1
ATOM 2682 O O . THR B 1 137 ? -9.508 5.629 -6.227 1 94.44 137 THR B O 1
ATOM 2685 N N . PRO B 1 138 ? -7.934 6.035 -4.684 1 95.81 138 PRO B N 1
ATOM 2686 C CA . PRO B 1 138 ? -8.945 6.113 -3.631 1 95.81 138 PRO B CA 1
ATOM 2687 C C . PRO B 1 138 ? -9.734 7.422 -3.666 1 95.81 138 PRO B C 1
ATOM 2689 O O . PRO B 1 138 ? -9.164 8.484 -3.93 1 95.81 138 PRO B O 1
ATOM 2692 N N . GLN B 1 139 ? -11.008 7.301 -3.49 1 96.75 139 GLN B N 1
ATOM 2693 C CA . GLN B 1 139 ? -11.922 8.438 -3.383 1 96.75 139 GLN B CA 1
ATOM 2694 C C . GLN B 1 139 ? -12.734 8.367 -2.094 1 96.75 139 GLN B C 1
ATOM 2696 O O . GLN B 1 139 ? -13.328 7.336 -1.786 1 96.75 139 GLN B O 1
ATOM 2701 N N . LEU B 1 140 ? -12.727 9.469 -1.396 1 98.31 140 LEU B N 1
ATOM 2702 C CA . LEU B 1 140 ? -13.469 9.578 -0.145 1 98.31 140 LEU B CA 1
ATOM 2703 C C . LEU B 1 140 ? -14.852 10.172 -0.385 1 98.31 140 LEU B C 1
ATOM 2705 O O . LEU B 1 140 ? -14.984 11.164 -1.108 1 98.31 140 LEU B O 1
ATOM 2709 N N . ASP B 1 141 ? -15.859 9.508 0.117 1 97.38 141 ASP B N 1
ATOM 2710 C CA . ASP B 1 141 ? -17.203 10.086 0.106 1 97.38 141 ASP B CA 1
ATOM 2711 C C . ASP B 1 141 ? -17.453 10.914 1.367 1 97.38 141 ASP B C 1
ATOM 2713 O O . ASP B 1 141 ? -17.359 10.391 2.48 1 97.38 141 ASP B O 1
ATOM 2717 N N . ALA B 1 142 ? -17.781 12.125 1.179 1 95.56 142 ALA B N 1
ATOM 2718 C CA . ALA B 1 142 ? -17.906 13.039 2.309 1 95.56 142 ALA B CA 1
ATOM 2719 C C . ALA B 1 142 ? -19.078 12.656 3.199 1 95.56 142 ALA B C 1
ATOM 2721 O O . ALA B 1 142 ? -19.016 12.781 4.422 1 95.56 142 ALA B O 1
ATOM 2722 N N . ALA B 1 143 ? -20.109 12.195 2.633 1 94.69 143 ALA B N 1
ATOM 2723 C CA . ALA B 1 143 ? -21.344 11.914 3.361 1 94.69 143 ALA B CA 1
ATOM 2724 C C . ALA B 1 143 ? -21.234 10.594 4.121 1 94.69 143 ALA B C 1
ATOM 2726 O O . ALA B 1 143 ? -21.484 10.547 5.328 1 94.69 143 ALA B O 1
ATOM 2727 N N . SER B 1 144 ? -20.797 9.523 3.471 1 95.19 144 SER B N 1
ATOM 2728 C CA . SER B 1 144 ? -20.766 8.203 4.09 1 95.19 144 SER B CA 1
ATOM 2729 C C . SER B 1 144 ? -19.422 7.934 4.754 1 95.19 144 SER B C 1
ATOM 2731 O O . SER B 1 144 ? -19.281 6.98 5.523 1 95.19 144 SER B O 1
ATOM 2733 N N . VAL B 1 145 ? -18.453 8.758 4.441 1 95.94 145 VAL B N 1
ATOM 2734 C CA . VAL B 1 145 ? -17.094 8.633 4.957 1 95.94 145 VAL B CA 1
ATOM 2735 C C . VAL B 1 145 ? -16.547 7.25 4.633 1 95.94 145 VAL B C 1
ATOM 2737 O O . VAL B 1 145 ? -15.984 6.578 5.504 1 95.94 145 VAL B O 1
ATOM 2740 N N . THR B 1 146 ? -16.812 6.805 3.434 1 95.81 146 THR B N 1
ATOM 2741 C CA . THR B 1 146 ? -16.281 5.551 2.922 1 95.81 146 THR B CA 1
ATOM 2742 C C . THR B 1 146 ? -15.359 5.805 1.729 1 95.81 146 THR B C 1
ATOM 2744 O O . THR B 1 146 ? -15.422 6.863 1.103 1 95.81 146 THR B O 1
ATOM 2747 N N . VAL B 1 147 ? -14.469 4.867 1.534 1 96.31 147 VAL B N 1
ATOM 2748 C CA . VAL B 1 147 ? -13.508 4.996 0.449 1 96.31 147 VAL B CA 1
ATOM 2749 C C . VAL B 1 147 ? -13.867 4.039 -0.685 1 96.31 147 VAL B C 1
ATOM 2751 O O . VAL B 1 147 ? -14.195 2.877 -0.442 1 96.31 147 VAL B O 1
ATOM 2754 N N . ARG B 1 148 ? -13.875 4.57 -1.854 1 92.19 148 ARG B N 1
ATOM 2755 C CA . ARG B 1 148 ? -14.008 3.74 -3.045 1 92.19 148 ARG B CA 1
ATOM 2756 C C . ARG B 1 148 ? -12.781 3.885 -3.947 1 92.19 148 ARG B C 1
ATOM 2758 O O . ARG B 1 148 ? -12.141 4.934 -3.967 1 92.19 148 ARG B O 1
ATOM 2765 N N . LEU B 1 149 ? -12.453 2.824 -4.609 1 91.69 149 LEU B N 1
ATOM 2766 C CA . LEU B 1 149 ? -11.367 2.855 -5.582 1 91.69 149 LEU B CA 1
ATOM 2767 C C . LEU B 1 149 ? -11.906 3.1 -6.988 1 91.69 149 LEU B C 1
ATOM 2769 O O . LEU B 1 149 ? -12.812 2.402 -7.441 1 91.69 149 LEU B O 1
ATOM 2773 N N . LEU B 1 150 ? -11.359 4.133 -7.613 1 91 150 LEU B N 1
ATOM 2774 C CA . LEU B 1 150 ? -11.758 4.465 -8.977 1 91 150 LEU B CA 1
ATOM 2775 C C . LEU B 1 150 ? -10.625 4.191 -9.961 1 91 150 LEU B C 1
ATOM 2777 O O . LEU B 1 150 ? -9.469 4.547 -9.695 1 91 150 LEU B O 1
ATOM 2781 N N . ALA B 1 151 ? -10.93 3.486 -11.016 1 91.38 151 ALA B N 1
ATOM 2782 C CA . ALA B 1 151 ? -9.969 3.225 -12.078 1 91.38 151 ALA B CA 1
ATOM 2783 C C . ALA B 1 151 ? -10.555 3.559 -13.453 1 91.38 151 ALA B C 1
ATOM 2785 O O . ALA B 1 151 ? -11.719 3.258 -13.727 1 91.38 151 ALA B O 1
ATOM 2786 N N . ALA B 1 152 ? -9.758 4.258 -14.281 1 90.5 152 ALA B N 1
ATOM 2787 C CA . ALA B 1 152 ? -10.172 4.473 -15.664 1 90.5 152 ALA B CA 1
ATOM 2788 C C . ALA B 1 152 ? -10.367 3.146 -16.391 1 90.5 152 ALA B C 1
ATOM 2790 O O . ALA B 1 152 ? -11.305 2.996 -17.188 1 90.5 152 ALA B O 1
ATOM 2791 N N . ASP B 1 153 ? -9.523 2.229 -16.125 1 93 153 ASP B N 1
ATOM 2792 C CA . ASP B 1 153 ? -9.586 0.856 -16.625 1 93 153 ASP B CA 1
ATOM 2793 C C . ASP B 1 153 ? -9.367 -0.145 -15.492 1 93 153 ASP B C 1
ATOM 2795 O O . ASP B 1 153 ? -8.227 -0.44 -15.125 1 93 153 ASP B O 1
ATOM 2799 N N . PRO B 1 154 ? -10.453 -0.696 -14.984 1 93 154 PRO B N 1
ATOM 2800 C CA . PRO B 1 154 ? -10.352 -1.581 -13.828 1 93 154 PRO B CA 1
ATOM 2801 C C . PRO B 1 154 ? -9.492 -2.814 -14.094 1 93 154 PRO B C 1
ATOM 2803 O O . PRO B 1 154 ? -8.828 -3.318 -13.188 1 93 154 PRO B O 1
ATOM 2806 N N . PHE B 1 155 ? -9.484 -3.295 -15.336 1 94.69 155 PHE B N 1
ATOM 2807 C CA . PHE B 1 155 ? -8.695 -4.477 -15.664 1 94.69 155 PHE B CA 1
ATOM 2808 C C . PHE B 1 155 ? -7.207 -4.168 -15.602 1 94.69 155 PHE B C 1
ATOM 2810 O O . PHE B 1 155 ? -6.445 -4.879 -14.945 1 94.69 155 PHE B O 1
ATOM 2817 N N . LEU B 1 156 ? -6.848 -3.078 -16.219 1 95.44 156 LEU B N 1
ATOM 2818 C CA . LEU B 1 156 ? -5.438 -2.703 -16.219 1 95.44 156 LEU B CA 1
ATOM 2819 C C . LEU B 1 156 ? -4.969 -2.365 -14.805 1 95.44 156 LEU B C 1
ATOM 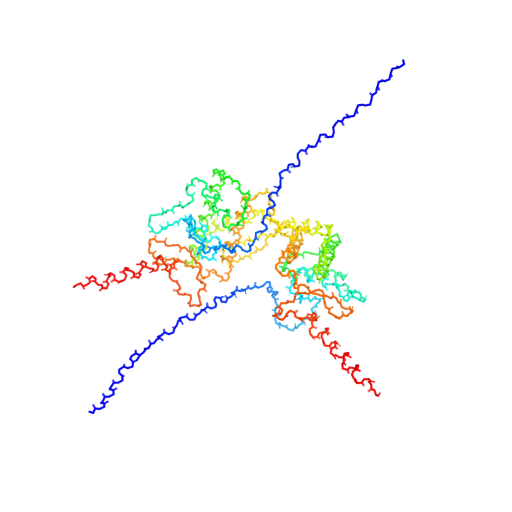2821 O O . LEU B 1 156 ? -3.834 -2.674 -14.438 1 95.44 156 LEU B O 1
ATOM 2825 N N . ALA B 1 157 ? -5.852 -1.758 -14.062 1 94.75 157 ALA B N 1
ATOM 2826 C CA . ALA B 1 157 ? -5.512 -1.455 -12.68 1 94.75 157 ALA B CA 1
ATOM 2827 C C . ALA B 1 157 ? -5.281 -2.734 -11.875 1 94.75 157 ALA B C 1
ATOM 2829 O O . ALA B 1 157 ? -4.383 -2.791 -11.031 1 94.75 157 ALA B O 1
ATOM 2830 N N . ALA B 1 158 ? -6.062 -3.721 -12.133 1 95.44 158 ALA B N 1
ATOM 2831 C CA . ALA B 1 158 ? -5.91 -5 -11.445 1 95.44 158 ALA B CA 1
ATOM 2832 C C . ALA B 1 158 ? -4.578 -5.656 -11.797 1 95.44 158 ALA B C 1
ATOM 2834 O O . ALA B 1 158 ? -3.873 -6.16 -10.922 1 95.44 158 ALA B O 1
ATOM 2835 N N . LEU B 1 159 ? -4.254 -5.594 -13.062 1 97.5 159 LEU B N 1
ATOM 2836 C CA . LEU B 1 159 ? -2.979 -6.156 -13.492 1 97.5 159 LEU B CA 1
ATOM 2837 C C . LEU B 1 159 ? -1.812 -5.441 -12.82 1 97.5 159 LEU B C 1
ATOM 2839 O O . LEU B 1 159 ? -0.877 -6.086 -12.336 1 97.5 159 LEU B O 1
ATOM 2843 N N . ALA B 1 160 ? -1.951 -4.18 -12.789 1 97.19 160 ALA B N 1
ATOM 2844 C CA . ALA B 1 160 ? -0.894 -3.371 -12.188 1 97.19 160 ALA B CA 1
ATOM 2845 C C . ALA B 1 160 ? -0.744 -3.688 -10.703 1 97.19 160 ALA B C 1
ATOM 2847 O O . ALA B 1 160 ? 0.374 -3.766 -10.188 1 97.19 160 ALA B O 1
ATOM 2848 N N . ALA B 1 161 ? -1.824 -3.852 -10.07 1 96.44 161 ALA B N 1
ATOM 2849 C CA . ALA B 1 161 ? -1.802 -4.164 -8.641 1 96.44 161 ALA B CA 1
ATOM 2850 C C . ALA B 1 161 ? -1.124 -5.508 -8.383 1 96.44 161 ALA B C 1
ATOM 2852 O O . ALA B 1 161 ? -0.305 -5.633 -7.473 1 96.44 161 ALA B O 1
ATOM 2853 N N . ILE B 1 162 ? -1.42 -6.457 -9.164 1 98.06 162 ILE B N 1
ATOM 2854 C CA . ILE B 1 162 ? -0.826 -7.781 -9.023 1 98.06 162 ILE B CA 1
ATOM 2855 C C . ILE B 1 162 ? 0.668 -7.715 -9.328 1 98.06 162 ILE B C 1
ATOM 2857 O O . ILE B 1 162 ? 1.486 -8.266 -8.594 1 98.06 162 ILE B O 1
ATOM 2861 N N . ALA B 1 163 ? 0.995 -7.016 -10.406 1 98.81 163 ALA B N 1
ATOM 2862 C CA . ALA B 1 163 ? 2.398 -6.859 -10.781 1 98.81 163 ALA B CA 1
ATOM 2863 C C . ALA B 1 163 ? 3.176 -6.121 -9.695 1 98.81 163 ALA B C 1
ATOM 2865 O O . ALA B 1 163 ? 4.305 -6.492 -9.375 1 98.81 163 ALA B O 1
ATOM 2866 N N . GLY B 1 164 ? 2.537 -5.105 -9.18 1 98.31 164 GLY B N 1
ATOM 2867 C CA . GLY B 1 164 ? 3.162 -4.383 -8.086 1 98.31 164 GLY B CA 1
ATOM 2868 C C . GLY B 1 164 ? 3.402 -5.25 -6.863 1 98.31 164 GLY B C 1
ATOM 2869 O O . GLY B 1 164 ? 4.441 -5.133 -6.207 1 98.31 164 GLY B O 1
ATOM 2870 N N . ASP B 1 165 ? 2.469 -6.062 -6.605 1 98 165 ASP B N 1
ATOM 2871 C CA . ASP B 1 165 ? 2.619 -7.004 -5.5 1 98 165 ASP B CA 1
ATOM 2872 C C . ASP B 1 165 ? 3.803 -7.938 -5.73 1 98 165 ASP B C 1
ATOM 2874 O O . ASP B 1 165 ? 4.578 -8.211 -4.812 1 98 165 ASP B O 1
ATOM 2878 N N . ALA B 1 166 ? 3.957 -8.375 -6.902 1 98.88 166 ALA B N 1
ATOM 2879 C CA . ALA B 1 166 ? 5.078 -9.242 -7.258 1 98.88 166 ALA B CA 1
ATOM 2880 C C . ALA B 1 166 ? 6.406 -8.516 -7.098 1 98.88 166 ALA B C 1
ATOM 2882 O O . ALA B 1 166 ? 7.367 -9.07 -6.562 1 98.88 166 ALA B O 1
ATOM 2883 N N . ILE B 1 167 ? 6.426 -7.324 -7.539 1 98.81 167 ILE B N 1
ATOM 2884 C CA . ILE B 1 167 ? 7.652 -6.539 -7.453 1 98.81 167 ILE B CA 1
ATOM 2885 C C . ILE B 1 167 ? 8.023 -6.316 -5.988 1 98.81 167 ILE B C 1
ATOM 2887 O O . ILE B 1 167 ? 9.188 -6.469 -5.605 1 98.81 167 ILE B O 1
ATOM 2891 N N . ASP B 1 168 ? 7.066 -6.012 -5.223 1 97.94 168 ASP B N 1
ATOM 2892 C CA . ASP B 1 168 ? 7.293 -5.828 -3.793 1 97.94 168 ASP B CA 1
ATOM 2893 C C . ASP B 1 168 ? 7.867 -7.098 -3.16 1 97.94 168 ASP B C 1
ATOM 2895 O O . ASP B 1 168 ? 8.82 -7.031 -2.381 1 97.94 168 ASP B O 1
ATOM 2899 N N . LEU B 1 169 ? 7.344 -8.18 -3.533 1 98.31 169 LEU B N 1
ATOM 2900 C CA . LEU B 1 169 ? 7.781 -9.469 -2.998 1 98.31 169 LEU B CA 1
ATOM 2901 C C . LEU B 1 169 ? 9.188 -9.805 -3.477 1 98.31 169 LEU B C 1
ATOM 2903 O O . LEU B 1 169 ? 10.078 -10.086 -2.664 1 98.31 169 LEU B O 1
ATOM 2907 N N . LEU B 1 170 ? 9.438 -9.734 -4.73 1 98.62 170 LEU B N 1
ATOM 2908 C CA . LEU B 1 170 ? 10.688 -10.164 -5.355 1 98.62 170 LEU B CA 1
ATOM 2909 C C . LEU B 1 170 ? 11.828 -9.227 -4.988 1 98.62 170 LEU B C 1
ATOM 2911 O O . LEU B 1 170 ? 12.984 -9.648 -4.902 1 98.62 170 LEU B O 1
ATOM 2915 N N . GLY B 1 171 ? 11.453 -8.031 -4.801 1 98 171 GLY B N 1
ATOM 2916 C CA . GLY B 1 171 ? 12.469 -7.043 -4.484 1 98 171 GLY B CA 1
ATOM 2917 C C . GLY B 1 171 ? 12.594 -6.773 -2.994 1 98 171 GLY B C 1
ATOM 2918 O O . GLY B 1 171 ? 13.383 -5.926 -2.576 1 98 171 GLY B O 1
ATOM 2919 N N . GLY B 1 172 ? 11.812 -7.453 -2.215 1 96.69 172 GLY B N 1
ATOM 2920 C CA . GLY B 1 172 ? 11.758 -7.148 -0.793 1 96.69 172 GLY B CA 1
ATOM 2921 C C . GLY B 1 172 ? 12.398 -8.219 0.071 1 96.69 172 GLY B C 1
ATOM 2922 O O . GLY B 1 172 ? 12.977 -9.18 -0.445 1 96.69 172 GLY B O 1
ATOM 2923 N N . ALA B 1 173 ? 12.203 -8.016 1.36 1 94.19 173 ALA B N 1
ATOM 2924 C CA . ALA B 1 173 ? 12.859 -8.852 2.363 1 94.19 173 ALA B CA 1
ATOM 2925 C C . ALA B 1 173 ? 12.289 -10.266 2.352 1 94.19 173 ALA B C 1
ATOM 2927 O O . ALA B 1 173 ? 12.969 -11.219 2.746 1 94.19 173 ALA B O 1
ATOM 2928 N N . LEU B 1 174 ? 11.133 -10.414 1.823 1 96.62 174 LEU B N 1
ATOM 2929 C CA . LEU B 1 174 ? 10.461 -11.711 1.897 1 96.62 174 LEU B CA 1
ATOM 2930 C C . LEU B 1 174 ? 10.812 -12.578 0.692 1 96.62 174 LEU B C 1
ATOM 2932 O O . LEU B 1 174 ? 10.359 -13.719 0.591 1 96.62 174 LEU B O 1
ATOM 2936 N N . ARG B 1 175 ? 11.594 -12.102 -0.169 1 97.25 175 ARG B N 1
ATOM 2937 C CA . ARG B 1 175 ? 11.969 -12.836 -1.372 1 97.25 175 ARG B CA 1
ATOM 2938 C C . ARG B 1 175 ? 12.539 -14.211 -1.021 1 97.25 175 ARG B C 1
ATOM 2940 O O . ARG B 1 175 ? 12.219 -15.203 -1.675 1 97.25 175 ARG B O 1
ATOM 2947 N N . SER B 1 176 ? 13.344 -14.234 0.051 1 96.06 176 SER B N 1
ATOM 2948 C CA . SER B 1 176 ? 14.031 -15.461 0.432 1 96.06 176 SER B CA 1
ATOM 2949 C C . SER B 1 176 ? 13.078 -16.469 1.073 1 96.06 176 SER B C 1
ATOM 2951 O O . SER B 1 176 ? 13.453 -17.609 1.336 1 96.06 176 SER B O 1
ATOM 2953 N N . ARG B 1 177 ? 11.844 -16.016 1.272 1 97.88 177 ARG B N 1
ATOM 2954 C CA . ARG B 1 177 ? 10.867 -16.859 1.934 1 97.88 177 ARG B CA 1
ATOM 2955 C C . ARG B 1 177 ? 9.93 -17.516 0.917 1 97.88 177 ARG B C 1
ATOM 2957 O O . ARG B 1 177 ? 8.992 -18.219 1.29 1 97.88 177 ARG B O 1
ATOM 2964 N N . ILE B 1 178 ? 10.156 -17.234 -0.267 1 98.5 178 ILE B N 1
ATOM 2965 C CA . ILE B 1 178 ? 9.398 -17.906 -1.315 1 98.5 178 ILE B CA 1
ATOM 2966 C C . ILE B 1 178 ? 9.852 -19.359 -1.416 1 98.5 178 ILE B C 1
ATOM 2968 O O . ILE B 1 178 ? 11.039 -19.641 -1.577 1 98.5 178 ILE B O 1
ATOM 2972 N N . LYS B 1 179 ? 8.898 -20.25 -1.394 1 98.12 179 LYS B N 1
ATOM 2973 C CA . LYS B 1 179 ? 9.203 -21.688 -1.473 1 98.12 179 LYS B CA 1
ATOM 2974 C C . LYS B 1 179 ? 8.289 -22.391 -2.469 1 98.12 179 LYS B C 1
ATOM 2976 O O . LYS B 1 179 ? 7.195 -21.891 -2.768 1 98.12 179 LYS B O 1
ATOM 2981 N N . ALA B 1 180 ? 8.766 -23.516 -2.898 1 97.88 180 ALA B N 1
ATOM 2982 C CA . ALA B 1 180 ? 7.953 -24.438 -3.689 1 97.88 180 ALA B CA 1
ATOM 2983 C C . ALA B 1 180 ? 7.512 -25.625 -2.854 1 97.88 180 ALA B C 1
ATOM 2985 O O . ALA B 1 180 ? 8.297 -26.172 -2.068 1 97.88 180 ALA B O 1
ATOM 2986 N N . CYS B 1 181 ? 6.242 -25.938 -2.998 1 98.06 181 CYS B N 1
ATOM 2987 C CA . CYS B 1 181 ? 5.711 -27.125 -2.326 1 98.06 181 CYS B CA 1
ATOM 2988 C C . CYS B 1 181 ? 6.574 -28.344 -2.615 1 98.06 181 CYS B C 1
ATOM 2990 O O . CYS B 1 181 ? 6.922 -28.609 -3.768 1 98.06 181 CYS B O 1
ATOM 2992 N N . ALA B 1 182 ? 6.855 -29.125 -1.606 1 96.38 182 ALA B N 1
ATOM 2993 C CA . ALA B 1 182 ? 7.797 -30.234 -1.715 1 96.38 182 ALA B CA 1
ATOM 2994 C C . ALA B 1 182 ? 7.125 -31.469 -2.32 1 96.38 182 ALA B C 1
ATOM 2996 O O . ALA B 1 182 ? 7.793 -32.438 -2.652 1 96.38 182 ALA B O 1
ATOM 2997 N N . GLN B 1 183 ? 5.82 -31.453 -2.434 1 95.19 183 GLN B N 1
ATOM 2998 C CA . GLN B 1 183 ? 5.18 -32.531 -3.184 1 95.19 183 GLN B CA 1
ATOM 2999 C C . GLN B 1 183 ? 5.578 -32.5 -4.656 1 95.19 183 GLN B C 1
ATOM 3001 O O . GLN B 1 183 ? 5.371 -31.469 -5.332 1 95.19 183 GLN B O 1
ATOM 3006 N N . PRO B 1 184 ? 6.121 -33.562 -5.184 1 92.81 184 PRO B N 1
ATOM 3007 C CA . PRO B 1 184 ? 6.703 -33.531 -6.527 1 92.81 184 PRO B CA 1
ATOM 3008 C C . PRO B 1 184 ? 5.684 -33.188 -7.605 1 92.81 184 PRO B C 1
ATOM 3010 O O . PRO B 1 184 ? 6.047 -32.594 -8.641 1 92.81 184 PRO B O 1
ATOM 3013 N N . ASP B 1 185 ? 4.426 -33.562 -7.359 1 94.25 185 ASP B N 1
ATOM 3014 C CA . ASP B 1 185 ? 3.422 -33.312 -8.398 1 94.25 185 ASP B CA 1
ATOM 3015 C C . ASP B 1 185 ? 2.771 -31.953 -8.25 1 94.25 185 ASP B C 1
ATOM 3017 O O . ASP B 1 185 ? 1.98 -31.547 -9.102 1 94.25 185 ASP B O 1
ATOM 3021 N N . CYS B 1 186 ? 2.967 -31.219 -7.281 1 96.31 186 CYS B N 1
ATOM 3022 C CA . CYS B 1 186 ? 2.289 -29.969 -6.973 1 96.31 186 CYS B CA 1
ATOM 3023 C C . CYS B 1 186 ? 3.148 -28.766 -7.363 1 96.31 186 CYS B C 1
ATOM 3025 O O . CYS B 1 186 ? 2.887 -28.109 -8.375 1 96.31 186 CYS B O 1
ATOM 3027 N N . GLN B 1 187 ? 4.195 -28.375 -6.711 1 95.56 187 GLN B N 1
ATOM 3028 C CA . GLN B 1 187 ? 5.219 -27.344 -6.914 1 95.56 187 GLN B CA 1
ATOM 3029 C C . GLN B 1 187 ? 4.633 -25.953 -6.777 1 95.56 187 GLN B C 1
ATOM 3031 O O . GLN B 1 187 ? 5.184 -24.984 -7.316 1 95.56 187 GLN B O 1
ATOM 3036 N N . MET B 1 188 ? 3.434 -25.906 -6.105 1 97.94 188 MET B N 1
ATOM 3037 C CA . MET B 1 188 ? 2.869 -24.594 -5.855 1 97.94 188 MET B CA 1
ATOM 3038 C C . MET B 1 188 ? 3.859 -23.703 -5.098 1 97.94 188 MET B C 1
ATOM 3040 O O . MET B 1 188 ? 4.523 -24.172 -4.168 1 97.94 188 MET B O 1
ATOM 3044 N N . LEU B 1 189 ? 4.043 -22.453 -5.566 1 98.5 189 LEU B N 1
ATOM 3045 C CA . LEU B 1 189 ? 4.879 -21.5 -4.863 1 98.5 189 LEU B CA 1
ATOM 3046 C C . LEU B 1 189 ? 4.094 -20.797 -3.754 1 98.5 189 LEU B C 1
ATOM 3048 O O . LEU B 1 189 ? 2.924 -20.453 -3.936 1 98.5 189 LEU B O 1
ATOM 3052 N N . PHE B 1 190 ? 4.672 -20.609 -2.6 1 98.25 190 PHE B N 1
ATOM 3053 C CA . PHE B 1 190 ? 4.023 -19.969 -1.471 1 98.25 190 PHE B CA 1
ATOM 3054 C C . PHE B 1 190 ? 5.043 -19.234 -0.607 1 98.25 190 PHE B C 1
ATOM 3056 O O . PHE B 1 190 ? 6.25 -19.406 -0.782 1 98.25 190 PHE B O 1
ATOM 3063 N N . LEU B 1 191 ? 4.535 -18.344 0.168 1 98 191 LEU B N 1
ATOM 3064 C CA . LEU B 1 191 ? 5.375 -17.609 1.114 1 98 191 LEU B CA 1
ATOM 3065 C C . LEU B 1 191 ? 5.43 -18.328 2.457 1 98 191 LEU B C 1
ATOM 3067 O O . LEU B 1 191 ? 4.391 -18.578 3.076 1 98 191 LEU B O 1
ATOM 3071 N N . ASP B 1 192 ? 6.582 -18.719 2.879 1 97.38 192 ASP B N 1
ATOM 3072 C CA . ASP B 1 192 ? 6.77 -19.359 4.18 1 97.38 192 ASP B CA 1
ATOM 3073 C C . ASP B 1 192 ? 6.965 -18.312 5.277 1 97.38 192 ASP B C 1
ATOM 3075 O O . ASP B 1 192 ? 8.086 -17.875 5.543 1 97.38 192 ASP B O 1
ATOM 3079 N N . LEU B 1 193 ? 5.934 -17.984 6.004 1 94.44 193 LEU B N 1
ATOM 3080 C CA . LEU B 1 193 ? 5.988 -16.969 7.047 1 94.44 193 LEU B CA 1
ATOM 3081 C C . LEU B 1 193 ? 6.172 -17.594 8.422 1 94.44 193 LEU B C 1
ATOM 3083 O O . LEU B 1 193 ? 6.039 -16.922 9.445 1 94.44 193 LEU B O 1
ATOM 3087 N N . SER B 1 194 ? 6.449 -18.859 8.383 1 92.94 194 SER B N 1
ATOM 3088 C CA . SER B 1 194 ? 6.668 -19.531 9.656 1 92.94 194 SER B CA 1
ATOM 3089 C C . SER B 1 194 ? 7.957 -19.047 10.32 1 92.94 194 SER B C 1
ATOM 3091 O O . SER B 1 194 ? 8.891 -18.625 9.633 1 92.94 194 SER B O 1
ATOM 3093 N N . ARG B 1 195 ? 8.07 -19.016 11.594 1 90.38 195 ARG B N 1
ATOM 3094 C CA . ARG B 1 195 ? 9.234 -18.609 12.367 1 90.38 195 ARG B CA 1
ATOM 3095 C C . ARG B 1 195 ? 10.453 -19.469 12.023 1 90.38 195 ARG B C 1
ATOM 3097 O O . ARG B 1 195 ? 11.562 -18.953 11.883 1 90.38 195 ARG B O 1
ATOM 3104 N N . SER B 1 196 ? 10.25 -20.797 11.859 1 91.88 196 SER B N 1
ATOM 3105 C CA . SER B 1 196 ? 11.336 -21.75 11.625 1 91.88 196 SER B CA 1
ATOM 3106 C C . SER B 1 196 ? 11.789 -21.719 10.172 1 91.88 196 SER B C 1
ATOM 3108 O O . SER B 1 196 ? 12.867 -22.234 9.844 1 91.88 196 SER B O 1
ATOM 3110 N N . ARG B 1 197 ? 10.961 -21.266 9.289 1 93.38 197 ARG B N 1
ATOM 3111 C CA . ARG B 1 197 ? 11.242 -21.234 7.855 1 93.38 197 ARG B CA 1
ATOM 3112 C C . ARG B 1 197 ? 11.445 -22.641 7.309 1 93.38 197 ARG B C 1
ATOM 3114 O O . ARG B 1 197 ? 12.305 -22.859 6.449 1 93.38 197 ARG B O 1
ATOM 3121 N N . ARG B 1 198 ? 10.695 -23.547 7.816 1 94 198 ARG B N 1
ATOM 3122 C CA . ARG B 1 198 ? 10.914 -24.938 7.422 1 94 198 ARG B CA 1
ATOM 3123 C C . ARG B 1 198 ? 9.648 -25.547 6.828 1 94 198 ARG B C 1
ATOM 3125 O O . ARG B 1 198 ? 9.547 -26.766 6.672 1 94 198 ARG B O 1
ATOM 3132 N N . ARG B 1 199 ? 8.727 -24.625 6.566 1 95.88 199 ARG B N 1
ATOM 3133 C CA . ARG B 1 199 ? 7.512 -25.125 5.938 1 95.88 199 ARG B CA 1
ATOM 3134 C C . ARG B 1 199 ? 7.82 -25.781 4.59 1 95.88 199 ARG B C 1
ATOM 3136 O O . ARG B 1 199 ? 8.531 -25.203 3.766 1 95.88 199 ARG B O 1
ATOM 3143 N N . ARG B 1 200 ? 7.191 -27 4.426 1 95.38 200 ARG B N 1
ATOM 3144 C CA . ARG B 1 200 ? 7.52 -27.766 3.229 1 95.38 200 ARG B CA 1
ATOM 3145 C C . ARG B 1 200 ? 6.336 -27.828 2.271 1 95.38 200 ARG B C 1
ATOM 3147 O O . ARG B 1 200 ? 6.52 -27.969 1.06 1 95.38 200 ARG B O 1
ATOM 3154 N N . TRP B 1 201 ? 5.176 -27.719 2.92 1 96.25 201 TRP B N 1
ATOM 3155 C CA . TRP B 1 201 ? 3.975 -27.984 2.135 1 96.25 201 TRP B CA 1
ATOM 3156 C C . TRP B 1 201 ? 3.16 -26.703 1.942 1 96.25 201 TRP B C 1
ATOM 3158 O O . TRP B 1 201 ? 3.033 -25.891 2.865 1 96.25 201 TRP B O 1
ATOM 3168 N N . CYS B 1 202 ? 2.51 -26.578 0.78 1 96.56 202 CYS B N 1
ATOM 3169 C CA . CYS B 1 202 ? 1.653 -25.422 0.496 1 96.56 202 CYS B CA 1
ATOM 3170 C C . CYS B 1 202 ? 0.388 -25.469 1.345 1 96.56 202 CYS B C 1
ATOM 3172 O O . CYS B 1 202 ? -0.196 -24.422 1.645 1 96.56 202 CYS B O 1
ATOM 3174 N N . SER B 1 203 ? -0.027 -26.672 1.6 1 95.12 203 SER B N 1
ATOM 3175 C CA . SER B 1 203 ? -1.178 -26.906 2.465 1 95.12 203 SER B CA 1
ATOM 3176 C C . SER B 1 203 ? -0.992 -28.172 3.291 1 95.12 203 SER B C 1
ATOM 3178 O O . SER B 1 203 ? -0.785 -29.266 2.738 1 95.12 203 SER B O 1
ATOM 3180 N N . MET B 1 204 ? -1.113 -28.047 4.535 1 91.5 204 MET B N 1
ATOM 3181 C CA . MET B 1 204 ? -0.963 -29.203 5.406 1 91.5 204 MET B CA 1
ATOM 3182 C C . MET B 1 204 ? -2.139 -30.172 5.246 1 91.5 204 MET B C 1
ATOM 3184 O O . MET B 1 204 ? -1.98 -31.375 5.383 1 91.5 204 MET B O 1
ATOM 3188 N N . ASP B 1 205 ? -3.252 -29.562 4.887 1 92.56 205 ASP B N 1
ATOM 3189 C CA . ASP B 1 205 ? -4.461 -30.375 4.785 1 92.56 205 ASP B CA 1
ATOM 3190 C C . ASP B 1 205 ? -4.527 -31.094 3.439 1 92.56 205 ASP B C 1
ATOM 3192 O O . ASP B 1 205 ? -5.336 -32 3.256 1 92.56 205 ASP B O 1
ATOM 3196 N N . ARG B 1 206 ? -3.713 -30.734 2.551 1 94 206 ARG B N 1
ATOM 3197 C CA . ARG B 1 206 ? -3.697 -31.375 1.239 1 94 206 ARG B CA 1
ATOM 3198 C C . ARG B 1 206 ? -2.344 -32.031 0.961 1 94 206 ARG B C 1
ATOM 3200 O O . ARG B 1 206 ? -2.121 -33.188 1.312 1 94 206 ARG B O 1
ATOM 3207 N N . CYS B 1 207 ? -1.397 -31.297 0.596 1 95.19 207 CYS B N 1
ATOM 3208 C CA . CYS B 1 207 ? -0.095 -31.859 0.249 1 95.19 207 CYS B CA 1
ATOM 3209 C C . CYS B 1 207 ? 0.578 -32.469 1.471 1 95.19 207 CYS B C 1
ATOM 3211 O O . CYS B 1 207 ? 1.201 -33.531 1.375 1 95.19 207 CYS B O 1
ATOM 3213 N N . GLY B 1 208 ? 0.482 -31.812 2.627 1 93.69 208 GLY B N 1
ATOM 3214 C CA . GLY B 1 208 ? 1.028 -32.375 3.848 1 93.69 208 GLY B CA 1
ATOM 3215 C C . GLY B 1 208 ? 0.387 -33.719 4.227 1 93.69 208 GLY B C 1
ATOM 3216 O O . GLY B 1 208 ? 1.082 -34.656 4.562 1 93.69 208 GLY B O 1
ATOM 3217 N N . SER B 1 209 ? -0.865 -33.719 4.156 1 92.88 209 SER B N 1
ATOM 3218 C CA . SER B 1 209 ? -1.619 -34.938 4.473 1 92.88 209 SER B CA 1
ATOM 3219 C C . SER B 1 209 ? -1.248 -36.094 3.535 1 92.88 209 SER B C 1
ATOM 3221 O O . SER B 1 209 ? -1.096 -37.219 3.973 1 92.88 209 SER B O 1
ATOM 3223 N N . ARG B 1 210 ? -1.144 -35.75 2.322 1 92.94 210 ARG B N 1
ATOM 3224 C CA . ARG B 1 210 ? -0.756 -36.781 1.341 1 92.94 210 ARG B CA 1
ATOM 3225 C C . ARG B 1 210 ? 0.636 -37.312 1.64 1 92.94 210 ARG B C 1
ATOM 3227 O O . ARG B 1 210 ? 0.865 -38.531 1.552 1 92.94 210 ARG B O 1
ATOM 3234 N N . ALA B 1 211 ? 1.545 -36.469 1.939 1 91.81 211 ALA B N 1
ATOM 3235 C CA . ALA B 1 211 ? 2.906 -36.875 2.262 1 91.81 211 ALA B CA 1
ATOM 3236 C C . ALA B 1 211 ? 2.922 -37.781 3.482 1 91.81 211 ALA B C 1
ATOM 3238 O O . ALA B 1 211 ? 3.629 -38.812 3.5 1 91.81 211 ALA B O 1
ATOM 3239 N N . LYS B 1 212 ? 2.188 -37.375 4.406 1 91.88 212 LYS B N 1
ATOM 3240 C CA . LYS B 1 212 ? 2.08 -38.219 5.605 1 91.88 212 LYS B CA 1
ATOM 3241 C C . LYS B 1 212 ? 1.494 -39.594 5.277 1 91.88 212 LYS B C 1
ATOM 3243 O O . LYS B 1 212 ? 1.958 -40.594 5.793 1 91.88 212 LYS B O 1
ATOM 3248 N N . GLY B 1 213 ? 0.51 -39.594 4.5 1 90.62 213 GLY B N 1
ATOM 3249 C CA . GLY B 1 213 ? -0.078 -40.844 4.055 1 90.62 213 GLY B CA 1
ATOM 3250 C C . GLY B 1 213 ? 0.895 -41.719 3.291 1 90.62 213 GLY B C 1
ATOM 3251 O O . GLY B 1 213 ? 0.979 -42.906 3.537 1 90.62 213 GLY B O 1
ATOM 3252 N N . ASP B 1 214 ? 1.556 -41.156 2.422 1 90.31 214 ASP B N 1
ATOM 3253 C CA . ASP B 1 214 ? 2.555 -41.875 1.644 1 90.31 214 ASP B CA 1
ATOM 3254 C C . ASP B 1 214 ? 3.631 -42.469 2.551 1 90.31 214 ASP B C 1
ATOM 3256 O O . ASP B 1 214 ? 4.027 -43.625 2.379 1 90.31 214 ASP B O 1
ATOM 3260 N N . ALA B 1 215 ? 4.074 -41.656 3.473 1 88.88 215 ALA B N 1
ATOM 3261 C CA . ALA B 1 215 ? 5.074 -42.125 4.426 1 88.88 215 ALA B CA 1
ATOM 3262 C C . ALA B 1 215 ? 4.539 -43.312 5.25 1 88.88 215 ALA B C 1
ATOM 3264 O O . ALA B 1 215 ? 5.266 -44.281 5.516 1 88.88 215 ALA B O 1
ATOM 3265 N N . PHE B 1 216 ? 3.361 -43.188 5.598 1 90.31 216 PHE B N 1
ATOM 3266 C CA . PHE B 1 216 ? 2.711 -44.25 6.363 1 90.31 216 PHE B CA 1
ATOM 3267 C C . PHE B 1 216 ? 2.641 -45.531 5.555 1 90.31 216 PHE B C 1
ATOM 3269 O O . PHE B 1 216 ? 2.979 -46.625 6.059 1 90.31 216 PHE B O 1
ATOM 3276 N N . ARG B 1 217 ? 2.246 -45.469 4.363 1 90 217 ARG B N 1
ATOM 3277 C CA . ARG B 1 217 ? 2.135 -46.594 3.477 1 90 217 ARG B CA 1
ATOM 3278 C C . ARG B 1 217 ? 3.496 -47.25 3.238 1 90 217 ARG B C 1
ATOM 3280 O O . ARG B 1 217 ? 3.613 -48.469 3.207 1 90 217 ARG B O 1
ATOM 3287 N N . GLN B 1 218 ? 4.473 -46.469 3.096 1 88.56 218 GLN B N 1
ATOM 3288 C CA . GLN B 1 218 ? 5.824 -46.969 2.871 1 88.56 218 GLN B CA 1
ATOM 3289 C C . GLN B 1 218 ? 6.344 -47.719 4.098 1 88.56 218 GLN B C 1
ATOM 3291 O O . GLN B 1 218 ? 7.012 -48.75 3.967 1 88.56 218 GLN B O 1
ATOM 3296 N N . ARG B 1 219 ? 5.969 -47.188 5.219 1 88.25 219 ARG B N 1
ATOM 3297 C CA . ARG B 1 219 ? 6.402 -47.812 6.461 1 88.25 219 ARG B CA 1
ATOM 3298 C C . ARG B 1 219 ? 5.68 -49.156 6.68 1 88.25 219 ARG B C 1
ATOM 3300 O O . ARG B 1 219 ? 6.227 -50.062 7.297 1 88.25 219 ARG B O 1
ATOM 3307 N N . HIS B 1 220 ? 4.547 -49.344 6.234 1 85.12 220 HIS B N 1
ATOM 3308 C CA . HIS B 1 220 ? 3.746 -50.531 6.504 1 85.12 220 HIS B CA 1
ATOM 3309 C C . HIS B 1 220 ? 3.736 -51.469 5.301 1 85.12 220 HIS B C 1
ATOM 3311 O O . HIS B 1 220 ? 3.123 -52.531 5.352 1 85.12 220 HIS B O 1
ATOM 3317 N N . ARG B 1 221 ? 4.078 -51.125 4.176 1 73.06 221 ARG B N 1
ATOM 3318 C CA . ARG B 1 221 ? 4.258 -52.062 3.076 1 73.06 221 ARG B CA 1
ATOM 3319 C C . ARG B 1 221 ? 5.391 -53.031 3.371 1 73.06 221 ARG B C 1
ATOM 3321 O O . ARG B 1 221 ? 5.551 -54.031 2.672 1 73.06 221 ARG B O 1
ATOM 3328 N N . ASP B 1 222 ? 6.371 -52.812 4.152 1 54.38 222 ASP B N 1
ATOM 3329 C CA . ASP B 1 222 ? 7.344 -53.875 4.402 1 54.38 222 ASP B CA 1
ATOM 3330 C C . ASP B 1 222 ? 6.719 -55 5.188 1 54.38 222 ASP B C 1
ATOM 3332 O O . ASP B 1 222 ? 6.348 -54.844 6.352 1 54.38 222 ASP B O 1
ATOM 3336 N N . PRO B 1 223 ? 5.824 -55.781 4.535 1 50.19 223 PRO B N 1
ATOM 3337 C CA . PRO B 1 223 ? 5.684 -57.094 5.16 1 50.19 223 PRO B CA 1
ATOM 3338 C C . PRO B 1 223 ? 6.992 -57.875 5.188 1 50.19 223 PRO B C 1
ATOM 3340 O O . PRO B 1 223 ? 7.871 -57.656 4.352 1 50.19 223 PRO B O 1
#

Sequence (446 aa):
MGDKGGLSLPFFMGPARDQGLGAIVEKPYKPVYSDSMKPSEEFRFNSGRLSLDLAATVRRRGSLPNDVLAAPGAPARWLREAIGVEDLPALSPAQEAALRALRETIWTLATAASADAVLPAAAVDDLNATAAFPLATPQLDAASVTVRLLAADPFLAALAAIAGDAIDLLGGALRSRIKACAQPDCQMLFLDLSRSRRRRWCSMDRCGSRAKGDAFRQRHRDPMGDKGGLSLPFFMGPARDQGLGAIVEKPYKPVYSDSMKPSEEFRFNSGRLSLDLAATVRRRGSLPNDVLAAPGAPARWLREAIGVEDLPALSPAQEAALRALRETIWTLATAASADAVLPAAAVDDLNATAAFPLATPQLDAASVTVRLLAADPFLAALAAIAGDAIDLLGGALRSRIKACAQPDCQMLFLDLSRSRRRRWCSMDRCGSRAKGDAFRQRHRDP

Foldseek 3Di:
DCCVDDCPPDPPPPPPDDDPPPQAFDDPLPVPPPPDPRPVCLADDQQAFLLLSLLLCFWQPLADTDRSCPDQQSVVVVLCSRVVPVPDDGDDPVLSVLSVLSSVLLVQQLVCLQVVHDGDPVSVVSLVVLLPFDAWDWDADPPVRGIDTHDPDPSSNSSNVSSVRSCCCCVHPQSNQWHFAQQSRTRRIHGDPDPVSPDRHSDCVPSVVVVVVVVVCVVPVPD/DDDDPCPPPPPPPDDDDPPPPPDCPDDPPPQPPDPDDPPVCLADDQQAFLLLSLLQCFWQPLADTDRSCPDQQSVVVVLCSRVVPVPDDGDDPVLSVLSVLSSVLLVQQLVCLQVVHDGDPVSVVSLVVLLPFDAWDWDADPPVRDIDTHDPDHSSNSSNVSSVRSCCCCVHPQSNQWHFAQQSRTRRIHGHPDPVSPDRHSDCVPSVVVVVVVVVCVVPVPD

InterPro domains:
  IPR010852 Putative stress-induced transcription regulator [PF07336] (48-172)
  IPR010852 Putative stress-induced transcription regulator [PTHR35525] (40-222)
  IPR021005 Zinc finger, CGNR [PF11706] (177-220)
  IPR023286 ABATE domain superfamily [G3DSA:1.10.3300.10] (39-221)
  IPR023286 ABATE domain superfamily [SSF160904] (42-219)

Nearest PDB structures (foldseek):
  3h0n-assembly1_A-2  TM=7.202E-01  e=5.319E-07  Jannaschia sp. CCS1
  6yam-assembly1_H  TM=2.740E-01  e=4.697E+00  Oryctolagus cuniculus
  5wlc-assembly1_L5  TM=2.771E-01  e=5.865E+00  Saccharomyces cerevisiae BY4741
  8btd-assembly1_SF  TM=2.634E-01  e=7.324E+00  Giardia lamblia ATCC 50803
  9e7f-assembly1_BH  TM=2.401E-01  e=7.324E+00  Pyrobaculum calidifontis JCM 11548